Protein AF-A0A843I2D7-F1 (afdb_monomer_lite)

Radius of gyration: 29.34 Å; chains: 1; bounding box: 85×56×73 Å

Structure (mmCIF, N/CA/C/O backbone):
data_AF-A0A843I2D7-F1
#
_entry.id   AF-A0A843I2D7-F1
#
loop_
_atom_site.group_PDB
_atom_site.id
_atom_site.type_symbol
_atom_site.label_atom_id
_atom_site.label_alt_id
_atom_site.label_comp_id
_atom_site.label_asym_id
_atom_site.label_entity_id
_atom_site.label_seq_id
_atom_site.pdbx_PDB_ins_code
_atom_site.Cartn_x
_atom_site.Cartn_y
_atom_site.Cartn_z
_atom_site.occupancy
_atom_site.B_iso_or_equiv
_atom_site.auth_seq_id
_atom_site.auth_comp_id
_atom_site.auth_asym_id
_atom_site.auth_atom_id
_atom_site.pdbx_PDB_model_num
ATOM 1 N N . PRO A 1 1 ? -23.111 -3.300 -40.037 1.00 43.94 1 PRO A N 1
ATOM 2 C CA . PRO A 1 1 ? -23.020 -2.401 -41.214 1.00 43.94 1 PRO A CA 1
ATOM 3 C C . PRO A 1 1 ? -24.041 -1.268 -41.073 1.00 43.94 1 PRO A C 1
ATOM 5 O O . PRO A 1 1 ? -25.204 -1.551 -40.813 1.00 43.94 1 PRO A O 1
ATOM 8 N N . VAL A 1 2 ? -23.599 -0.012 -41.156 1.00 42.31 2 VAL A N 1
ATOM 9 C CA . VAL A 1 2 ? -24.495 1.154 -41.112 1.00 42.31 2 VAL A CA 1
ATOM 10 C C . VAL A 1 2 ? -25.091 1.306 -42.510 1.00 42.31 2 VAL A C 1
ATOM 12 O O . VAL A 1 2 ? -24.369 1.627 -43.449 1.00 42.31 2 VAL A O 1
ATOM 15 N N . THR A 1 3 ? -26.371 1.002 -42.682 1.00 41.03 3 THR A N 1
ATOM 16 C CA . THR A 1 3 ? -27.099 1.279 -43.926 1.00 41.03 3 THR A CA 1
ATOM 17 C C . THR A 1 3 ? -27.547 2.739 -43.894 1.00 41.03 3 THR A C 1
ATOM 19 O O . THR A 1 3 ? -28.229 3.144 -42.963 1.00 41.03 3 THR A O 1
ATOM 22 N N . ASN A 1 4 ? -27.138 3.534 -44.885 1.00 51.41 4 ASN A N 1
ATOM 23 C CA . ASN A 1 4 ? -27.541 4.938 -45.092 1.00 51.41 4 ASN A CA 1
ATOM 24 C C . ASN A 1 4 ? -27.042 5.985 -44.074 1.00 51.41 4 ASN A C 1
ATOM 26 O O . ASN A 1 4 ? -27.540 7.103 -44.060 1.00 51.41 4 ASN A O 1
ATOM 30 N N . GLY A 1 5 ? -26.031 5.674 -43.258 1.00 55.47 5 GLY A N 1
ATOM 31 C CA . GLY A 1 5 ? -25.421 6.657 -42.347 1.00 55.47 5 GLY A CA 1
ATOM 32 C C . GLY A 1 5 ? -26.209 6.936 -41.060 1.00 55.47 5 GLY A C 1
ATOM 33 O O . GLY A 1 5 ? -25.693 7.632 -40.187 1.00 55.47 5 GLY A O 1
ATOM 34 N N . GLU A 1 6 ? -27.391 6.341 -40.895 1.00 58.91 6 GLU A N 1
ATOM 35 C CA . GLU A 1 6 ? -28.162 6.383 -39.652 1.00 58.91 6 GLU A CA 1
ATOM 36 C C . GLU A 1 6 ? -27.875 5.142 -38.797 1.00 58.91 6 GLU A C 1
ATOM 38 O O . GLU A 1 6 ? -27.857 4.004 -39.276 1.00 58.91 6 GLU A O 1
ATOM 43 N N . LEU A 1 7 ? -27.590 5.362 -37.512 1.00 61.56 7 LEU A N 1
ATOM 44 C CA . LEU A 1 7 ? -27.402 4.278 -36.550 1.00 61.56 7 LEU A CA 1
ATOM 45 C C . LEU A 1 7 ? -28.774 3.719 -36.133 1.00 61.56 7 LEU A C 1
ATOM 47 O O . LEU A 1 7 ? -29.696 4.510 -35.940 1.00 61.56 7 LEU A O 1
ATOM 51 N N . PRO A 1 8 ? -28.916 2.394 -35.934 1.00 70.56 8 PRO A N 1
ATOM 52 C CA . PRO A 1 8 ? -30.128 1.821 -35.350 1.00 70.56 8 PRO A CA 1
ATOM 53 C C . PRO A 1 8 ? -30.473 2.501 -34.019 1.00 70.56 8 PRO A C 1
ATOM 55 O O . PRO A 1 8 ? -29.561 2.810 -33.251 1.00 70.56 8 PRO A O 1
ATOM 58 N N . GLU A 1 9 ? -31.762 2.668 -33.703 1.00 70.81 9 GLU A N 1
ATOM 59 C CA . GLU A 1 9 ? -32.214 3.300 -32.445 1.00 70.81 9 GLU A CA 1
ATOM 60 C C . GLU A 1 9 ? -31.624 2.644 -31.184 1.00 70.81 9 GLU A C 1
ATOM 62 O O . GLU A 1 9 ? -31.442 3.302 -30.163 1.00 70.81 9 GLU A O 1
ATOM 67 N N . SER A 1 10 ? -31.264 1.360 -31.263 1.00 73.75 10 SER A N 1
ATOM 68 C CA . SER A 1 10 ? -30.631 0.604 -30.179 1.00 73.75 10 SER A CA 1
ATOM 69 C C . SER A 1 10 ? -29.159 0.952 -29.933 1.00 73.75 10 SER A C 1
ATOM 71 O O . SER A 1 10 ? -28.596 0.526 -28.924 1.00 73.75 10 SER A O 1
ATOM 73 N N . VAL A 1 11 ? -28.508 1.704 -30.827 1.00 65.88 11 VAL A N 1
ATOM 74 C CA . VAL A 1 11 ? -27.105 2.100 -30.680 1.00 65.88 11 VAL A CA 1
ATOM 75 C C . VAL A 1 11 ? -27.030 3.443 -29.946 1.00 65.88 11 VAL A C 1
ATOM 77 O O . VAL A 1 11 ? -27.473 4.461 -30.482 1.00 65.88 11 VAL A O 1
ATOM 80 N N . PRO A 1 12 ? -26.419 3.501 -28.746 1.00 68.38 12 PRO A N 1
ATOM 81 C CA . PRO A 1 12 ? -26.298 4.746 -27.998 1.00 68.38 12 PRO A CA 1
ATOM 82 C C . PRO A 1 12 ? -25.579 5.823 -28.814 1.00 68.38 12 PRO A C 1
ATOM 84 O O . PRO A 1 12 ? -24.530 5.568 -29.413 1.00 68.38 12 PRO A O 1
ATOM 87 N N . ARG A 1 13 ? -26.087 7.061 -28.771 1.00 68.38 13 ARG A N 1
ATOM 88 C CA . ARG A 1 13 ? -25.568 8.201 -29.551 1.00 68.38 13 ARG A CA 1
ATOM 89 C C . ARG A 1 13 ? -24.137 8.647 -29.195 1.00 68.38 13 ARG A C 1
ATOM 91 O O . ARG A 1 13 ? -23.639 9.601 -29.770 1.00 68.38 13 ARG A O 1
ATOM 98 N N . GLY A 1 14 ? -23.425 7.946 -28.308 1.00 69.88 14 GLY A N 1
ATOM 99 C CA . GLY A 1 14 ? -22.017 8.220 -27.998 1.00 69.88 14 GLY A CA 1
ATOM 100 C C . GLY A 1 14 ? -21.785 9.668 -27.560 1.00 69.88 14 GLY A C 1
ATOM 101 O O . GLY A 1 14 ? -21.079 10.412 -28.236 1.00 69.88 14 GLY A O 1
ATOM 102 N N . VAL A 1 15 ? -22.401 10.065 -26.447 1.00 73.38 15 VAL A N 1
ATOM 103 C CA . VAL A 1 15 ? -22.341 11.434 -25.918 1.00 73.38 15 VAL A CA 1
ATOM 104 C C . VAL A 1 15 ? -21.204 11.611 -24.909 1.00 73.38 15 VAL A C 1
ATOM 106 O O . VAL A 1 15 ? -20.855 10.685 -24.176 1.00 73.38 15 VAL A O 1
ATOM 109 N N . MET A 1 16 ? -20.633 12.811 -24.858 1.00 69.69 16 MET A N 1
ATOM 110 C CA . MET A 1 16 ? -19.719 13.254 -23.806 1.00 69.69 16 MET A CA 1
ATOM 111 C C . MET A 1 16 ? -20.411 14.319 -22.950 1.00 69.69 16 MET A C 1
ATOM 113 O O . MET A 1 16 ? -21.022 15.235 -23.498 1.00 69.69 16 MET A O 1
ATOM 117 N N . LYS A 1 17 ? -20.308 14.214 -21.618 1.00 70.12 17 LYS A N 1
ATOM 118 C CA . LYS A 1 17 ? -20.749 15.284 -20.712 1.00 70.12 17 LYS A CA 1
ATOM 119 C C . LYS A 1 17 ? -19.782 16.466 -20.811 1.00 70.12 17 LYS A C 1
ATOM 121 O O . LYS A 1 17 ? -18.571 16.275 -20.705 1.00 70.12 17 LYS A O 1
ATOM 126 N N . VAL A 1 18 ? -20.312 17.668 -21.005 1.00 63.84 18 VAL A N 1
ATOM 127 C CA . VAL A 1 18 ? -19.551 18.915 -21.116 1.00 63.84 18 VAL A CA 1
ATOM 128 C C . VAL A 1 18 ? -19.965 19.848 -19.980 1.00 63.84 18 VAL A C 1
ATOM 130 O O . VAL A 1 18 ? -21.096 20.325 -19.928 1.00 63.84 18 VAL A O 1
ATOM 133 N N . GLY A 1 19 ? -19.025 20.109 -19.068 1.00 51.53 19 GLY A N 1
ATOM 134 C CA . GLY A 1 19 ? -19.223 20.986 -17.912 1.00 51.53 19 GLY A CA 1
ATOM 135 C C . GLY A 1 19 ? -20.027 20.365 -16.761 1.00 51.53 19 GLY A C 1
ATOM 136 O O . GLY A 1 19 ? -20.491 19.229 -16.828 1.00 51.53 19 GLY A O 1
ATOM 137 N N . HIS A 1 20 ? -20.183 21.139 -15.683 1.00 48.47 20 HIS A N 1
ATOM 138 C CA . HIS A 1 20 ? -20.928 20.750 -14.475 1.00 48.47 20 HIS A CA 1
ATOM 139 C C . HIS A 1 20 ? -22.461 20.840 -14.636 1.00 48.47 20 HIS A C 1
ATOM 141 O O . HIS A 1 20 ? -23.186 20.433 -13.738 1.00 48.47 20 HIS A O 1
ATOM 147 N N . ALA A 1 21 ? -22.957 21.349 -15.770 1.00 53.44 21 ALA A N 1
ATOM 148 C CA . ALA A 1 21 ? -24.379 21.600 -16.037 1.00 53.44 21 ALA A CA 1
ATOM 149 C C . ALA A 1 21 ? -25.048 20.524 -16.922 1.00 53.44 21 ALA A C 1
ATOM 151 O O . ALA A 1 21 ? -25.996 20.816 -17.640 1.00 53.44 21 ALA A O 1
ATOM 152 N N . GLU A 1 22 ? -24.525 19.294 -16.919 1.00 65.38 22 GLU A N 1
ATOM 153 C CA . GLU A 1 22 ? -25.093 18.132 -17.633 1.00 65.38 22 GLU A CA 1
ATOM 154 C C . GLU A 1 22 ? -25.274 18.271 -19.160 1.00 65.38 22 GLU A C 1
ATOM 156 O O . GLU A 1 22 ? -25.958 17.457 -19.779 1.00 65.38 22 GLU A O 1
ATOM 161 N N . GLY A 1 23 ? -24.615 19.239 -19.803 1.00 67.06 23 GLY A N 1
ATOM 162 C CA . GLY A 1 23 ? -24.637 19.380 -21.259 1.00 67.06 23 GLY A CA 1
ATOM 163 C C . GLY A 1 23 ? -24.101 18.124 -21.952 1.00 67.06 23 GLY A C 1
ATOM 164 O O . GLY A 1 23 ? -23.053 17.598 -21.573 1.00 67.06 23 GLY A O 1
ATOM 165 N N . LEU A 1 24 ? -24.807 17.634 -22.971 1.00 73.38 24 LEU A N 1
ATOM 166 C CA . LEU A 1 24 ? -24.391 16.473 -23.759 1.00 73.38 24 LEU A CA 1
ATOM 167 C C . LEU A 1 24 ? -23.895 16.924 -25.132 1.00 73.38 24 LEU A C 1
ATOM 169 O O . LEU A 1 24 ? -24.637 17.533 -25.897 1.00 73.38 24 LEU A O 1
ATOM 173 N N . TYR A 1 25 ? -22.648 16.591 -25.457 1.00 77.31 25 TYR A N 1
ATOM 174 C CA . TYR A 1 25 ? -22.101 16.736 -26.802 1.00 77.31 25 TYR A CA 1
ATOM 175 C C . TYR A 1 25 ? -22.106 15.379 -27.501 1.00 77.31 25 TYR A C 1
ATOM 177 O O . TYR A 1 25 ? -21.427 14.442 -27.070 1.00 77.31 25 TYR A O 1
ATOM 185 N N . GLU A 1 26 ? -22.889 15.263 -28.570 1.00 81.31 26 GLU A N 1
ATOM 186 C CA . GLU A 1 26 ? -22.906 14.072 -29.412 1.00 81.31 26 GLU A CA 1
ATOM 187 C C . GLU A 1 26 ? -21.637 14.025 -30.270 1.00 81.31 26 GLU A C 1
ATOM 189 O O . GLU A 1 26 ? -21.398 14.889 -31.113 1.00 81.31 26 GLU A O 1
ATOM 194 N N . LEU A 1 27 ? -20.799 13.007 -30.054 1.00 80.81 27 LEU A N 1
ATOM 195 C CA . LEU A 1 27 ? -19.560 12.862 -30.812 1.00 80.81 27 LEU A CA 1
ATOM 196 C C . LEU A 1 27 ? -19.875 12.467 -32.263 1.00 80.81 27 LEU A C 1
ATOM 198 O O . LEU A 1 27 ? -20.740 11.615 -32.478 1.00 80.81 27 LEU A O 1
ATOM 202 N N . PRO A 1 28 ? -19.150 12.981 -33.271 1.00 83.19 28 PRO A N 1
ATOM 203 C CA . PRO A 1 28 ? -19.250 12.487 -34.642 1.00 83.19 28 PRO A CA 1
ATOM 204 C C . PRO A 1 28 ? -19.087 10.961 -34.736 1.00 83.19 28 PRO A C 1
ATOM 206 O O . PRO A 1 28 ? -18.251 10.368 -34.049 1.00 83.19 28 PRO A O 1
ATOM 209 N N . VAL A 1 29 ? -19.876 10.304 -35.595 1.00 81.50 29 VAL A N 1
ATOM 210 C CA . VAL A 1 29 ? -19.920 8.827 -35.703 1.00 81.50 29 VAL A CA 1
ATOM 211 C C . VAL A 1 29 ? -18.531 8.223 -35.945 1.00 81.50 29 VAL A C 1
ATOM 213 O O . VAL A 1 29 ? -18.175 7.212 -35.338 1.00 81.50 29 VAL A O 1
ATOM 216 N N . ASN A 1 30 ? -17.707 8.884 -36.760 1.00 85.56 30 ASN A N 1
ATOM 217 C CA . ASN A 1 30 ? -16.358 8.444 -37.111 1.00 85.56 30 ASN A CA 1
ATOM 218 C C . ASN A 1 30 ? -15.350 8.483 -35.951 1.00 85.56 30 ASN A C 1
ATOM 220 O O . ASN A 1 30 ? -14.252 7.968 -36.133 1.00 85.56 30 ASN A O 1
ATOM 224 N N . ILE A 1 31 ? -15.681 9.044 -34.779 1.00 88.12 31 ILE A N 1
ATOM 225 C CA . ILE A 1 31 ? -14.790 9.082 -33.602 1.00 88.12 31 ILE A CA 1
ATOM 226 C C . ILE A 1 31 ? -15.332 8.323 -32.379 1.00 88.12 31 ILE A C 1
ATOM 228 O O . ILE A 1 31 ? -14.684 8.294 -31.332 1.00 88.12 31 ILE A O 1
ATOM 232 N N . ARG A 1 32 ? -16.507 7.685 -32.480 1.00 84.44 32 ARG A N 1
ATOM 233 C CA . ARG A 1 32 ? -17.161 7.025 -31.332 1.00 84.44 32 ARG A CA 1
ATOM 234 C C . ARG A 1 32 ? -16.449 5.753 -30.875 1.00 84.44 32 ARG A C 1
ATOM 236 O O . ARG A 1 32 ? -16.371 5.511 -29.670 1.00 84.44 32 ARG A O 1
ATOM 243 N N . TYR A 1 33 ? -15.911 4.978 -31.816 1.00 84.31 33 TYR A N 1
ATOM 244 C CA . TYR A 1 33 ? -15.432 3.609 -31.594 1.00 84.31 33 TYR A CA 1
ATOM 245 C C . TYR A 1 33 ? -13.928 3.458 -31.811 1.00 84.31 33 TYR A C 1
ATOM 247 O O . TYR A 1 33 ? -13.303 4.261 -32.508 1.00 84.31 33 TYR A O 1
ATOM 255 N N . LEU A 1 34 ? -13.366 2.396 -31.213 1.00 88.19 34 LEU A N 1
ATOM 256 C CA . LEU A 1 34 ? -11.953 2.007 -31.324 1.00 88.19 34 LEU A CA 1
ATOM 257 C C . LEU A 1 34 ? -10.991 3.183 -31.090 1.00 88.19 34 LEU A C 1
ATOM 259 O O . LEU A 1 34 ? -9.961 3.306 -31.746 1.00 88.19 34 LEU A O 1
ATOM 263 N N . ARG A 1 35 ? -11.339 4.058 -30.139 1.00 90.69 35 ARG A N 1
ATOM 264 C CA . ARG A 1 35 ? -10.676 5.345 -29.867 1.00 90.69 35 ARG A CA 1
ATOM 265 C C . ARG A 1 35 ? -9.155 5.238 -29.720 1.00 90.69 35 ARG A C 1
ATOM 267 O O . ARG A 1 35 ? -8.437 6.132 -30.143 1.00 90.69 35 ARG A O 1
ATOM 274 N N . ALA A 1 36 ? -8.670 4.118 -29.189 1.00 92.69 36 ALA A N 1
ATOM 275 C CA . ALA A 1 36 ? -7.248 3.830 -29.038 1.00 92.69 36 ALA A CA 1
ATOM 276 C C . ALA A 1 36 ? -6.471 3.743 -30.370 1.00 92.69 36 ALA A C 1
ATOM 278 O O . ALA A 1 36 ? -5.274 4.006 -30.388 1.00 92.69 36 ALA A O 1
ATOM 279 N N . VAL A 1 37 ? -7.121 3.388 -31.482 1.00 93.75 37 VAL A N 1
ATOM 280 C CA . VAL A 1 37 ? -6.491 3.225 -32.811 1.00 93.75 37 VAL A CA 1
ATOM 281 C C . VAL A 1 37 ? -7.157 4.067 -33.905 1.00 93.75 37 VAL A C 1
ATOM 283 O O . VAL A 1 37 ? -6.672 4.133 -35.031 1.00 93.75 37 VAL A O 1
ATOM 286 N N . ASN A 1 38 ? -8.260 4.739 -33.584 1.00 94.12 38 ASN A N 1
ATOM 287 C CA . ASN A 1 38 ? -9.002 5.581 -34.507 1.00 94.12 38 ASN A CA 1
ATOM 288 C C . ASN A 1 38 ? -8.304 6.935 -34.697 1.00 94.12 38 ASN A C 1
ATOM 290 O O . ASN A 1 38 ? -8.334 7.798 -33.822 1.00 94.12 38 ASN A O 1
ATOM 294 N N . MET A 1 39 ? -7.714 7.147 -35.873 1.00 94.50 39 MET A N 1
ATOM 295 C CA . MET A 1 39 ? -6.952 8.361 -36.172 1.00 94.50 39 MET A CA 1
ATOM 296 C C . MET A 1 39 ? -7.793 9.648 -36.123 1.00 94.50 39 MET A C 1
ATOM 298 O O . MET A 1 39 ? -7.277 10.688 -35.719 1.00 94.50 39 MET A O 1
ATOM 302 N N . TYR A 1 40 ? -9.080 9.600 -36.492 1.00 94.62 40 TYR A N 1
ATOM 303 C CA . TYR A 1 40 ? -9.965 10.765 -36.375 1.00 94.62 40 TYR A CA 1
ATOM 304 C C . TYR A 1 40 ? -10.170 11.146 -34.910 1.00 94.62 40 TYR A C 1
ATOM 306 O O . TYR A 1 40 ? -10.057 12.320 -34.561 1.00 94.62 40 TYR A O 1
ATOM 314 N N . TYR A 1 41 ? -10.391 10.148 -34.047 1.00 93.44 41 TYR A N 1
ATOM 315 C CA . TYR A 1 41 ? -10.495 10.379 -32.610 1.00 93.44 41 TYR A CA 1
ATOM 316 C C . TYR A 1 41 ? -9.181 10.908 -32.035 1.00 93.44 41 TYR A C 1
ATOM 318 O O . TYR A 1 41 ? -9.199 11.892 -31.310 1.00 93.44 41 TYR A O 1
ATOM 326 N N . LEU A 1 42 ? -8.039 10.298 -32.364 1.00 95.56 42 LEU A N 1
ATOM 327 C CA . LEU A 1 42 ? -6.741 10.691 -31.805 1.00 95.56 42 LEU A CA 1
ATOM 328 C C . LEU A 1 42 ? -6.352 12.125 -32.202 1.00 95.56 42 LEU A C 1
ATOM 330 O O . LEU A 1 42 ? -5.850 12.875 -31.368 1.00 95.56 42 LEU A O 1
ATOM 334 N N . LYS A 1 43 ? -6.629 12.535 -33.447 1.00 95.81 43 LYS A N 1
ATOM 335 C CA . LYS A 1 43 ? -6.432 13.924 -33.898 1.00 95.81 43 LYS A CA 1
ATOM 336 C C . LYS A 1 43 ? -7.342 14.894 -33.155 1.00 95.81 43 LYS A C 1
ATOM 338 O O . LYS A 1 43 ? -6.868 15.924 -32.683 1.00 95.81 43 LYS A O 1
ATOM 343 N N . TRP A 1 44 ? -8.624 14.552 -33.026 1.00 93.19 44 TRP A N 1
ATOM 344 C CA . TRP A 1 44 ? -9.581 15.357 -32.272 1.00 93.19 44 TRP A CA 1
ATOM 345 C C . TRP A 1 44 ? -9.170 15.478 -30.796 1.00 93.19 44 TRP A C 1
ATOM 347 O O . TRP A 1 44 ? -9.045 16.589 -30.293 1.00 93.19 44 TRP A O 1
ATOM 357 N N . ALA A 1 45 ? -8.850 14.363 -30.136 1.00 92.69 45 ALA A N 1
ATOM 358 C CA . ALA A 1 45 ? -8.419 14.308 -28.740 1.00 92.69 45 ALA A CA 1
ATOM 359 C C . ALA A 1 45 ? -7.167 15.161 -28.490 1.00 92.69 45 ALA A C 1
ATOM 361 O O . ALA A 1 45 ? -7.100 15.880 -27.499 1.00 92.69 45 ALA A O 1
ATOM 362 N N . HIS A 1 46 ? -6.195 15.128 -29.405 1.00 95.25 46 HIS A N 1
ATOM 363 C CA . HIS A 1 46 ? -5.031 16.010 -29.350 1.00 95.25 46 HIS A CA 1
ATOM 364 C C . HIS A 1 46 ? -5.417 17.486 -29.537 1.00 95.25 46 HIS A C 1
ATOM 366 O O . HIS A 1 46 ? -4.949 18.336 -28.787 1.00 95.25 46 HIS A O 1
ATOM 372 N N . SER A 1 47 ? -6.312 17.799 -30.484 1.00 94.31 47 SER A N 1
ATOM 373 C CA . SER A 1 47 ? -6.763 19.179 -30.738 1.00 94.31 47 SER A CA 1
ATOM 374 C C . SER A 1 47 ? -7.489 19.825 -29.553 1.00 94.31 47 SER A C 1
ATOM 376 O O . SER A 1 47 ? -7.459 21.044 -29.421 1.00 94.31 47 SER A O 1
ATOM 378 N N . VAL A 1 48 ? -8.096 19.016 -28.675 1.00 90.19 48 VAL A N 1
ATOM 379 C CA . VAL A 1 48 ? -8.769 19.472 -27.445 1.00 90.19 48 VAL A CA 1
ATOM 380 C C . VAL A 1 48 ? -7.930 19.243 -26.180 1.00 90.19 48 VAL A C 1
ATOM 382 O O . VAL A 1 48 ? -8.428 19.405 -25.070 1.00 90.19 48 VAL A O 1
ATOM 385 N N . GLY A 1 49 ? -6.657 18.857 -26.327 1.00 90.81 49 GLY A N 1
ATOM 386 C CA . GLY A 1 49 ? -5.706 18.737 -25.218 1.00 90.81 49 GLY A CA 1
ATOM 387 C C . GLY A 1 49 ? -5.838 17.481 -24.348 1.00 90.81 49 GLY A C 1
ATOM 388 O O . GLY A 1 49 ? -5.228 17.418 -23.285 1.00 90.81 49 GLY A O 1
ATOM 389 N N . PHE A 1 50 ? -6.596 16.463 -24.764 1.00 89.81 50 PHE A N 1
ATOM 390 C CA . PHE A 1 50 ? -6.748 15.222 -23.986 1.00 89.81 50 PHE A CA 1
ATOM 391 C C . PHE A 1 50 ? -5.523 14.308 -24.049 1.00 89.81 50 PHE A C 1
ATOM 393 O O . PHE A 1 50 ? -5.294 13.529 -23.125 1.00 89.81 50 PHE A O 1
ATOM 400 N N . ILE A 1 51 ? -4.752 14.361 -25.139 1.00 93.56 51 ILE A N 1
ATOM 401 C CA . ILE A 1 51 ? -3.535 13.560 -25.310 1.00 93.56 51 ILE A CA 1
ATOM 402 C C . ILE A 1 51 ? -2.395 14.421 -25.861 1.00 93.56 51 ILE A C 1
ATOM 404 O O . ILE A 1 51 ? -2.649 15.302 -26.679 1.00 93.56 51 ILE A O 1
ATOM 408 N N . PRO A 1 52 ? -1.135 14.141 -25.484 1.00 94.50 52 PRO A N 1
ATOM 409 C CA . PRO A 1 52 ? 0.013 14.932 -25.928 1.00 94.50 52 PRO A CA 1
ATOM 410 C C . PRO A 1 52 ? 0.489 14.599 -27.350 1.00 94.50 52 PRO A C 1
ATOM 412 O O . PRO A 1 52 ? 1.214 15.387 -27.943 1.00 94.50 52 PRO A O 1
ATOM 415 N N . TYR A 1 53 ? 0.119 13.435 -27.905 1.00 95.75 53 TYR A N 1
ATOM 416 C CA . TYR A 1 53 ? 0.576 12.991 -29.227 1.00 95.75 53 TYR A CA 1
ATOM 417 C C . TYR A 1 53 ? -0.506 12.204 -29.970 1.00 95.75 53 TYR A C 1
ATOM 419 O O . TYR A 1 53 ? -1.172 11.351 -29.385 1.00 95.75 53 TYR A O 1
ATOM 427 N N . VAL A 1 54 ? -0.608 12.414 -31.284 1.00 96.56 54 VAL A N 1
ATOM 428 C CA . VAL A 1 54 ? -1.496 11.655 -32.177 1.00 96.56 54 VAL A CA 1
ATOM 429 C C . VAL A 1 54 ? -0.819 10.346 -32.593 1.00 96.56 54 VAL A C 1
ATOM 431 O O . VAL A 1 54 ? -0.196 10.254 -33.649 1.00 96.56 54 VAL A O 1
ATOM 434 N N . LYS A 1 55 ? -0.918 9.320 -31.749 1.00 95.81 55 LYS A N 1
ATOM 435 C CA . LYS A 1 55 ? -0.412 7.972 -32.047 1.00 95.81 55 LYS A CA 1
ATOM 436 C C . LYS A 1 55 ? -1.362 6.902 -31.508 1.00 95.81 55 LYS A C 1
ATOM 438 O O . LYS A 1 55 ? -2.016 7.160 -30.497 1.00 95.81 55 LYS A O 1
ATOM 443 N N . PRO A 1 56 ? -1.436 5.715 -32.140 1.00 93.81 56 PRO A N 1
ATOM 444 C CA . PRO A 1 56 ? -2.172 4.591 -31.579 1.00 93.81 56 PRO A CA 1
ATOM 445 C C . PRO A 1 56 ? -1.736 4.291 -30.138 1.00 93.81 56 PRO A C 1
ATOM 447 O O . PRO A 1 56 ? -0.548 4.364 -29.815 1.00 93.81 56 PRO A O 1
ATOM 450 N N . ILE A 1 57 ? -2.698 3.926 -29.292 1.00 90.81 57 ILE A N 1
ATOM 451 C CA . ILE A 1 57 ? -2.515 3.549 -27.886 1.00 90.81 57 ILE A CA 1
ATOM 452 C C . ILE A 1 57 ? -2.835 2.049 -27.751 1.00 90.81 57 ILE A C 1
ATOM 454 O O . ILE A 1 57 ? -3.905 1.688 -27.260 1.00 90.81 57 ILE A O 1
ATOM 458 N N . PRO A 1 58 ? -1.973 1.143 -28.250 1.00 86.25 58 PRO A N 1
ATOM 459 C CA . PRO A 1 58 ? -2.225 -0.289 -28.163 1.00 86.25 58 PRO A CA 1
ATOM 460 C C . PRO A 1 58 ? -2.156 -0.758 -26.705 1.00 86.25 58 PRO A C 1
ATOM 462 O O . PRO A 1 58 ? -1.171 -0.507 -26.007 1.00 86.25 58 PRO A O 1
ATOM 465 N N . THR A 1 59 ? -3.183 -1.477 -26.252 1.00 84.81 59 THR A N 1
ATOM 466 C CA . THR A 1 59 ? -3.150 -2.179 -24.965 1.00 84.81 59 THR A CA 1
ATOM 467 C C . THR A 1 59 ? -2.203 -3.369 -25.078 1.00 84.81 59 THR A C 1
ATOM 469 O O . THR A 1 59 ? -2.481 -4.331 -25.792 1.00 84.81 59 THR A O 1
ATOM 472 N N . GLN A 1 60 ? -1.070 -3.300 -24.385 1.00 84.62 60 GLN A N 1
ATOM 473 C CA . GLN A 1 60 ? -0.091 -4.383 -24.358 1.00 84.62 60 GLN A CA 1
ATOM 474 C C . GLN A 1 60 ? -0.567 -5.475 -23.393 1.00 84.62 60 GLN A C 1
ATOM 476 O O . GLN A 1 60 ? -0.587 -5.261 -22.185 1.00 84.62 60 GLN A O 1
ATOM 481 N N . ILE A 1 61 ? -0.943 -6.645 -23.918 1.00 88.50 61 ILE A N 1
ATOM 482 C CA . ILE A 1 61 ? -1.185 -7.849 -23.095 1.00 88.50 61 ILE A CA 1
ATOM 483 C C . ILE A 1 61 ? 0.152 -8.475 -22.671 1.00 88.50 61 ILE A C 1
ATOM 485 O O . ILE A 1 61 ? 0.248 -9.093 -21.617 1.00 88.50 61 ILE A O 1
ATOM 489 N N . TYR A 1 62 ? 1.191 -8.285 -23.484 1.00 93.62 62 TYR A N 1
ATOM 490 C CA . TYR A 1 62 ? 2.561 -8.672 -23.182 1.00 93.62 62 TYR A CA 1
ATOM 491 C C . TYR A 1 62 ? 3.461 -7.438 -23.246 1.00 93.62 62 TYR A C 1
ATOM 493 O O . TYR A 1 62 ? 3.544 -6.770 -24.275 1.00 93.62 62 TYR A O 1
ATOM 501 N N . SER A 1 63 ? 4.151 -7.132 -22.153 1.00 91.88 63 SER A N 1
ATOM 502 C CA . SER A 1 63 ? 5.099 -6.033 -22.064 1.00 91.88 63 SER A CA 1
ATOM 503 C C . SER A 1 63 ? 6.513 -6.524 -22.343 1.00 91.88 63 SER A C 1
ATOM 505 O O . SER A 1 63 ? 7.204 -7.048 -21.469 1.00 91.88 63 SER A O 1
ATOM 507 N N . GLU A 1 64 ? 6.970 -6.275 -23.566 1.00 91.88 64 GLU A N 1
ATOM 508 C CA . GLU A 1 64 ? 8.358 -6.498 -23.982 1.00 91.88 64 GLU A CA 1
ATOM 509 C C . GLU A 1 64 ? 9.355 -5.738 -23.089 1.00 91.88 64 GLU A C 1
ATOM 511 O O . GLU A 1 64 ? 10.454 -6.211 -22.819 1.00 91.88 64 GLU A O 1
ATOM 516 N N . VAL A 1 65 ? 8.963 -4.573 -22.563 1.00 90.19 65 VAL A N 1
ATOM 517 C CA . VAL A 1 65 ? 9.788 -3.819 -21.610 1.00 90.19 65 VAL A CA 1
ATOM 518 C C . VAL A 1 65 ? 10.008 -4.633 -20.334 1.00 90.19 65 VAL A C 1
ATOM 520 O O . VAL A 1 65 ? 11.152 -4.813 -19.923 1.00 90.19 65 VAL A O 1
ATOM 523 N N . ILE A 1 66 ? 8.941 -5.178 -19.740 1.00 92.25 66 ILE A N 1
ATOM 524 C CA . ILE A 1 66 ? 9.042 -6.003 -18.527 1.00 92.25 66 ILE A CA 1
ATOM 525 C C . ILE A 1 66 ? 9.762 -7.322 -18.807 1.00 92.25 66 ILE A C 1
ATOM 527 O O . ILE A 1 66 ? 10.576 -7.752 -17.991 1.00 92.25 66 ILE A O 1
ATOM 531 N N . ALA A 1 67 ? 9.559 -7.923 -19.983 1.00 93.88 67 ALA A N 1
ATOM 532 C CA . ALA A 1 67 ? 10.272 -9.131 -20.392 1.00 93.88 67 ALA A CA 1
ATOM 533 C C . ALA A 1 67 ? 11.798 -8.950 -20.338 1.00 93.88 67 ALA A C 1
ATOM 535 O O . ALA A 1 67 ? 12.510 -9.833 -19.864 1.00 93.88 67 ALA A O 1
ATOM 536 N N . ARG A 1 68 ? 12.311 -7.781 -20.738 1.00 94.19 68 ARG A N 1
ATOM 537 C CA . ARG A 1 68 ? 13.749 -7.467 -20.671 1.00 94.19 68 ARG A CA 1
ATOM 538 C C . ARG A 1 68 ? 14.255 -7.360 -19.238 1.00 94.19 68 ARG A C 1
ATOM 540 O O . ARG A 1 68 ? 15.317 -7.899 -18.941 1.00 94.19 68 ARG A O 1
ATOM 547 N N . PHE A 1 69 ? 13.491 -6.739 -18.338 1.00 92.06 69 PHE A N 1
ATOM 548 C CA . PHE A 1 69 ? 13.836 -6.715 -16.912 1.00 92.06 69 PHE A CA 1
ATOM 549 C C . PHE A 1 69 ? 13.785 -8.114 -16.285 1.00 92.06 69 PHE A C 1
ATOM 551 O O . PHE A 1 69 ? 14.643 -8.452 -15.468 1.00 92.06 69 PHE A O 1
ATOM 558 N N . LYS A 1 70 ? 12.837 -8.959 -16.707 1.00 93.62 70 LYS A N 1
ATOM 559 C CA . LYS A 1 70 ? 12.783 -10.372 -16.314 1.00 93.62 70 LYS A CA 1
ATOM 560 C C . LYS A 1 70 ? 14.013 -11.135 -16.816 1.00 93.62 70 LYS A C 1
ATOM 562 O O . LYS A 1 70 ? 14.635 -11.859 -16.050 1.00 93.62 70 LYS A O 1
ATOM 567 N N . LEU A 1 71 ? 14.438 -10.935 -18.064 1.00 95.44 71 LEU A N 1
ATOM 568 C CA . LEU A 1 71 ? 15.676 -11.534 -18.579 1.00 95.44 71 LEU A CA 1
ATOM 569 C C . LEU A 1 71 ? 16.908 -11.053 -17.803 1.00 95.44 71 LEU A C 1
ATOM 571 O O . LEU A 1 71 ? 17.740 -11.875 -17.431 1.00 95.44 71 LEU A O 1
ATOM 575 N N . ALA A 1 72 ? 16.997 -9.754 -17.504 1.00 94.19 72 ALA A N 1
ATOM 576 C CA . ALA A 1 72 ? 18.100 -9.179 -16.730 1.00 94.19 72 ALA A CA 1
ATOM 577 C C . ALA A 1 72 ? 18.162 -9.738 -15.301 1.00 94.19 72 ALA A C 1
ATOM 579 O O . ALA A 1 72 ? 19.241 -9.950 -14.747 1.00 94.19 72 ALA A O 1
ATOM 580 N N . THR A 1 73 ? 16.990 -10.026 -14.734 1.00 92.94 73 THR A N 1
ATOM 581 C CA . THR A 1 73 ? 16.821 -10.691 -13.439 1.00 92.94 73 THR A CA 1
ATOM 582 C C . THR A 1 73 ? 17.417 -12.099 -13.438 1.00 92.94 73 THR A C 1
ATOM 584 O O . THR A 1 73 ? 18.055 -12.497 -12.467 1.00 92.94 73 THR A O 1
ATOM 587 N N . TYR A 1 74 ? 17.275 -12.840 -14.538 1.00 93.56 74 TYR A N 1
ATOM 588 C CA . TYR A 1 74 ? 17.846 -14.182 -14.690 1.00 93.56 74 TYR A CA 1
ATOM 589 C C . TYR A 1 74 ? 19.283 -14.192 -15.235 1.00 93.56 74 TYR A C 1
ATOM 591 O O . TYR A 1 74 ? 19.820 -15.262 -15.503 1.00 93.56 74 TYR A O 1
ATOM 599 N N . GLY A 1 75 ? 19.916 -13.029 -15.427 1.00 94.31 75 GLY A N 1
ATOM 600 C CA . GLY A 1 75 ? 21.248 -12.957 -16.037 1.00 94.31 75 GLY A CA 1
ATOM 601 C C . GLY A 1 75 ? 21.264 -13.270 -17.540 1.00 94.31 75 GLY A C 1
ATOM 602 O O . GLY A 1 75 ? 22.323 -13.505 -18.114 1.00 94.31 75 GLY A O 1
ATOM 603 N N . LEU A 1 76 ? 20.095 -13.303 -18.185 1.00 95.50 76 LEU A N 1
ATOM 604 C CA . LEU A 1 76 ? 19.917 -13.687 -19.588 1.00 95.50 76 LEU A CA 1
ATOM 605 C C . LEU A 1 76 ? 19.815 -12.479 -20.528 1.00 95.50 76 LEU A C 1
ATOM 607 O O . LEU A 1 76 ? 19.679 -12.650 -21.743 1.00 95.50 76 LEU A O 1
ATOM 611 N N . TRP A 1 77 ? 19.858 -11.252 -20.001 1.00 95.69 77 TRP A N 1
ATOM 612 C CA . TRP A 1 77 ? 19.797 -10.054 -20.828 1.00 95.69 77 TRP A CA 1
ATOM 613 C C . TRP A 1 77 ? 21.132 -9.813 -21.531 1.00 95.69 77 TRP A C 1
ATOM 615 O O . TRP A 1 77 ? 22.178 -9.680 -20.898 1.00 95.69 77 TRP A O 1
ATOM 625 N N . LYS A 1 78 ? 21.073 -9.733 -22.864 1.00 95.31 78 LYS A N 1
ATOM 626 C CA . LYS A 1 78 ? 22.233 -9.498 -23.742 1.00 95.31 78 LYS A CA 1
ATOM 627 C C . LYS A 1 78 ? 22.334 -8.057 -24.248 1.00 95.31 78 LYS A C 1
ATOM 629 O O . LYS A 1 78 ? 23.189 -7.759 -25.075 1.00 95.31 78 LYS A O 1
ATOM 634 N N . GLY A 1 79 ? 21.415 -7.189 -23.827 1.00 95.12 79 GLY A N 1
ATOM 635 C CA . GLY A 1 79 ? 21.448 -5.776 -24.187 1.00 95.12 79 GLY A CA 1
ATOM 636 C C . GLY A 1 79 ? 22.280 -4.962 -23.202 1.00 95.12 79 GLY A C 1
ATOM 637 O O . GLY A 1 79 ? 23.220 -5.457 -22.592 1.00 95.12 79 GLY A O 1
ATOM 638 N N . TYR A 1 80 ? 21.909 -3.697 -23.041 1.00 96.25 80 TYR A N 1
ATOM 639 C CA . TYR A 1 80 ? 22.647 -2.736 -22.229 1.00 96.25 80 TYR A CA 1
ATOM 640 C C . TYR A 1 80 ? 21.811 -2.258 -21.045 1.00 96.25 80 TYR A C 1
ATOM 642 O O . TYR A 1 80 ? 20.580 -2.228 -21.123 1.00 96.25 80 TYR A O 1
ATOM 650 N N . ASN A 1 81 ? 22.477 -1.810 -19.982 1.00 95.75 81 ASN A N 1
ATOM 651 C CA . ASN A 1 81 ? 21.852 -0.953 -18.984 1.00 95.75 81 ASN A CA 1
ATOM 652 C C . ASN A 1 81 ? 21.360 0.341 -19.655 1.00 95.75 81 ASN A C 1
ATOM 654 O O . ASN A 1 81 ? 22.139 1.045 -20.304 1.00 95.75 81 ASN A O 1
ATOM 658 N N . SER A 1 82 ? 20.076 0.658 -19.502 1.00 93.31 82 SER A N 1
ATOM 659 C CA . SER A 1 82 ? 19.432 1.753 -20.235 1.00 93.31 82 SER A CA 1
ATOM 660 C C . SER A 1 82 ? 20.005 3.127 -19.889 1.00 93.31 82 SER A C 1
ATOM 662 O O . SER A 1 82 ? 20.215 3.936 -20.793 1.00 93.31 82 SER A O 1
ATOM 664 N N . TYR A 1 83 ? 20.301 3.385 -18.611 1.00 95.12 83 TYR A N 1
ATOM 665 C CA . TYR A 1 83 ? 20.823 4.672 -18.157 1.00 95.12 83 TYR A CA 1
ATOM 666 C C . TYR A 1 83 ? 22.219 4.940 -18.725 1.00 95.12 83 TYR A C 1
ATOM 668 O O . TYR A 1 83 ? 22.441 5.957 -19.383 1.00 95.12 83 TYR A O 1
ATOM 676 N N . PHE A 1 84 ? 23.152 4.005 -18.536 1.00 98.06 84 PHE A N 1
ATOM 677 C CA . PHE A 1 84 ? 24.514 4.173 -19.038 1.00 98.06 84 PHE A CA 1
ATOM 678 C C . PHE A 1 84 ? 24.553 4.211 -20.568 1.00 98.06 84 PHE A C 1
ATOM 680 O O . PHE A 1 84 ? 25.250 5.042 -21.145 1.00 98.06 84 PHE A O 1
ATOM 687 N N . TYR A 1 85 ? 23.740 3.398 -21.249 1.00 97.62 85 TYR A N 1
ATOM 688 C CA . TYR A 1 85 ? 23.668 3.451 -22.707 1.00 97.62 85 TYR A CA 1
ATOM 689 C C . TYR A 1 85 ? 23.122 4.794 -23.212 1.00 97.62 85 TYR A C 1
ATOM 691 O O . TYR A 1 85 ? 23.658 5.361 -24.164 1.00 97.62 85 TYR A O 1
ATOM 699 N N . TYR A 1 86 ? 22.107 5.353 -22.546 1.00 97.75 86 TYR A N 1
ATOM 700 C CA . TYR A 1 86 ? 21.616 6.699 -22.839 1.00 97.75 86 TYR A CA 1
ATOM 701 C C . TYR A 1 86 ? 22.709 7.761 -2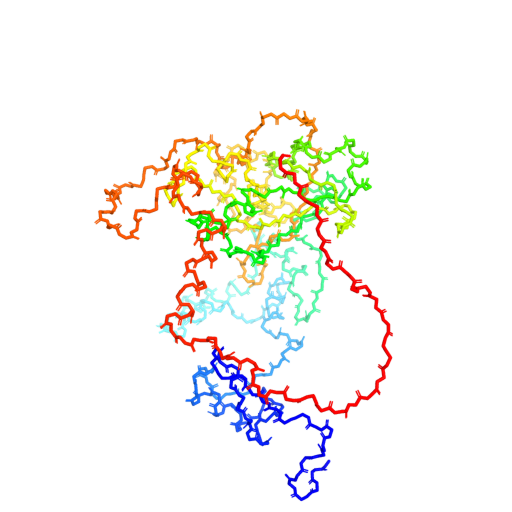2.645 1.00 97.75 86 TYR A C 1
ATOM 703 O O . TYR A 1 86 ? 22.906 8.605 -23.520 1.00 97.75 86 TYR A O 1
ATOM 711 N N . MET A 1 87 ? 23.468 7.689 -21.548 1.00 98.44 87 MET A N 1
ATOM 712 C CA . MET A 1 87 ? 24.582 8.608 -21.293 1.00 98.44 87 MET A CA 1
ATOM 713 C C . MET A 1 87 ? 25.669 8.500 -22.363 1.00 98.44 87 MET A C 1
ATOM 715 O O . MET A 1 87 ? 26.151 9.527 -22.841 1.00 98.44 87 MET A O 1
ATOM 719 N N . TYR A 1 88 ? 25.995 7.290 -22.821 1.00 98.12 88 TYR A N 1
ATOM 720 C CA . TYR A 1 88 ? 26.880 7.088 -23.967 1.00 98.12 88 TYR A CA 1
ATOM 721 C C . TYR A 1 88 ? 26.326 7.751 -25.235 1.00 98.12 88 TYR A C 1
ATOM 723 O O . TYR A 1 88 ? 27.031 8.525 -25.875 1.00 98.12 88 TYR A O 1
ATOM 731 N N . LYS A 1 89 ? 25.051 7.526 -25.580 1.00 98.12 89 LYS A N 1
ATOM 732 C CA . LYS A 1 89 ? 24.423 8.141 -26.764 1.00 98.12 89 LYS A CA 1
ATOM 733 C C . LYS A 1 89 ? 24.407 9.669 -26.704 1.00 98.12 89 LYS A C 1
ATOM 735 O O . LYS A 1 89 ? 24.520 10.301 -27.749 1.00 98.12 89 LYS A O 1
ATOM 740 N N . LYS A 1 90 ? 24.266 10.247 -25.508 1.00 98.06 90 LYS A N 1
ATOM 741 C CA . LYS A 1 90 ? 24.240 11.699 -25.292 1.00 98.06 90 LYS A CA 1
ATOM 742 C C . LYS A 1 90 ? 25.631 12.336 -25.322 1.00 98.06 90 LYS A C 1
ATOM 744 O O . LYS A 1 90 ? 25.761 13.466 -25.776 1.00 98.06 90 LYS A O 1
ATOM 749 N N . THR A 1 91 ? 26.647 11.647 -24.806 1.00 97.88 91 THR A N 1
ATOM 750 C CA . THR A 1 91 ? 27.980 12.234 -24.559 1.00 97.88 91 THR A CA 1
ATOM 751 C C . THR A 1 91 ? 29.072 11.733 -25.501 1.00 97.88 91 THR A C 1
ATOM 753 O O . THR A 1 91 ? 30.119 12.359 -25.597 1.00 97.88 91 THR A O 1
ATOM 756 N N . GLY A 1 92 ? 28.878 10.585 -26.151 1.00 97.75 92 GLY A N 1
ATOM 757 C CA . GLY A 1 92 ? 29.924 9.876 -26.890 1.00 97.75 92 GLY A CA 1
ATOM 758 C C . GLY A 1 92 ? 30.992 9.213 -26.006 1.00 97.75 92 GLY A C 1
ATOM 759 O O . GLY A 1 92 ? 31.868 8.537 -26.539 1.00 97.75 92 GLY A O 1
ATOM 760 N N . ASN A 1 93 ? 30.932 9.355 -24.674 1.00 97.69 93 ASN A N 1
ATOM 761 C CA . ASN A 1 93 ? 31.943 8.805 -23.769 1.00 97.69 93 ASN A CA 1
ATOM 762 C C . ASN A 1 93 ? 31.828 7.273 -23.672 1.00 97.69 93 ASN A C 1
ATOM 764 O O . ASN A 1 93 ? 30.861 6.732 -23.129 1.00 97.69 93 ASN A O 1
ATOM 768 N N . THR A 1 94 ? 32.848 6.573 -24.169 1.00 97.81 94 THR A N 1
ATOM 769 C CA . THR A 1 94 ? 32.923 5.106 -24.235 1.00 97.81 94 THR A CA 1
ATOM 770 C C . THR A 1 94 ? 32.958 4.424 -22.868 1.00 97.81 94 THR A C 1
ATOM 772 O O . THR A 1 94 ? 32.544 3.270 -22.770 1.00 97.81 94 THR A O 1
ATOM 775 N N . GLN A 1 95 ? 33.339 5.122 -21.793 1.00 98.12 95 GLN A N 1
ATOM 776 C CA . GLN A 1 95 ? 33.239 4.586 -20.430 1.00 98.12 95 GLN A CA 1
ATOM 777 C C . GLN A 1 95 ? 31.791 4.242 -20.069 1.00 98.12 95 GLN A C 1
ATOM 779 O O . GLN A 1 95 ? 31.529 3.205 -19.461 1.00 98.12 95 GLN A O 1
ATOM 784 N N . TYR A 1 96 ? 30.825 5.060 -20.499 1.00 98.44 96 TYR A N 1
ATOM 785 C CA . TYR A 1 96 ? 29.413 4.750 -20.292 1.00 98.44 96 TYR A CA 1
ATOM 786 C C . TYR A 1 96 ? 28.959 3.536 -21.100 1.00 98.44 96 TYR A C 1
ATOM 788 O O . TYR A 1 96 ? 28.126 2.776 -20.618 1.00 98.44 96 TYR A O 1
ATOM 796 N N . LEU A 1 97 ? 29.517 3.303 -22.291 1.00 97.75 97 LEU A N 1
ATOM 797 C CA . LEU A 1 97 ? 29.216 2.091 -23.054 1.00 97.75 97 LEU A CA 1
ATOM 798 C C . LEU A 1 97 ? 29.708 0.841 -22.313 1.00 97.75 97 LEU A C 1
ATOM 800 O O . LEU A 1 97 ? 28.954 -0.123 -22.184 1.00 97.75 97 LEU A O 1
ATOM 804 N N . GLN A 1 98 ? 30.924 0.888 -21.763 1.00 97.62 98 GLN A N 1
ATOM 805 C CA . GLN A 1 98 ? 31.470 -0.199 -20.952 1.00 97.62 98 GLN A CA 1
ATOM 806 C C . GLN A 1 98 ? 30.618 -0.440 -19.698 1.00 97.62 98 GLN A C 1
ATOM 808 O O . GLN A 1 98 ? 30.230 -1.573 -19.424 1.00 97.62 98 GLN A O 1
ATOM 813 N N . LEU A 1 99 ? 30.242 0.620 -18.975 1.00 97.69 99 LEU A N 1
ATOM 814 C CA . LEU A 1 99 ? 29.330 0.510 -17.832 1.00 97.69 99 LEU A CA 1
ATOM 815 C C . LEU A 1 99 ? 27.978 -0.081 -18.236 1.00 97.69 99 LEU A C 1
ATOM 817 O O . LEU A 1 99 ? 27.415 -0.879 -17.489 1.00 97.69 99 LEU A O 1
ATOM 821 N N . ALA A 1 100 ? 27.467 0.268 -19.416 1.00 97.44 100 ALA A N 1
ATOM 822 C CA . ALA A 1 100 ? 26.202 -0.253 -19.903 1.00 97.44 100 ALA A CA 1
ATOM 823 C C . ALA A 1 100 ? 26.252 -1.760 -20.183 1.00 97.44 100 ALA A C 1
ATOM 825 O O . ALA A 1 100 ? 25.269 -2.451 -19.927 1.00 97.44 100 ALA A O 1
ATOM 826 N N . GLN A 1 101 ? 27.385 -2.262 -20.676 1.00 95.88 101 GLN A N 1
ATOM 827 C CA . GLN A 1 101 ? 27.620 -3.689 -20.901 1.00 95.88 101 GLN A CA 1
ATOM 828 C C . GLN A 1 101 ? 27.793 -4.438 -19.578 1.00 95.88 101 GLN A C 1
ATOM 830 O O . GLN A 1 101 ? 27.101 -5.422 -19.329 1.00 95.88 101 GLN A O 1
ATOM 835 N N . THR A 1 102 ? 28.661 -3.940 -18.696 1.00 95.50 102 THR A N 1
ATOM 836 C CA . THR A 1 102 ? 28.971 -4.597 -17.418 1.00 95.50 102 THR A CA 1
ATOM 837 C C . THR A 1 102 ? 27.769 -4.634 -16.470 1.00 95.50 102 THR A C 1
ATOM 839 O O . THR A 1 102 ? 27.616 -5.587 -15.715 1.00 95.50 102 THR A O 1
ATOM 842 N N . ASN A 1 103 ? 26.881 -3.635 -16.529 1.00 94.94 103 ASN A N 1
ATOM 843 C CA . ASN A 1 103 ? 25.702 -3.527 -15.659 1.00 94.94 103 ASN A CA 1
ATOM 844 C C . ASN A 1 103 ? 24.390 -3.894 -16.374 1.00 94.94 103 ASN A C 1
ATOM 846 O O . ASN A 1 103 ? 23.319 -3.397 -16.010 1.00 94.94 103 ASN A O 1
ATOM 850 N N . ALA A 1 104 ? 24.464 -4.711 -17.430 1.00 95.38 104 ALA A N 1
ATOM 851 C CA . ALA A 1 104 ? 23.289 -5.149 -18.180 1.00 95.38 104 ALA A CA 1
ATOM 852 C C . ALA A 1 104 ? 22.351 -6.038 -17.339 1.00 95.38 104 ALA A C 1
ATOM 854 O O . ALA A 1 104 ? 21.134 -5.964 -17.487 1.00 95.38 104 ALA A O 1
ATOM 855 N N . ASN A 1 105 ? 22.909 -6.850 -16.443 1.00 95.69 105 ASN A N 1
ATOM 856 C CA . ASN A 1 105 ? 22.167 -7.762 -15.573 1.00 95.69 105 ASN A CA 1
ATOM 857 C C . ASN A 1 105 ? 22.289 -7.333 -14.104 1.00 95.69 105 ASN A C 1
ATOM 859 O O . ASN A 1 105 ? 23.112 -6.478 -13.766 1.00 95.69 105 ASN A O 1
ATOM 863 N N . LEU A 1 106 ? 21.463 -7.918 -13.231 1.00 92.50 106 LEU A N 1
ATOM 864 C CA . LEU A 1 106 ? 21.558 -7.663 -11.791 1.00 92.50 106 LEU A CA 1
ATOM 865 C C . LEU A 1 106 ? 22.936 -8.090 -11.242 1.00 92.50 106 LEU A C 1
ATOM 867 O O . LEU A 1 106 ? 23.483 -9.100 -11.692 1.00 92.50 106 LEU A O 1
ATOM 871 N N . PRO A 1 107 ? 23.504 -7.351 -10.269 1.00 91.00 107 PRO A N 1
ATOM 872 C CA . PRO A 1 107 ? 24.780 -7.719 -9.663 1.00 91.00 107 PRO A CA 1
ATOM 873 C C . PRO A 1 107 ? 24.657 -9.010 -8.837 1.00 91.00 107 PRO A C 1
ATOM 875 O O . PRO A 1 107 ? 23.585 -9.352 -8.348 1.00 91.00 107 PRO A O 1
ATOM 878 N N . SER A 1 108 ? 25.769 -9.709 -8.610 1.00 89.75 108 SER A N 1
ATOM 879 C CA . SER A 1 108 ? 25.807 -10.917 -7.765 1.00 89.75 108 SER A CA 1
ATOM 880 C C . SER A 1 108 ? 25.821 -10.628 -6.258 1.00 89.75 108 SER A C 1
ATOM 882 O O . SER A 1 108 ? 25.773 -11.558 -5.450 1.00 89.75 108 SER A O 1
ATOM 884 N N . SER A 1 109 ? 25.894 -9.352 -5.868 1.00 89.19 109 SER A N 1
ATOM 885 C CA . SER A 1 109 ? 25.863 -8.912 -4.472 1.00 89.19 109 SER A CA 1
ATOM 886 C C . SER A 1 109 ? 24.544 -9.279 -3.783 1.00 89.19 109 SER A C 1
ATOM 888 O O . SER A 1 109 ? 23.540 -9.556 -4.442 1.00 89.19 109 SER A O 1
ATOM 890 N N . ALA A 1 110 ? 24.515 -9.212 -2.447 1.00 85.44 110 ALA A N 1
ATOM 891 C CA . ALA A 1 110 ? 23.294 -9.436 -1.665 1.00 85.44 110 ALA A CA 1
ATOM 892 C C . ALA A 1 110 ? 22.112 -8.573 -2.158 1.00 85.44 110 ALA A C 1
ATOM 894 O O . ALA A 1 110 ? 20.992 -9.063 -2.283 1.00 85.44 110 ALA A O 1
ATOM 895 N N . TYR A 1 111 ? 22.389 -7.322 -2.543 1.00 85.38 111 TYR A N 1
ATOM 896 C CA . TYR A 1 111 ? 21.419 -6.420 -3.163 1.00 85.38 111 TYR A CA 1
ATOM 897 C C . TYR A 1 111 ? 20.790 -6.999 -4.438 1.00 85.38 111 TYR A C 1
ATOM 899 O O . TYR A 1 111 ? 19.568 -7.017 -4.599 1.00 85.38 111 TYR A O 1
ATOM 907 N N . GLY A 1 112 ? 21.627 -7.468 -5.367 1.00 90.00 112 GLY A N 1
ATOM 908 C CA . GLY A 1 112 ? 21.152 -7.994 -6.640 1.00 90.00 112 GLY A CA 1
ATOM 909 C C . GLY A 1 112 ? 20.429 -9.329 -6.488 1.00 90.00 112 GLY A C 1
ATOM 910 O O . GLY A 1 112 ? 19.428 -9.542 -7.164 1.00 90.00 112 GLY A O 1
ATOM 911 N N . GLN A 1 113 ? 20.836 -10.168 -5.531 1.00 89.56 113 GLN A N 1
ATOM 912 C CA . GLN A 1 113 ? 20.103 -11.388 -5.172 1.00 89.56 113 GLN A CA 1
ATOM 913 C C . GLN A 1 113 ? 18.714 -11.075 -4.589 1.00 89.56 113 GLN A C 1
ATOM 915 O O . GLN A 1 113 ? 17.728 -11.721 -4.944 1.00 89.56 113 GLN A O 1
ATOM 920 N N . ALA A 1 114 ? 18.597 -10.052 -3.739 1.00 88.62 114 ALA A N 1
ATOM 921 C CA . ALA A 1 114 ? 17.308 -9.602 -3.215 1.00 88.62 114 ALA A CA 1
ATOM 922 C C . ALA A 1 114 ? 16.389 -9.042 -4.313 1.00 88.62 114 ALA A C 1
ATOM 924 O O . ALA A 1 114 ? 15.208 -9.388 -4.385 1.00 88.62 114 ALA A O 1
ATOM 925 N N . LEU A 1 115 ? 16.920 -8.200 -5.208 1.00 90.50 115 LEU A N 1
ATOM 926 C CA . LEU A 1 115 ? 16.186 -7.760 -6.398 1.00 90.50 115 LEU A CA 1
ATOM 927 C C . LEU A 1 115 ? 15.770 -8.938 -7.273 1.00 90.50 115 LEU A C 1
ATOM 929 O O . LEU A 1 115 ? 14.647 -8.955 -7.766 1.00 90.50 115 LEU A O 1
ATOM 933 N N . GLN A 1 116 ? 16.641 -9.935 -7.428 1.00 91.62 116 GLN A N 1
ATOM 934 C CA . GLN A 1 116 ? 16.345 -11.097 -8.246 1.00 91.62 116 GLN A CA 1
ATOM 935 C C . GLN A 1 116 ? 15.111 -11.842 -7.734 1.00 91.62 116 GLN A C 1
ATOM 937 O O . GLN A 1 116 ? 14.210 -12.128 -8.521 1.00 91.62 116 GLN A O 1
ATOM 942 N N . LYS A 1 117 ? 15.027 -12.092 -6.421 1.00 90.94 117 LYS A N 1
ATOM 943 C CA . LYS A 1 117 ? 13.859 -12.735 -5.798 1.00 90.94 117 LYS A CA 1
ATOM 944 C C . LYS A 1 117 ? 12.571 -11.946 -6.038 1.00 90.94 117 LYS A C 1
ATOM 946 O O . LYS A 1 117 ? 11.573 -12.519 -6.464 1.00 90.94 117 LYS A O 1
ATOM 951 N N . ARG A 1 118 ? 12.596 -10.628 -5.816 1.00 91.69 118 ARG A N 1
ATOM 952 C CA . ARG A 1 118 ? 11.414 -9.760 -5.982 1.00 91.69 118 ARG A CA 1
ATOM 953 C C . ARG A 1 118 ? 10.952 -9.684 -7.430 1.00 91.69 118 ARG A C 1
ATOM 955 O O . ARG A 1 118 ? 9.772 -9.862 -7.717 1.00 91.69 118 ARG A O 1
ATOM 962 N N . ASN A 1 119 ? 11.889 -9.476 -8.348 1.00 92.00 119 ASN A N 1
ATOM 963 C CA . ASN A 1 119 ? 11.588 -9.389 -9.769 1.00 92.00 119 ASN A CA 1
ATOM 964 C C . ASN A 1 119 ? 11.111 -10.735 -10.326 1.00 92.00 119 ASN A C 1
ATOM 966 O O . ASN A 1 119 ? 10.256 -10.754 -11.204 1.00 92.00 119 ASN A O 1
ATOM 970 N N . ALA A 1 120 ? 11.618 -11.863 -9.819 1.00 91.12 120 ALA A N 1
ATOM 971 C CA . ALA A 1 120 ? 11.147 -13.183 -10.232 1.00 91.12 120 ALA A CA 1
ATOM 972 C C . ALA A 1 120 ? 9.655 -13.396 -9.923 1.00 91.12 120 ALA A C 1
ATOM 974 O O . ALA A 1 120 ? 8.969 -14.043 -10.715 1.00 91.12 120 ALA A O 1
ATOM 975 N N . ILE A 1 121 ? 9.164 -12.816 -8.821 1.00 92.25 121 ILE A N 1
ATOM 976 C CA . ILE A 1 121 ? 7.751 -12.829 -8.425 1.00 92.25 121 ILE A CA 1
ATOM 977 C C . ILE A 1 121 ? 6.952 -11.822 -9.261 1.00 92.25 121 ILE A C 1
ATOM 979 O O . ILE A 1 121 ? 5.961 -12.177 -9.892 1.00 92.25 121 ILE A O 1
ATOM 983 N N . ALA A 1 122 ? 7.385 -10.560 -9.272 1.00 91.81 122 ALA A N 1
ATOM 984 C CA . ALA A 1 122 ? 6.550 -9.476 -9.767 1.00 91.81 122 ALA A CA 1
ATOM 985 C C . ALA A 1 122 ? 6.646 -9.257 -11.280 1.00 91.81 122 ALA A C 1
ATOM 987 O O . ALA A 1 122 ? 5.638 -8.959 -11.911 1.00 91.81 122 ALA A O 1
ATOM 988 N N . TYR A 1 123 ? 7.828 -9.401 -11.891 1.00 92.50 123 TYR A N 1
ATOM 989 C CA . TYR A 1 123 ? 8.077 -9.003 -13.284 1.00 92.50 123 TYR A CA 1
ATOM 990 C C . TYR A 1 123 ? 7.626 -10.075 -14.283 1.00 92.50 123 TYR A C 1
ATOM 992 O O . TYR A 1 123 ? 8.408 -10.544 -15.112 1.00 92.50 123 TYR A O 1
ATOM 1000 N N . ASP A 1 124 ? 6.355 -10.479 -14.242 1.00 92.81 124 ASP A N 1
ATOM 1001 C CA . ASP A 1 124 ? 5.743 -11.184 -15.368 1.00 92.81 124 ASP A CA 1
ATOM 1002 C C . ASP A 1 124 ? 5.418 -10.181 -16.488 1.00 92.81 124 ASP A C 1
ATOM 1004 O O . ASP A 1 124 ? 4.836 -9.127 -16.231 1.00 92.81 124 ASP A O 1
ATOM 1008 N N . PRO A 1 125 ? 5.800 -10.461 -17.745 1.00 93.75 125 PRO A N 1
ATOM 1009 C CA . PRO A 1 125 ? 5.479 -9.575 -18.856 1.00 93.75 125 PRO A CA 1
ATOM 1010 C C . PRO A 1 125 ? 3.983 -9.543 -19.187 1.00 93.75 125 PRO A C 1
ATOM 1012 O O . PRO A 1 125 ? 3.574 -8.725 -20.002 1.00 93.75 125 PRO A O 1
ATOM 1015 N N . ARG A 1 126 ? 3.161 -10.412 -18.600 1.00 93.75 126 ARG A N 1
ATOM 1016 C CA . ARG A 1 126 ? 1.705 -10.438 -18.770 1.00 93.75 126 ARG A CA 1
ATOM 1017 C C . ARG A 1 126 ? 1.026 -9.948 -17.490 1.00 93.75 126 ARG A C 1
ATOM 1019 O O . ARG A 1 126 ? 1.649 -9.981 -16.430 1.00 93.75 126 ARG A O 1
ATOM 1026 N N . PRO A 1 127 ? -0.268 -9.581 -17.541 1.00 90.75 127 PRO A N 1
ATOM 1027 C CA . PRO A 1 127 ? -1.078 -9.468 -16.337 1.00 90.75 127 PRO A CA 1
ATOM 1028 C C . PRO A 1 127 ? -0.946 -10.739 -15.495 1.00 90.75 127 PRO A C 1
ATOM 1030 O O . PRO A 1 127 ? -1.293 -11.836 -15.940 1.00 90.75 127 PRO A O 1
ATOM 1033 N N . HIS A 1 128 ? -0.400 -10.584 -14.298 1.00 89.44 128 HIS A N 1
ATOM 1034 C CA . HIS A 1 128 ? -0.092 -11.676 -13.395 1.00 89.44 128 HIS A CA 1
ATOM 1035 C C . HIS A 1 128 ? -0.469 -11.266 -11.981 1.00 89.44 128 HIS A C 1
ATOM 1037 O O . HIS A 1 128 ? -0.248 -10.129 -11.571 1.00 89.44 128 HIS A O 1
ATOM 1043 N N . TRP A 1 129 ? -1.055 -12.208 -11.255 1.00 92.31 129 TRP A N 1
ATOM 1044 C CA . TRP A 1 129 ? -1.365 -12.042 -9.851 1.00 92.31 129 TRP A CA 1
ATOM 1045 C C . TRP A 1 129 ? -0.317 -12.772 -9.017 1.00 92.31 129 TRP A C 1
ATOM 1047 O O . TRP A 1 129 ? -0.017 -13.934 -9.287 1.00 92.31 129 TRP A O 1
ATOM 1057 N N . TYR A 1 130 ? 0.193 -12.092 -7.997 1.00 92.69 130 TYR A N 1
ATOM 1058 C CA . TYR A 1 130 ? 1.096 -12.636 -6.994 1.00 92.69 130 TYR A CA 1
ATOM 1059 C C . TYR A 1 130 ? 0.676 -12.119 -5.612 1.00 92.69 130 TYR A C 1
ATOM 1061 O O . TYR A 1 130 ? 0.020 -11.081 -5.502 1.00 92.69 130 TYR A O 1
ATOM 1069 N N . PHE A 1 131 ? 1.026 -12.854 -4.556 1.00 91.94 131 PHE A N 1
ATOM 1070 C CA . PHE A 1 131 ? 0.812 -12.385 -3.185 1.00 91.94 131 PHE A CA 1
ATOM 1071 C C . PHE A 1 131 ? 1.697 -11.169 -2.878 1.00 91.94 131 PHE A C 1
ATOM 1073 O O . PHE A 1 131 ? 2.819 -11.124 -3.383 1.00 91.94 131 PHE A O 1
ATOM 1080 N N . PRO A 1 132 ? 1.253 -10.226 -2.027 1.00 92.00 132 PRO A N 1
ATOM 1081 C CA . PRO A 1 132 ? 2.093 -9.136 -1.542 1.00 92.00 132 PRO A CA 1
ATOM 1082 C C . PRO A 1 132 ? 3.492 -9.585 -1.130 1.00 92.00 132 PRO A C 1
ATOM 1084 O O . PRO A 1 132 ? 3.656 -10.616 -0.477 1.00 92.00 132 PRO A O 1
ATOM 1087 N N . LEU A 1 133 ? 4.506 -8.798 -1.493 1.00 91.94 133 LEU A N 1
ATOM 1088 C CA . LEU A 1 133 ? 5.899 -9.145 -1.209 1.00 91.94 133 LEU A CA 1
ATOM 1089 C C . LEU A 1 133 ? 6.152 -9.242 0.302 1.00 91.94 133 LEU A C 1
ATOM 1091 O O . LEU A 1 133 ? 6.929 -10.079 0.739 1.00 91.94 133 LEU A O 1
ATOM 1095 N N . SER A 1 134 ? 5.466 -8.447 1.122 1.00 90.88 134 SER A N 1
ATOM 1096 C CA . SER A 1 134 ? 5.601 -8.532 2.576 1.00 90.88 134 SER A CA 1
ATOM 1097 C C . SER A 1 134 ? 5.026 -9.817 3.185 1.00 90.88 134 SER A C 1
ATOM 1099 O O . SER A 1 134 ? 5.384 -10.122 4.316 1.00 90.88 134 SER A O 1
ATOM 1101 N N . TRP A 1 135 ? 4.177 -10.586 2.486 1.00 93.25 135 TRP A N 1
ATOM 1102 C CA . TRP A 1 135 ? 3.488 -11.764 3.043 1.00 93.25 135 TRP A CA 1
ATOM 1103 C C . TRP A 1 135 ? 4.381 -13.009 3.042 1.00 93.25 135 TRP A C 1
ATOM 1105 O O . TRP A 1 135 ? 4.129 -13.994 2.343 1.00 93.25 135 TRP A O 1
ATOM 1115 N N . THR A 1 136 ? 5.440 -12.963 3.842 1.00 92.81 136 THR A N 1
ATOM 1116 C CA . THR A 1 136 ? 6.380 -14.065 4.064 1.00 92.81 136 THR A CA 1
ATOM 1117 C C . THR A 1 136 ? 6.334 -14.529 5.518 1.00 92.81 136 THR A C 1
ATOM 1119 O O . THR A 1 136 ? 5.780 -13.860 6.385 1.00 92.81 136 THR A O 1
ATOM 1122 N N . SER A 1 137 ? 6.939 -15.683 5.811 1.00 93.81 137 SER A N 1
ATOM 1123 C CA . SER A 1 137 ? 7.032 -16.211 7.181 1.00 93.81 137 SER A CA 1
ATOM 1124 C C . SER A 1 137 ? 7.883 -15.349 8.122 1.00 93.81 137 SER A C 1
ATOM 1126 O O . SER A 1 137 ? 7.735 -15.447 9.331 1.00 93.81 137 SER A O 1
ATOM 1128 N N . ASP A 1 138 ? 8.800 -14.546 7.577 1.00 92.62 138 ASP A N 1
ATOM 1129 C CA . ASP A 1 138 ? 9.642 -13.582 8.301 1.00 92.62 138 ASP A CA 1
ATOM 1130 C C . ASP A 1 138 ? 9.159 -12.128 8.133 1.00 92.62 138 ASP A C 1
ATOM 1132 O O . ASP A 1 138 ? 9.910 -11.190 8.402 1.00 92.62 138 ASP A O 1
ATOM 1136 N N . GLY A 1 139 ? 7.927 -11.958 7.649 1.00 92.19 139 GLY A N 1
ATOM 1137 C CA . GLY A 1 139 ? 7.281 -10.682 7.373 1.00 92.19 139 GLY A CA 1
ATOM 1138 C C . GLY A 1 139 ? 5.837 -10.667 7.867 1.00 92.19 139 GLY A C 1
ATOM 1139 O O . GLY A 1 139 ? 5.525 -11.147 8.955 1.00 92.19 139 GLY A O 1
ATOM 1140 N N . ASP A 1 140 ? 4.945 -10.138 7.036 1.00 91.81 140 ASP A N 1
ATOM 1141 C CA . ASP A 1 140 ? 3.514 -9.987 7.292 1.00 91.81 140 ASP A CA 1
ATOM 1142 C C . ASP A 1 140 ? 2.747 -11.310 7.095 1.00 91.81 140 ASP A C 1
ATOM 1144 O O . ASP A 1 140 ? 1.856 -11.447 6.250 1.00 91.81 140 ASP A O 1
ATOM 1148 N N . ASN A 1 141 ? 3.168 -12.338 7.835 1.00 94.25 141 ASN A N 1
ATOM 1149 C CA . ASN A 1 141 ? 2.665 -13.701 7.728 1.00 94.25 141 ASN A CA 1
ATOM 1150 C C . ASN A 1 141 ? 1.151 -13.754 8.014 1.00 94.25 141 ASN A C 1
ATOM 1152 O O . ASN A 1 141 ? 0.737 -13.433 9.131 1.00 94.25 141 ASN A O 1
ATOM 1156 N N . PRO A 1 142 ? 0.312 -14.246 7.080 1.00 92.31 142 PRO A N 1
ATOM 1157 C CA . PRO A 1 142 ? -1.133 -14.351 7.282 1.00 92.31 142 PRO A CA 1
ATOM 1158 C C . PRO A 1 142 ? -1.576 -15.151 8.514 1.00 92.31 142 PRO A C 1
ATOM 1160 O O . PRO A 1 142 ? -2.683 -14.932 9.000 1.00 92.31 142 PRO A O 1
ATOM 1163 N N . ASN A 1 143 ? -0.749 -16.080 9.002 1.00 94.69 143 ASN A N 1
ATOM 1164 C CA . ASN A 1 143 ? -1.064 -16.865 10.198 1.00 94.69 143 ASN A CA 1
ATOM 1165 C C . ASN A 1 143 ? -0.829 -16.075 11.495 1.00 94.69 143 ASN A C 1
ATOM 1167 O O . ASN A 1 143 ? -1.574 -16.254 12.456 1.00 94.69 143 ASN A O 1
ATOM 1171 N N . ASP A 1 144 ? 0.174 -15.194 11.509 1.00 96.12 144 ASP A N 1
ATOM 1172 C CA . ASP A 1 144 ? 0.541 -14.391 12.683 1.00 96.12 144 ASP A CA 1
ATOM 1173 C C . ASP A 1 144 ? -0.212 -13.047 12.706 1.00 96.12 144 ASP A C 1
ATOM 1175 O O . ASP A 1 144 ? -0.544 -12.530 13.776 1.00 96.12 144 ASP A O 1
ATOM 1179 N N . TYR A 1 145 ? -0.538 -12.525 11.517 1.00 96.75 145 TYR A N 1
ATOM 1180 C CA . TYR A 1 145 ? -1.262 -11.278 11.257 1.00 96.75 145 TYR A CA 1
ATOM 1181 C C . TYR A 1 145 ? -2.508 -11.577 10.396 1.00 96.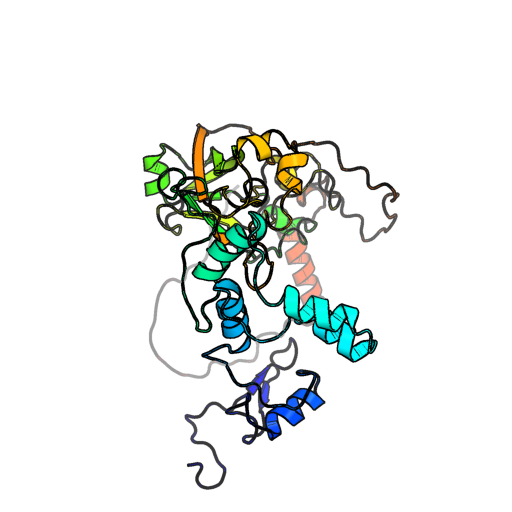75 145 TYR A C 1
ATOM 1183 O O . TYR A 1 145 ? -2.525 -11.383 9.173 1.00 96.75 145 TYR A O 1
ATOM 1191 N N . PRO A 1 146 ? -3.578 -12.125 11.003 1.00 96.56 146 PRO A N 1
ATOM 1192 C CA . PRO A 1 146 ? -4.726 -12.630 10.253 1.00 96.56 146 PRO A CA 1
ATOM 1193 C C . PRO A 1 146 ? -5.653 -11.533 9.718 1.00 96.56 146 PRO A C 1
ATOM 1195 O O . PRO A 1 146 ? -6.417 -11.797 8.788 1.00 96.56 146 PRO A O 1
ATOM 1198 N N . LEU A 1 147 ? -5.606 -10.318 10.276 1.00 97.00 147 LEU A N 1
ATOM 1199 C CA . LEU A 1 147 ? -6.519 -9.237 9.910 1.00 97.00 147 LEU A CA 1
ATOM 1200 C C . LEU A 1 147 ? -5.989 -8.470 8.701 1.00 97.00 147 LEU A C 1
ATOM 1202 O O . LEU A 1 147 ? -4.944 -7.835 8.786 1.00 97.00 147 LEU A O 1
ATOM 1206 N N . LEU A 1 148 ? -6.724 -8.489 7.591 1.00 95.00 148 LEU A N 1
ATOM 1207 C CA . LEU A 1 148 ? -6.426 -7.676 6.411 1.00 95.00 148 LEU A CA 1
ATOM 1208 C C . LEU A 1 148 ? -6.949 -6.256 6.578 1.00 95.00 148 LEU A C 1
ATOM 1210 O O . LEU A 1 148 ? -8.066 -6.068 7.056 1.00 95.00 148 LEU A O 1
ATOM 1214 N N . THR A 1 149 ? -6.179 -5.270 6.125 1.00 92.81 149 THR A N 1
ATOM 1215 C CA . THR A 1 149 ? -6.604 -3.868 6.175 1.00 92.81 149 THR A CA 1
ATOM 1216 C C . THR A 1 149 ? -7.190 -3.390 4.849 1.00 92.81 149 THR A C 1
ATOM 1218 O O . THR A 1 149 ? -6.731 -3.765 3.773 1.00 92.81 149 THR A O 1
ATOM 1221 N N . GLU A 1 150 ? -8.210 -2.538 4.923 1.00 89.88 150 GLU A N 1
ATOM 1222 C CA . GLU A 1 150 ? -8.791 -1.853 3.768 1.00 89.88 150 GLU A CA 1
ATOM 1223 C C . GLU A 1 150 ? -8.929 -0.350 4.058 1.00 89.88 150 GLU A C 1
ATOM 1225 O O . GLU A 1 150 ? -9.464 0.070 5.088 1.00 89.88 150 GLU A O 1
ATOM 1230 N N . ASN A 1 151 ? -8.454 0.478 3.126 1.00 85.06 151 ASN A N 1
ATOM 1231 C CA . ASN A 1 151 ? -8.302 1.920 3.318 1.00 85.06 151 ASN A CA 1
ATOM 1232 C C . ASN A 1 151 ? -9.246 2.677 2.379 1.00 85.06 151 ASN A C 1
ATOM 1234 O O . ASN A 1 151 ? -8.890 2.968 1.233 1.00 85.06 151 ASN A O 1
ATOM 1238 N N . ARG A 1 152 ? -10.441 3.054 2.852 1.00 81.88 152 ARG A N 1
ATOM 1239 C CA . ARG A 1 152 ? -11.436 3.725 2.000 1.00 81.88 152 ARG A CA 1
ATOM 1240 C C . ARG A 1 152 ? -11.161 5.220 1.895 1.00 81.88 152 ARG A C 1
ATOM 1242 O O . ARG A 1 152 ? -11.204 5.945 2.882 1.00 81.88 152 ARG A O 1
ATOM 1249 N N . HIS A 1 153 ? -10.876 5.675 0.678 1.00 68.81 153 HIS A N 1
ATOM 1250 C CA . HIS A 1 153 ? -10.307 6.998 0.405 1.00 68.81 153 HIS A CA 1
ATOM 1251 C C . HIS A 1 153 ? -11.253 8.183 0.646 1.00 68.81 153 HIS A C 1
ATOM 1253 O O . HIS A 1 153 ? -10.805 9.242 1.072 1.00 68.81 153 HIS A O 1
ATOM 1259 N N . VAL A 1 154 ? -12.538 8.032 0.322 1.00 66.75 154 VAL A N 1
ATOM 1260 C CA . VAL A 1 154 ? -13.507 9.135 0.302 1.00 66.75 154 VAL A CA 1
ATOM 1261 C C . VAL A 1 154 ? -14.740 8.714 1.079 1.00 66.75 154 VAL A C 1
ATOM 1263 O O . VAL A 1 154 ? -15.281 7.632 0.850 1.00 66.75 154 VAL A O 1
ATOM 1266 N N . THR A 1 155 ? -15.179 9.581 1.985 1.00 75.19 155 THR A N 1
ATOM 1267 C CA . THR A 1 155 ? -16.540 9.513 2.526 1.00 75.19 155 THR A CA 1
ATOM 1268 C C . THR A 1 155 ? -17.442 10.380 1.648 1.00 75.19 155 THR A C 1
ATOM 1270 O O . THR A 1 155 ? -16.938 11.286 0.987 1.00 75.19 155 THR A O 1
ATOM 1273 N N . PRO A 1 156 ? -18.772 10.211 1.679 1.00 75.62 156 PRO A N 1
ATOM 1274 C CA . PRO A 1 156 ? -19.680 11.133 0.992 1.00 75.62 156 PRO A CA 1
ATOM 1275 C C . PRO A 1 156 ? -19.534 12.613 1.404 1.00 75.62 156 PRO A C 1
ATOM 1277 O O . PRO A 1 156 ? -20.090 13.480 0.737 1.00 75.62 156 PRO A O 1
ATOM 1280 N N . TRP A 1 157 ? -18.814 12.900 2.495 1.00 81.69 157 TRP A N 1
ATOM 1281 C CA . TRP A 1 157 ? -18.753 14.210 3.146 1.00 81.69 157 TRP A CA 1
ATOM 1282 C C . TRP A 1 157 ? -17.351 14.840 3.162 1.00 81.69 157 TRP A C 1
ATOM 1284 O O . TRP A 1 157 ? -17.242 16.048 3.318 1.00 81.69 157 TRP A O 1
ATOM 1294 N N . PHE A 1 158 ? -16.290 14.044 3.005 1.00 82.94 158 PHE A N 1
ATOM 1295 C CA . PHE A 1 158 ? -14.893 14.473 3.143 1.00 82.94 158 PHE A CA 1
ATOM 1296 C C . PHE A 1 158 ? -14.006 13.868 2.050 1.00 82.94 158 PHE A C 1
ATOM 1298 O O . PHE A 1 158 ? -14.054 12.657 1.797 1.00 82.94 158 PHE A O 1
ATOM 1305 N N . TYR A 1 159 ? -13.127 14.698 1.496 1.00 85.50 159 TYR A N 1
ATOM 1306 C CA . TYR A 1 159 ? -11.965 14.348 0.696 1.00 85.50 159 TYR A CA 1
ATOM 1307 C C . TYR A 1 159 ? -10.699 14.455 1.562 1.00 85.50 159 TYR A C 1
ATOM 1309 O O . TYR A 1 159 ? -10.073 15.505 1.724 1.00 85.50 159 TYR A O 1
ATOM 1317 N N . HIS A 1 160 ? -10.290 13.319 2.127 1.00 82.75 160 HIS A N 1
ATOM 1318 C CA . HIS A 1 160 ? -9.210 13.263 3.112 1.00 82.75 160 HIS A CA 1
ATOM 1319 C C . HIS A 1 160 ? -9.454 14.195 4.318 1.00 82.75 160 HIS A C 1
ATOM 1321 O O . HIS A 1 160 ? -10.546 14.241 4.885 1.00 82.75 160 HIS A O 1
ATOM 1327 N N . GLN A 1 161 ? -8.401 14.909 4.721 1.00 80.19 161 GLN A N 1
ATOM 1328 C CA . GLN A 1 161 ? -8.381 15.859 5.824 1.00 80.19 161 GLN A CA 1
ATOM 1329 C C . GLN A 1 161 ? -8.725 17.281 5.367 1.00 80.19 161 GLN A C 1
ATOM 1331 O O . GLN A 1 161 ? -8.652 18.198 6.177 1.00 80.19 161 GLN A O 1
ATOM 1336 N N . TRP A 1 162 ? -9.022 17.506 4.081 1.00 81.81 162 TRP A N 1
ATOM 1337 C CA . TRP A 1 162 ? -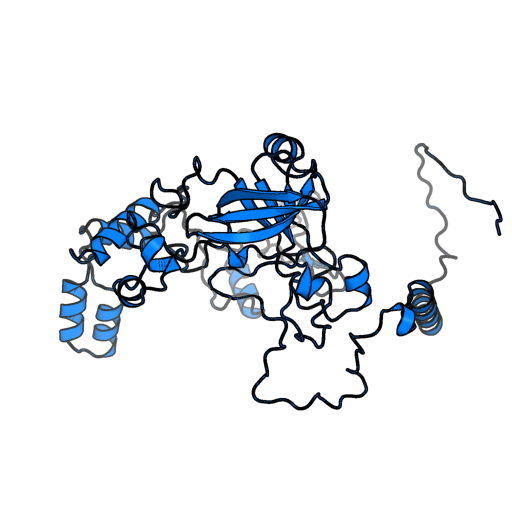9.104 18.864 3.535 1.00 81.81 162 TRP A CA 1
ATOM 1338 C C . TRP A 1 162 ? -10.303 19.608 4.111 1.00 81.81 162 TRP A C 1
ATOM 1340 O O . TRP A 1 162 ? -10.161 20.745 4.537 1.00 81.81 162 TRP A O 1
ATOM 1350 N N . GLU A 1 163 ? -11.443 18.942 4.256 1.00 83.88 163 GLU A N 1
ATOM 1351 C CA . GLU A 1 163 ? -12.673 19.536 4.776 1.00 83.88 163 GLU A CA 1
ATOM 1352 C C . GLU A 1 163 ? -12.770 19.488 6.305 1.00 83.88 163 GLU A C 1
ATOM 1354 O O . GLU A 1 163 ? -13.807 19.840 6.868 1.00 83.88 163 GLU A O 1
ATOM 1359 N N . ASN A 1 164 ? -11.696 19.111 7.012 1.00 77.00 164 ASN A N 1
ATOM 1360 C CA . ASN A 1 164 ? -11.661 19.191 8.476 1.00 77.00 164 ASN A CA 1
ATOM 1361 C C . ASN A 1 164 ? -11.850 20.624 8.993 1.00 77.00 164 ASN A C 1
ATOM 1363 O O . ASN A 1 164 ? -12.271 20.808 10.126 1.00 77.00 164 ASN A O 1
ATOM 1367 N N . HIS A 1 165 ? -11.616 21.646 8.168 1.00 73.88 165 HIS A N 1
ATOM 1368 C CA . HIS A 1 165 ? -11.937 23.030 8.516 1.00 73.88 165 HIS A CA 1
ATOM 1369 C C . HIS A 1 165 ? -13.448 23.333 8.517 1.00 73.88 165 HIS A C 1
ATOM 1371 O O . HIS A 1 165 ? -13.840 24.431 8.898 1.00 73.88 165 HIS A O 1
ATOM 1377 N N . HIS A 1 166 ? -14.311 22.445 8.008 1.00 78.62 166 HIS A N 1
ATOM 1378 C CA . HIS A 1 166 ? -15.729 22.741 7.824 1.00 78.62 166 HIS A CA 1
ATOM 1379 C C . HIS A 1 166 ? -16.540 22.353 9.077 1.00 78.62 166 HIS A C 1
ATOM 1381 O O . HIS A 1 166 ? -16.839 21.172 9.266 1.00 78.62 166 HIS A O 1
ATOM 1387 N N . PRO A 1 167 ? -17.010 23.315 9.895 1.00 72.44 167 PRO A N 1
ATOM 1388 C CA . PRO A 1 167 ? -17.672 23.038 11.176 1.00 72.44 167 PRO A CA 1
ATOM 1389 C C . PRO A 1 167 ? -18.875 22.097 11.072 1.00 72.44 167 PRO A C 1
ATOM 1391 O O . PRO A 1 167 ? -19.043 21.212 11.904 1.00 72.44 167 PRO A O 1
ATOM 1394 N N . TRP A 1 168 ? -19.699 22.266 10.035 1.00 75.56 168 TRP A N 1
ATOM 1395 C CA . TRP A 1 168 ? -20.851 21.394 9.800 1.00 75.56 168 TRP A CA 1
ATOM 1396 C C . TRP A 1 168 ? -20.460 19.934 9.523 1.00 75.56 168 TRP A C 1
ATOM 1398 O O . TRP A 1 168 ? -21.010 19.029 10.142 1.00 75.56 168 TRP A O 1
ATOM 1408 N N . LEU A 1 169 ? -19.478 19.689 8.647 1.00 80.25 169 LEU A N 1
ATOM 1409 C CA . LEU A 1 169 ? -19.048 18.329 8.317 1.00 80.25 169 LEU A CA 1
ATOM 1410 C C . LEU A 1 169 ? -18.477 17.616 9.550 1.00 80.25 169 LEU A C 1
ATOM 1412 O O . LEU A 1 169 ? -18.766 16.439 9.769 1.00 80.25 169 LEU A O 1
ATOM 1416 N N . ARG A 1 170 ? -17.744 18.341 10.407 1.00 79.31 170 ARG A N 1
ATOM 1417 C CA . ARG A 1 170 ? -17.205 17.817 11.674 1.00 79.31 170 ARG A CA 1
ATOM 1418 C C . ARG A 1 170 ? -18.287 17.283 12.617 1.00 79.31 170 ARG A C 1
ATOM 1420 O O . ARG A 1 170 ? -18.023 16.344 13.354 1.00 79.31 170 ARG A O 1
ATOM 1427 N N . GLN A 1 171 ? -19.513 17.813 12.577 1.00 77.19 171 GLN A N 1
ATOM 1428 C CA . GLN A 1 171 ? -20.619 17.253 13.368 1.00 77.19 171 GLN A CA 1
ATOM 1429 C C . GLN A 1 171 ? -21.112 15.902 12.836 1.00 77.19 171 GLN A C 1
ATOM 1431 O O . GLN A 1 171 ? -21.618 15.094 13.608 1.00 77.19 171 GLN A O 1
ATOM 1436 N N . ILE A 1 172 ? -20.980 15.657 11.530 1.00 82.25 172 ILE A N 1
ATOM 1437 C CA . ILE A 1 172 ? -21.442 14.421 10.885 1.00 82.25 172 ILE A CA 1
ATOM 1438 C C . ILE A 1 172 ? -20.480 13.270 11.182 1.00 82.25 172 ILE A C 1
ATOM 1440 O O . ILE A 1 172 ? -20.914 12.163 11.491 1.00 82.25 172 ILE A O 1
ATOM 1444 N N . LEU A 1 173 ? -19.172 13.526 11.080 1.00 80.00 173 LEU A N 1
ATOM 1445 C CA . LEU A 1 173 ? -18.129 12.533 11.339 1.00 80.00 173 LEU A CA 1
ATOM 1446 C C . LEU A 1 173 ? -16.943 13.184 12.078 1.00 80.00 173 LEU A C 1
ATOM 1448 O O . LEU A 1 173 ? -15.928 13.511 11.444 1.00 80.00 173 LEU A O 1
ATOM 1452 N N . PRO A 1 174 ? -17.056 13.373 13.406 1.00 74.81 174 PRO A N 1
ATOM 1453 C CA . PRO A 1 174 ? -16.045 14.073 14.207 1.00 74.81 174 PRO A CA 1
ATOM 1454 C C . PRO A 1 174 ? -14.727 13.303 14.300 1.00 74.81 174 PRO A C 1
ATOM 1456 O O . PRO A 1 174 ? -13.665 13.887 14.448 1.00 74.81 174 PRO A O 1
ATOM 1459 N N . PHE A 1 175 ? -14.780 11.981 14.189 1.00 81.81 175 PHE A N 1
ATOM 1460 C CA . PHE A 1 175 ? -13.615 11.113 14.097 1.00 81.81 175 PHE A CA 1
ATOM 1461 C C . PHE A 1 175 ? -14.003 9.846 13.335 1.00 81.81 175 PHE A C 1
ATOM 1463 O O . PHE A 1 175 ? -15.183 9.557 13.129 1.00 81.81 175 PHE A O 1
ATOM 1470 N N . ASN A 1 176 ? -13.007 9.084 12.901 1.00 85.88 176 ASN A N 1
ATOM 1471 C CA . ASN A 1 176 ? -13.204 7.805 12.237 1.00 85.88 176 ASN A CA 1
ATOM 1472 C C . ASN A 1 176 ? -12.847 6.644 13.180 1.00 85.88 176 ASN A C 1
ATOM 1474 O O . ASN A 1 176 ? -11.678 6.511 13.555 1.00 85.88 176 ASN A O 1
ATOM 1478 N N . PRO A 1 177 ? -13.811 5.779 13.538 1.00 89.88 177 PRO A N 1
ATOM 1479 C CA . PRO A 1 177 ? -13.482 4.485 14.111 1.00 89.88 177 PRO A CA 1
ATOM 1480 C C . PRO A 1 177 ? -12.942 3.548 13.021 1.00 89.88 177 PRO A C 1
ATOM 1482 O O . PRO A 1 177 ? -12.960 3.863 11.823 1.00 89.88 177 PRO A O 1
ATOM 1485 N N . VAL A 1 178 ? -12.493 2.374 13.447 1.00 93.06 178 VAL A N 1
ATOM 1486 C CA . VAL A 1 178 ? -12.227 1.238 12.563 1.00 93.06 178 VAL A CA 1
ATOM 1487 C C . VAL A 1 178 ? -13.401 0.266 12.627 1.00 93.06 178 VAL A C 1
ATOM 1489 O O . VAL A 1 178 ? -14.032 0.100 13.669 1.00 93.06 178 VAL A O 1
ATOM 1492 N N . PHE A 1 179 ? -13.703 -0.383 11.512 1.00 95.50 179 PHE A N 1
ATOM 1493 C CA . PHE A 1 179 ? -14.844 -1.278 11.372 1.00 95.50 179 PHE A CA 1
ATOM 1494 C C . PHE A 1 179 ? -14.370 -2.720 11.224 1.00 95.50 179 PHE A C 1
ATOM 1496 O O . PHE A 1 179 ? -13.425 -2.992 10.481 1.00 95.50 179 PHE A O 1
ATOM 1503 N N . MET A 1 180 ? -15.034 -3.639 11.922 1.00 98.00 180 MET A N 1
ATOM 1504 C CA . MET A 1 180 ? -14.751 -5.076 11.901 1.00 98.00 180 MET A CA 1
ATOM 1505 C C . MET A 1 180 ? -16.050 -5.871 11.797 1.00 98.00 180 MET A C 1
ATOM 1507 O O . MET A 1 180 ? -17.093 -5.437 12.272 1.00 98.00 180 MET A O 1
ATOM 1511 N N . ASN A 1 181 ? -15.997 -7.068 11.216 1.00 98.44 181 ASN A N 1
ATOM 1512 C CA . ASN A 1 181 ? -17.168 -7.942 11.170 1.00 98.44 181 ASN A CA 1
ATOM 1513 C C . ASN A 1 181 ? -17.579 -8.416 12.588 1.00 98.44 181 ASN A C 1
ATOM 1515 O O . ASN A 1 181 ? -16.687 -8.759 13.370 1.00 98.44 181 ASN A O 1
ATOM 1519 N N . PRO A 1 182 ? -18.883 -8.547 12.918 1.00 98.50 182 PRO A N 1
ATOM 1520 C CA . PRO A 1 182 ? -19.345 -9.027 14.223 1.00 98.50 182 PRO A CA 1
ATOM 1521 C C . PRO A 1 182 ? -18.808 -10.406 14.629 1.00 98.50 182 PRO A C 1
ATOM 1523 O O . PRO A 1 182 ? -18.500 -10.610 15.799 1.00 98.50 182 PRO A O 1
ATOM 1526 N N . GLN A 1 183 ? -18.626 -11.339 13.686 1.00 98.31 183 GLN A N 1
ATOM 1527 C CA . GLN A 1 183 ? -18.041 -12.658 13.966 1.00 98.31 183 GLN A CA 1
ATOM 1528 C C . GLN A 1 183 ? -16.566 -12.539 14.359 1.00 98.31 183 GLN A C 1
ATOM 1530 O O . GLN A 1 183 ? -16.113 -13.179 15.305 1.00 98.31 183 GLN A O 1
ATOM 1535 N N . THR A 1 184 ? -15.815 -11.681 13.662 1.00 98.31 184 THR A N 1
ATOM 1536 C CA . THR A 1 184 ? -14.420 -11.391 14.013 1.00 98.31 184 THR A CA 1
ATOM 1537 C C . THR A 1 184 ? -14.345 -10.672 15.358 1.00 98.31 184 THR A C 1
ATOM 1539 O O . THR A 1 184 ? -13.544 -11.059 16.199 1.00 98.31 184 THR A O 1
ATOM 1542 N N . CYS A 1 185 ? -15.214 -9.691 15.618 1.00 98.62 185 CYS A N 1
ATOM 1543 C CA . CYS A 1 185 ? -15.322 -9.060 16.933 1.00 98.62 185 CYS A CA 1
ATOM 1544 C C . CYS A 1 185 ? -15.546 -10.095 18.046 1.00 98.62 185 CYS A C 1
ATOM 1546 O O . CYS A 1 185 ? -14.801 -10.119 19.023 1.00 98.62 185 CYS A O 1
ATOM 1548 N N . GLN A 1 186 ? -16.515 -10.998 17.868 1.00 98.25 186 GLN A N 1
ATOM 1549 C CA . GLN A 1 186 ? -16.825 -12.056 18.828 1.00 98.25 186 GLN A CA 1
ATOM 1550 C C . GLN A 1 186 ? -15.625 -12.977 19.085 1.00 98.25 186 GLN A C 1
ATOM 1552 O O . GLN A 1 186 ? -15.346 -13.295 20.238 1.00 98.25 186 GLN A O 1
ATOM 1557 N N . GLN A 1 187 ? -14.891 -13.366 18.036 1.00 98.06 187 GLN A N 1
ATOM 1558 C CA . GLN A 1 187 ? -13.686 -14.196 18.151 1.00 98.06 187 GLN A CA 1
ATOM 1559 C C . GLN A 1 187 ? -12.627 -13.569 19.071 1.00 98.06 187 GLN A C 1
ATOM 1561 O O . GLN A 1 187 ? -11.943 -14.291 19.793 1.00 98.06 187 GLN A O 1
ATOM 1566 N N . TYR A 1 188 ? -12.499 -12.241 19.056 1.00 98.12 188 TYR A N 1
ATOM 1567 C CA . TYR A 1 188 ? -11.537 -11.505 19.880 1.00 98.12 188 TYR A CA 1
ATOM 1568 C C . TYR A 1 188 ? -12.140 -10.928 21.172 1.00 98.12 188 TYR A C 1
ATOM 1570 O O . TYR A 1 188 ? -11.440 -10.231 21.902 1.00 98.12 188 TYR A O 1
ATOM 1578 N N . GLY A 1 189 ? -13.417 -11.196 21.471 1.00 98.06 189 GLY A N 1
ATOM 1579 C CA . GLY A 1 189 ? -14.100 -10.632 22.640 1.00 98.06 189 GLY A CA 1
ATOM 1580 C C . GLY A 1 189 ? -14.277 -9.109 22.584 1.00 98.06 189 GLY A C 1
ATOM 1581 O O . GLY A 1 189 ? -14.300 -8.461 23.625 1.00 98.06 189 GLY A O 1
ATOM 1582 N N . ILE A 1 190 ? -14.372 -8.539 21.381 1.00 98.56 190 ILE A N 1
ATOM 1583 C CA . ILE A 1 190 ? -14.515 -7.099 21.130 1.00 98.56 190 ILE A CA 1
ATOM 1584 C C . ILE A 1 190 ? -15.998 -6.747 20.995 1.00 98.56 190 ILE A C 1
ATOM 1586 O O . ILE A 1 190 ? -16.748 -7.421 20.289 1.00 98.56 190 ILE A O 1
ATOM 1590 N N . SER A 1 191 ? -16.415 -5.656 21.627 1.00 98.06 191 SER A N 1
ATOM 1591 C CA . SER A 1 191 ? -17.719 -5.019 21.440 1.00 98.06 191 SER A CA 1
ATOM 1592 C C . SER A 1 191 ? -17.571 -3.646 20.786 1.00 98.06 191 SER A C 1
ATOM 1594 O O . SER A 1 191 ? -16.549 -2.976 20.925 1.00 98.06 191 SER A O 1
ATOM 1596 N N . THR A 1 192 ? -18.619 -3.176 20.105 1.00 97.56 192 THR A N 1
ATOM 1597 C CA . THR A 1 192 ? -18.645 -1.808 19.562 1.00 97.56 192 THR A CA 1
ATOM 1598 C C . THR A 1 192 ? -18.359 -0.772 20.656 1.00 97.56 192 THR A C 1
ATOM 1600 O O . THR A 1 192 ? -18.983 -0.783 21.724 1.00 97.56 192 THR A O 1
ATOM 1603 N N . GLY A 1 193 ? -17.432 0.140 20.360 1.00 93.88 193 GLY A N 1
ATOM 1604 C CA . GLY A 1 193 ? -16.945 1.181 21.263 1.00 93.88 193 GLY A CA 1
ATOM 1605 C C . GLY A 1 193 ? -15.734 0.771 22.106 1.00 93.88 193 GLY A C 1
ATOM 1606 O O . GLY A 1 193 ? -15.196 1.618 22.819 1.00 93.88 193 GLY A O 1
ATOM 1607 N N . ASP A 1 194 ? -15.290 -0.486 22.034 1.00 96.12 194 ASP A N 1
ATOM 1608 C CA . ASP A 1 194 ? -14.046 -0.896 22.676 1.00 96.12 194 ASP A CA 1
ATOM 1609 C C . ASP A 1 194 ? -12.841 -0.299 21.954 1.00 96.12 194 ASP A C 1
ATOM 1611 O O . ASP A 1 194 ? -12.780 -0.228 20.722 1.00 96.12 194 ASP A O 1
ATOM 1615 N N . TRP A 1 195 ? -11.846 0.084 22.744 1.00 94.12 195 TRP A N 1
ATOM 1616 C CA . TRP A 1 195 ? -10.525 0.394 22.237 1.00 94.12 195 TRP A CA 1
ATOM 1617 C C . TRP A 1 195 ? -9.702 -0.874 22.106 1.00 94.12 195 TRP A C 1
ATOM 1619 O O . TRP A 1 195 ? -9.654 -1.711 23.011 1.00 94.12 195 TRP A O 1
ATOM 1629 N N . VAL A 1 196 ? -9.021 -0.998 20.976 1.00 94.75 196 VAL A N 1
ATOM 1630 C CA . VAL A 1 196 ? -8.211 -2.165 20.649 1.00 94.75 196 VAL A CA 1
ATOM 1631 C C . VAL A 1 196 ? -6.862 -1.694 20.139 1.00 94.75 196 VAL A C 1
ATOM 1633 O O . VAL A 1 196 ? -6.777 -0.783 19.316 1.00 94.75 196 VAL A O 1
ATOM 1636 N N . GLU A 1 197 ? -5.801 -2.296 20.666 1.00 94.06 197 GLU A N 1
ATOM 1637 C CA . GLU A 1 197 ? -4.446 -2.095 20.176 1.00 94.06 197 GLU A CA 1
ATOM 1638 C C . GLU A 1 197 ? -4.140 -3.169 19.133 1.00 94.06 197 GLU A C 1
ATOM 1640 O O . GLU A 1 197 ? -4.207 -4.369 19.418 1.00 94.06 197 GLU A O 1
ATOM 1645 N N . PHE A 1 198 ? -3.821 -2.725 17.924 1.00 94.38 198 PHE A N 1
ATOM 1646 C CA . PHE A 1 198 ? -3.396 -3.561 16.813 1.00 94.38 198 PHE A CA 1
ATOM 1647 C C . PHE A 1 198 ? -1.901 -3.415 16.605 1.00 94.38 198 PHE A C 1
ATOM 1649 O O . PHE A 1 198 ? -1.329 -2.378 16.933 1.00 94.38 198 PHE A O 1
ATOM 1656 N N . GLU A 1 199 ? -1.283 -4.443 16.043 1.00 93.06 199 GLU A N 1
ATOM 1657 C CA . GLU A 1 199 ? 0.145 -4.448 15.749 1.00 93.06 199 GLU A CA 1
ATOM 1658 C C . GLU A 1 199 ? 0.408 -5.050 14.370 1.00 93.06 199 GLU A C 1
ATOM 1660 O O . GLU A 1 199 ? -0.229 -6.043 14.000 1.00 93.06 199 GLU A O 1
ATOM 1665 N N . SER A 1 200 ? 1.330 -4.446 13.621 1.00 93.25 200 SER A N 1
ATOM 1666 C CA . SER A 1 200 ? 1.840 -4.984 12.358 1.00 93.25 200 SER A CA 1
ATOM 1667 C C . SER A 1 200 ? 3.121 -5.788 12.573 1.00 93.25 200 SER A C 1
ATOM 1669 O O . SER A 1 200 ? 3.730 -5.764 13.646 1.00 93.25 200 SER A O 1
ATOM 1671 N N . TRP A 1 201 ? 3.566 -6.513 11.549 1.00 92.50 201 TRP A N 1
ATOM 1672 C CA . TRP A 1 201 ? 4.750 -7.369 11.665 1.00 92.50 201 TRP A CA 1
ATOM 1673 C C . TRP A 1 201 ? 6.047 -6.633 12.002 1.00 92.50 201 TRP A C 1
ATOM 1675 O O . TRP A 1 201 ? 6.938 -7.217 12.612 1.00 92.50 201 TRP A O 1
ATOM 1685 N N . GLN A 1 202 ? 6.138 -5.340 11.686 1.00 89.62 202 GLN A N 1
ATOM 1686 C CA . GLN A 1 202 ? 7.298 -4.514 12.022 1.00 89.62 202 GLN A CA 1
ATOM 1687 C C . GLN A 1 202 ? 7.336 -4.061 13.490 1.00 89.62 202 GLN A C 1
ATOM 1689 O O . GLN A 1 202 ? 8.236 -3.317 13.872 1.00 89.62 202 GLN A O 1
ATOM 1694 N N . GLY A 1 203 ? 6.373 -4.481 14.314 1.00 88.44 203 GLY A N 1
ATOM 1695 C CA . GLY A 1 203 ? 6.270 -4.078 15.718 1.00 88.44 203 GLY A CA 1
ATOM 1696 C C . GLY A 1 203 ? 5.578 -2.729 15.934 1.00 88.44 203 GLY A C 1
ATOM 1697 O O . GLY A 1 203 ? 5.407 -2.309 17.079 1.00 88.44 203 GLY A O 1
ATOM 1698 N N . GLU A 1 204 ? 5.133 -2.068 14.862 1.00 88.12 204 GLU A N 1
ATOM 1699 C CA . GLU A 1 204 ? 4.318 -0.857 14.957 1.00 88.12 204 GLU A CA 1
ATOM 1700 C C . GLU A 1 204 ? 2.969 -1.189 15.592 1.00 88.12 204 GLU A C 1
ATOM 1702 O O . GLU A 1 204 ? 2.295 -2.130 15.170 1.00 88.12 204 GLU A O 1
ATOM 1707 N N . SER A 1 205 ? 2.573 -0.430 16.616 1.00 88.75 205 SER A N 1
ATOM 1708 C CA . SER A 1 205 ? 1.326 -0.641 17.360 1.00 88.75 205 SER A CA 1
ATOM 1709 C C . SER A 1 205 ? 0.469 0.620 17.394 1.00 88.75 205 SER A C 1
ATOM 1711 O O . SER A 1 205 ? 0.989 1.719 17.564 1.00 88.75 205 SER A O 1
ATOM 1713 N N . GLY A 1 206 ? -0.850 0.461 17.277 1.00 87.25 206 GLY A N 1
ATOM 1714 C CA . GLY A 1 206 ? -1.799 1.573 17.188 1.00 87.25 206 GLY A CA 1
ATOM 1715 C C . GLY A 1 206 ? -3.115 1.236 17.861 1.00 87.25 206 GLY A C 1
ATOM 1716 O O . GLY A 1 206 ? -3.554 0.088 17.847 1.00 87.25 206 GLY A O 1
ATOM 1717 N N . ARG A 1 207 ? -3.732 2.238 18.488 1.00 89.12 207 ARG A N 1
ATOM 1718 C CA . ARG A 1 207 ? -4.978 2.081 19.249 1.00 89.12 207 ARG A CA 1
ATOM 1719 C C . ARG A 1 207 ? -6.123 2.711 18.493 1.00 89.12 207 ARG A C 1
ATOM 1721 O O . ARG A 1 207 ? -6.049 3.893 18.173 1.00 89.12 207 ARG A O 1
ATOM 1728 N N . PHE A 1 208 ? -7.187 1.948 18.285 1.00 90.25 208 PHE A N 1
ATOM 1729 C CA . PHE A 1 208 ? -8.368 2.421 17.577 1.00 90.25 208 PHE A CA 1
ATOM 1730 C C . PHE A 1 208 ? -9.641 2.005 18.300 1.00 90.25 208 PHE A C 1
ATOM 1732 O O . PHE A 1 208 ? -9.705 0.936 18.912 1.00 90.25 208 PHE A O 1
ATOM 1739 N N . MET A 1 209 ? -10.667 2.844 18.190 1.00 91.81 209 MET A N 1
ATOM 1740 C CA . MET A 1 209 ? -12.021 2.488 18.592 1.00 91.81 209 MET A CA 1
ATOM 1741 C C . MET A 1 209 ? -12.658 1.603 17.519 1.00 91.81 209 MET A C 1
ATOM 1743 O O . MET A 1 209 ? -12.723 2.000 16.353 1.00 91.81 209 MET A O 1
ATOM 1747 N N . VAL A 1 210 ? -13.145 0.429 17.916 1.00 95.31 210 VAL A N 1
ATOM 1748 C CA . VAL A 1 210 ? -13.746 -0.550 17.004 1.00 95.31 210 VAL A CA 1
ATOM 1749 C C . VAL A 1 210 ? -15.266 -0.411 16.965 1.00 95.31 210 VAL A C 1
ATOM 1751 O O . VAL A 1 210 ? -15.931 -0.307 17.996 1.00 95.31 210 VAL A O 1
ATOM 1754 N N . VAL A 1 211 ? -15.831 -0.472 15.762 1.00 96.56 211 VAL A N 1
ATOM 1755 C CA . VAL A 1 211 ? -17.261 -0.668 15.510 1.00 96.56 211 VAL A CA 1
ATOM 1756 C C . VAL A 1 211 ? -17.459 -2.026 14.845 1.00 96.56 211 VAL A C 1
ATOM 1758 O O . VAL A 1 211 ? -16.883 -2.304 13.793 1.00 96.56 211 VAL A O 1
ATOM 1761 N N . CYS A 1 212 ? -18.280 -2.877 15.454 1.00 98.00 212 CYS A N 1
ATOM 1762 C CA . CYS A 1 212 ? -18.652 -4.165 14.883 1.00 98.00 212 CYS A CA 1
ATOM 1763 C C . CYS A 1 212 ? -19.823 -3.970 13.913 1.00 98.00 212 CYS A C 1
ATOM 1765 O O . CYS A 1 212 ? -20.913 -3.581 14.330 1.00 98.00 212 CYS A O 1
ATOM 1767 N N . ASP A 1 213 ? -19.587 -4.222 12.628 1.00 96.88 213 ASP A N 1
ATOM 1768 C CA . ASP A 1 213 ? -20.482 -3.884 11.524 1.00 96.88 213 ASP A CA 1
ATOM 1769 C C . ASP A 1 213 ? -20.571 -5.025 10.498 1.00 96.88 213 ASP A C 1
ATOM 1771 O O . ASP A 1 213 ? -19.563 -5.497 9.961 1.00 96.88 213 ASP A O 1
ATOM 1775 N N . GLU A 1 214 ? -21.792 -5.484 10.221 1.00 97.06 214 GLU A N 1
ATOM 1776 C CA . GLU A 1 214 ? -22.062 -6.655 9.376 1.00 97.06 214 GLU A CA 1
ATOM 1777 C C . GLU A 1 214 ? -21.727 -6.455 7.892 1.00 97.06 214 GLU A C 1
ATOM 1779 O O . GLU A 1 214 ? -21.560 -7.437 7.168 1.00 97.06 214 GLU A O 1
ATOM 1784 N N . THR A 1 215 ? -21.553 -5.208 7.435 1.00 94.94 215 THR A N 1
ATOM 1785 C CA . THR A 1 215 ? -21.135 -4.911 6.054 1.00 94.94 215 THR A CA 1
ATOM 1786 C C . THR A 1 215 ? -19.641 -5.163 5.829 1.00 94.94 215 THR A C 1
ATOM 1788 O O . THR A 1 215 ? -19.157 -5.175 4.693 1.00 94.94 215 THR A O 1
ATOM 1791 N N . THR A 1 216 ? -18.897 -5.404 6.910 1.00 96.38 216 THR A N 1
ATOM 1792 C CA . THR A 1 216 ? -17.474 -5.733 6.878 1.00 96.38 216 THR A CA 1
ATOM 1793 C C . THR A 1 216 ? -17.272 -7.229 6.654 1.00 96.38 216 THR A C 1
ATOM 1795 O O . THR A 1 216 ? -17.901 -8.053 7.312 1.00 96.38 216 THR A O 1
ATOM 1798 N N . LYS A 1 217 ? -16.356 -7.619 5.761 1.00 96.44 217 LYS A N 1
ATOM 1799 C CA . LYS A 1 217 ? -15.990 -9.031 5.557 1.00 96.44 217 LYS A CA 1
ATOM 1800 C C . LYS A 1 217 ? -15.280 -9.598 6.806 1.00 96.44 217 LYS A C 1
ATOM 1802 O O . LYS A 1 217 ? -14.414 -8.913 7.349 1.00 96.44 217 LYS A O 1
ATOM 1807 N N . PRO A 1 218 ? -15.563 -10.842 7.246 1.00 97.75 218 PRO A N 1
ATOM 1808 C CA . PRO A 1 218 ? -14.789 -11.493 8.306 1.00 97.75 218 PRO A CA 1
ATOM 1809 C C . PRO A 1 218 ? -13.280 -11.497 8.025 1.00 97.75 218 PRO A C 1
ATOM 1811 O O . PRO A 1 218 ? -12.853 -11.759 6.898 1.00 97.75 218 PRO A O 1
ATOM 1814 N N . GLY A 1 219 ? -12.477 -11.199 9.050 1.00 96.38 219 GLY A N 1
ATOM 1815 C CA . GLY A 1 219 ? -11.017 -11.089 8.941 1.00 96.38 219 GLY A CA 1
ATOM 1816 C C . GLY A 1 219 ? -10.515 -9.813 8.253 1.00 96.38 219 GLY A C 1
ATOM 1817 O O . GLY A 1 219 ? -9.323 -9.709 7.980 1.00 96.38 219 GLY A O 1
ATOM 1818 N N . VAL A 1 220 ? -11.396 -8.848 7.967 1.00 96.44 220 VAL A N 1
ATOM 1819 C CA . VAL A 1 220 ? -11.031 -7.527 7.439 1.00 96.44 220 VAL A CA 1
ATOM 1820 C C . VAL A 1 220 ? -11.311 -6.455 8.485 1.00 96.44 220 VAL A C 1
ATOM 1822 O O . VAL A 1 220 ? -12.339 -6.483 9.163 1.00 96.44 220 VAL A O 1
ATOM 1825 N N . ILE A 1 221 ? -10.398 -5.496 8.577 1.00 95.12 221 ILE A N 1
ATOM 1826 C CA . ILE A 1 221 ? -10.552 -4.251 9.316 1.00 95.12 221 ILE A CA 1
ATOM 1827 C C . ILE A 1 221 ? -10.416 -3.080 8.343 1.00 95.12 221 ILE A C 1
ATOM 1829 O O . ILE A 1 221 ? -9.521 -3.061 7.500 1.00 95.12 221 ILE A O 1
ATOM 1833 N N . TRP A 1 222 ? -11.309 -2.099 8.420 1.00 92.69 222 TRP A N 1
ATOM 1834 C CA . TRP A 1 222 ? -11.269 -0.965 7.496 1.00 92.69 222 TRP A CA 1
ATOM 1835 C C . TRP A 1 222 ? -11.647 0.350 8.156 1.00 92.69 222 TRP A C 1
ATOM 1837 O O . TRP A 1 222 ? -12.252 0.372 9.225 1.00 92.69 222 TRP A O 1
ATOM 1847 N N . TYR A 1 223 ? -11.279 1.457 7.516 1.00 89.06 223 TYR A N 1
ATOM 1848 C CA . TYR A 1 223 ? -11.611 2.800 7.988 1.00 89.06 223 TYR A CA 1
ATOM 1849 C C . TYR A 1 223 ? -11.709 3.813 6.845 1.00 89.06 223 TYR A C 1
ATOM 1851 O O . TYR A 1 223 ? -11.302 3.555 5.707 1.00 89.06 223 TYR A O 1
ATOM 1859 N N . TRP A 1 224 ? -12.236 4.994 7.172 1.00 86.44 224 TRP A N 1
ATOM 1860 C CA . TRP A 1 224 ? -12.223 6.164 6.298 1.00 86.44 224 TRP A CA 1
ATOM 1861 C C . TRP A 1 224 ? -10.881 6.888 6.390 1.00 86.44 224 TRP A C 1
ATOM 1863 O O . TRP A 1 224 ? -10.549 7.475 7.421 1.00 86.44 224 TRP A O 1
ATOM 1873 N N . LYS A 1 225 ? -10.107 6.841 5.307 1.00 82.56 225 LYS A N 1
ATOM 1874 C CA . LYS A 1 225 ? -8.736 7.343 5.258 1.00 82.56 225 LYS A CA 1
ATOM 1875 C C . LYS A 1 225 ? -8.663 8.850 5.540 1.00 82.56 225 LYS A C 1
ATOM 1877 O O . LYS A 1 225 ? -9.475 9.623 5.039 1.00 82.56 225 LYS A O 1
ATOM 1882 N N . SER A 1 226 ? -7.614 9.261 6.259 1.00 81.06 226 SER A N 1
ATOM 1883 C CA . SER A 1 226 ? -7.223 10.667 6.460 1.00 81.06 226 SER A CA 1
ATOM 1884 C C . SER A 1 226 ? -8.287 11.535 7.139 1.00 81.06 226 SER A C 1
ATOM 1886 O O . SER A 1 226 ? -8.479 12.685 6.759 1.00 81.06 226 SER A O 1
ATOM 1888 N N . ARG A 1 227 ? -8.989 10.986 8.133 1.00 82.38 227 ARG A N 1
ATOM 1889 C CA . ARG A 1 227 ? -9.903 11.751 8.996 1.00 82.38 227 ARG A CA 1
ATOM 1890 C C . ARG A 1 227 ? -9.221 12.269 10.267 1.00 82.38 227 ARG A C 1
ATOM 1892 O O . ARG A 1 227 ? -9.657 13.288 10.795 1.00 82.38 227 ARG A O 1
ATOM 1899 N N . ASN A 1 228 ? -8.154 11.610 10.718 1.00 81.50 228 ASN A N 1
ATOM 1900 C CA . ASN A 1 228 ? -7.296 12.100 11.792 1.00 81.50 228 ASN A CA 1
ATOM 1901 C C . ASN A 1 228 ? -6.564 13.383 11.377 1.00 81.50 228 ASN A C 1
ATOM 1903 O O . ASN A 1 228 ? -6.364 13.648 10.187 1.00 81.50 228 ASN A O 1
ATOM 1907 N N . ILE A 1 229 ? -6.131 14.163 12.362 1.00 79.62 229 ILE A N 1
ATOM 1908 C CA . ILE A 1 229 ? -5.333 15.360 12.122 1.00 79.62 229 ILE A CA 1
ATOM 1909 C C . ILE A 1 229 ? -4.291 15.548 13.222 1.00 79.62 229 ILE A C 1
ATOM 1911 O O . ILE A 1 229 ? -4.489 15.137 14.363 1.00 79.62 229 ILE A O 1
ATOM 1915 N N . ARG A 1 230 ? -3.164 16.184 12.896 1.00 77.38 230 ARG A N 1
ATOM 1916 C CA . ARG A 1 230 ? -2.221 16.606 13.933 1.00 77.38 230 ARG A CA 1
ATOM 1917 C C . ARG A 1 230 ? -2.795 17.783 14.739 1.00 77.38 230 ARG A C 1
ATOM 1919 O O . ARG A 1 230 ? -3.419 18.666 14.142 1.00 77.38 230 ARG A O 1
ATOM 1926 N N . PRO A 1 231 ? -2.535 17.838 16.055 1.00 75.44 231 PRO A N 1
ATOM 1927 C CA . PRO A 1 231 ? -2.905 18.963 16.909 1.00 75.44 231 PRO A CA 1
ATOM 1928 C C . PRO A 1 231 ? -2.546 20.333 16.310 1.00 75.44 231 PRO A C 1
ATOM 1930 O O . PRO A 1 231 ? -1.415 20.554 15.870 1.00 75.44 231 PRO A O 1
ATOM 1933 N N . GLY A 1 232 ? -3.513 21.257 16.271 1.00 70.56 232 GLY A N 1
ATOM 1934 C CA . GLY A 1 232 ? -3.332 22.632 15.785 1.00 70.56 232 GLY A CA 1
ATOM 1935 C C . GLY A 1 232 ? -3.318 22.817 14.261 1.00 70.56 232 GLY A C 1
ATOM 1936 O O . GLY A 1 232 ? -3.332 23.954 13.779 1.00 70.56 232 GLY A O 1
ATOM 1937 N N . VAL A 1 233 ? -3.313 21.740 13.471 1.00 75.50 233 VAL A N 1
ATOM 1938 C CA . VAL A 1 233 ? -3.382 21.841 12.005 1.00 75.50 233 VAL A CA 1
ATOM 1939 C C . VAL A 1 233 ? -4.777 22.321 11.589 1.00 75.50 233 VAL A C 1
ATOM 1941 O O . VAL A 1 233 ? -5.780 21.966 12.199 1.00 75.50 233 VAL A O 1
ATOM 1944 N N . LEU A 1 234 ? -4.845 23.185 10.568 1.00 72.44 234 LEU A N 1
ATOM 1945 C CA . LEU A 1 234 ? -6.077 23.882 10.150 1.00 72.44 234 LEU A CA 1
ATOM 1946 C C . LEU A 1 234 ? -6.746 24.702 11.274 1.00 72.44 234 LEU A C 1
ATOM 1948 O O . LEU A 1 234 ? -7.953 24.929 11.234 1.00 72.44 234 LEU A O 1
ATOM 1952 N N . ALA A 1 235 ? -5.962 25.150 12.264 1.00 68.38 235 ALA A N 1
ATOM 1953 C CA . ALA A 1 235 ? -6.434 25.820 13.477 1.00 68.38 235 ALA A CA 1
ATOM 1954 C C . ALA A 1 235 ? -7.388 24.974 14.341 1.00 68.38 235 ALA A C 1
ATOM 1956 O O . ALA A 1 235 ? -8.041 25.518 15.222 1.00 68.38 235 ALA A O 1
ATOM 1957 N N . ILE A 1 236 ? -7.459 23.660 14.119 1.00 70.38 236 ILE A N 1
ATOM 1958 C CA . ILE A 1 236 ? -8.309 22.758 14.897 1.00 70.38 236 ILE A CA 1
ATOM 1959 C C . ILE A 1 236 ? -7.722 22.566 16.295 1.00 70.38 236 ILE A C 1
ATOM 1961 O O . ILE A 1 236 ? -6.507 22.416 16.452 1.00 70.38 236 ILE A O 1
ATOM 1965 N N . ASP A 1 237 ? -8.601 22.571 17.299 1.00 69.88 237 ASP A N 1
ATOM 1966 C CA . ASP A 1 237 ? -8.231 22.394 18.700 1.00 69.88 237 ASP A CA 1
ATOM 1967 C C . ASP A 1 237 ? -7.382 21.114 18.898 1.00 69.88 237 ASP A C 1
ATOM 1969 O O . ASP A 1 237 ? -7.797 20.035 18.454 1.00 69.88 237 ASP A O 1
ATOM 1973 N N . PRO A 1 238 ? -6.198 21.207 19.533 1.00 74.62 238 PRO A N 1
ATOM 1974 C CA . PRO A 1 238 ? -5.390 20.054 19.933 1.00 74.62 238 PRO A CA 1
ATOM 1975 C C . PRO A 1 238 ? -6.148 18.954 20.686 1.00 74.62 238 PRO A C 1
ATOM 1977 O O . PRO A 1 238 ? -5.793 17.786 20.551 1.00 74.62 238 PRO A O 1
ATOM 1980 N N . GLU A 1 239 ? -7.187 19.308 21.442 1.00 74.44 239 GLU A N 1
ATOM 1981 C CA . GLU A 1 239 ? -8.016 18.384 22.222 1.00 74.44 239 GLU A CA 1
ATOM 1982 C C . GLU A 1 239 ? -9.243 17.873 21.446 1.00 74.44 239 GLU A C 1
ATOM 1984 O O . GLU A 1 239 ? -10.043 17.092 21.964 1.00 74.44 239 GLU A O 1
ATOM 1989 N N . SER A 1 240 ? -9.405 18.275 20.183 1.00 78.38 240 SER A N 1
ATOM 1990 C CA . SER A 1 240 ? -10.523 17.836 19.345 1.00 78.38 240 SER A CA 1
ATOM 1991 C C . SER A 1 240 ? -10.531 16.315 19.104 1.00 78.38 240 SER A C 1
ATOM 1993 O O . SER A 1 240 ? -9.468 15.681 19.082 1.00 78.38 240 SER A O 1
ATOM 1995 N N . PRO A 1 241 ? -11.704 15.696 18.860 1.00 80.88 241 PRO A N 1
ATOM 1996 C CA . PRO A 1 241 ? -11.794 14.273 18.524 1.00 80.88 241 PRO A CA 1
ATOM 1997 C C . PRO A 1 241 ? -10.996 13.886 17.273 1.00 80.88 241 PRO A C 1
ATOM 1999 O O . PRO A 1 241 ? -10.440 12.788 17.221 1.00 80.88 241 PRO A O 1
ATOM 2002 N N . GLU A 1 242 ? -10.883 14.780 16.286 1.00 82.31 242 GLU A N 1
ATOM 2003 C CA . GLU A 1 242 ? -10.059 14.564 15.092 1.00 82.31 242 GLU A CA 1
ATOM 2004 C C . GLU A 1 242 ? -8.578 14.349 15.445 1.00 82.31 242 GLU A C 1
ATOM 2006 O O . GLU A 1 242 ? -7.893 13.566 14.783 1.00 82.31 242 GLU A O 1
ATOM 2011 N N . ALA A 1 243 ? -8.091 15.046 16.477 1.00 77.69 243 ALA A N 1
ATOM 2012 C CA . ALA A 1 243 ? -6.701 15.002 16.918 1.00 77.69 243 ALA A CA 1
ATOM 2013 C C . ALA A 1 243 ? -6.433 13.932 17.984 1.00 77.69 243 ALA A C 1
ATOM 2015 O O . ALA A 1 243 ? -5.332 13.381 18.032 1.00 77.69 243 ALA A O 1
ATOM 2016 N N . THR A 1 244 ? -7.413 13.632 18.839 1.00 76.94 244 THR A N 1
ATOM 2017 C CA . THR A 1 244 ? -7.246 12.747 20.007 1.00 76.94 244 THR A CA 1
ATOM 2018 C C . THR A 1 244 ? -7.789 11.335 19.800 1.00 76.94 244 THR A C 1
ATOM 2020 O O . THR A 1 244 ? -7.270 10.396 20.399 1.00 76.94 244 THR A O 1
ATOM 2023 N N . ILE A 1 245 ? -8.795 11.152 18.939 1.00 81.94 245 ILE A N 1
ATOM 2024 C CA . ILE A 1 245 ? -9.504 9.871 18.751 1.00 81.94 245 ILE A CA 1
ATOM 2025 C C . ILE A 1 245 ? -9.421 9.369 17.297 1.00 81.94 245 ILE A C 1
ATOM 2027 O O . ILE A 1 245 ? -9.548 8.170 17.050 1.00 81.94 245 ILE A O 1
ATOM 2031 N N . GLY A 1 246 ? -9.207 10.260 16.322 1.00 81.94 246 GLY A N 1
ATOM 2032 C CA . GLY A 1 246 ? -9.110 9.914 14.901 1.00 81.94 246 GLY A CA 1
ATOM 2033 C C . GLY A 1 246 ? -8.074 8.822 14.608 1.00 81.94 246 GLY A C 1
ATOM 2034 O O . GLY A 1 246 ? -6.963 8.856 15.121 1.00 81.94 246 GLY A O 1
ATOM 2035 N N . SER A 1 247 ? -8.429 7.861 13.750 1.00 81.12 247 SER A N 1
ATOM 2036 C CA . SER A 1 247 ? -7.604 6.677 13.454 1.00 81.12 247 SER A CA 1
ATOM 2037 C C . SER A 1 247 ? -6.852 6.799 12.119 1.00 81.12 247 SER A C 1
ATOM 2039 O O . SER A 1 247 ? -7.389 7.340 11.149 1.00 81.12 247 SER A O 1
ATOM 2041 N N . MET A 1 248 ? -5.647 6.227 12.009 1.00 81.62 248 MET A N 1
ATOM 2042 C CA . MET A 1 248 ? -4.907 6.112 10.744 1.00 81.62 248 MET A CA 1
ATOM 2043 C C . MET A 1 248 ? -4.064 4.826 10.708 1.00 81.62 248 MET A C 1
ATOM 2045 O O . MET A 1 248 ? -3.283 4.566 11.611 1.00 81.62 248 MET A O 1
ATOM 2049 N N . PHE A 1 249 ? -4.187 4.009 9.653 1.00 83.62 249 PHE A N 1
ATOM 2050 C CA . PHE A 1 249 ? -3.330 2.821 9.484 1.00 83.62 249 PHE A CA 1
ATOM 2051 C C . PHE A 1 249 ? -1.957 3.138 8.906 1.00 83.62 249 PHE A C 1
ATOM 2053 O O . PHE A 1 249 ? -1.081 2.278 8.946 1.00 83.62 249 PHE A O 1
ATOM 2060 N N . ASN A 1 250 ? -1.735 4.352 8.393 1.00 81.25 250 ASN A N 1
ATOM 2061 C CA . ASN A 1 250 ? -0.408 4.757 7.937 1.00 81.25 250 ASN A CA 1
ATOM 2062 C C . ASN A 1 250 ? 0.650 4.620 9.044 1.00 81.25 250 ASN A C 1
ATOM 2064 O O . ASN A 1 250 ? 1.806 4.371 8.724 1.00 81.25 250 ASN A O 1
ATOM 2068 N N . ASP A 1 251 ? 0.242 4.723 10.308 1.00 77.12 251 ASP A N 1
ATOM 2069 C CA . ASP A 1 251 ? 1.118 4.582 11.473 1.00 77.12 251 ASP A CA 1
ATOM 2070 C C . ASP A 1 251 ? 1.539 3.139 11.754 1.00 77.12 251 ASP A C 1
ATOM 2072 O O . ASP A 1 251 ? 2.534 2.903 12.425 1.00 77.12 251 ASP A O 1
ATOM 2076 N N . LEU A 1 252 ? 0.785 2.168 11.237 1.00 85.94 252 LEU A N 1
ATOM 2077 C CA . LEU A 1 252 ? 1.069 0.736 11.370 1.00 85.94 252 LEU A CA 1
ATOM 2078 C C . LEU A 1 252 ? 1.630 0.137 10.092 1.00 85.94 252 LEU A C 1
ATOM 2080 O O . LEU A 1 252 ? 1.866 -1.069 10.014 1.00 85.94 252 LEU A O 1
ATOM 2084 N N . TYR A 1 253 ? 1.786 0.969 9.071 1.00 86.12 253 TYR A N 1
ATOM 2085 C CA . TYR A 1 253 ? 2.046 0.512 7.732 1.00 86.12 253 TYR A CA 1
ATOM 2086 C C . TYR A 1 253 ? 3.410 -0.162 7.614 1.00 86.12 253 TYR A C 1
ATOM 2088 O O . TYR A 1 253 ? 4.397 0.297 8.180 1.00 86.12 253 TYR A O 1
ATOM 2096 N N . SER A 1 254 ? 3.452 -1.228 6.814 1.00 85.62 254 SER A N 1
ATOM 2097 C CA . SER A 1 254 ? 4.685 -1.941 6.503 1.00 85.62 254 SER A CA 1
ATOM 2098 C C . SER A 1 254 ? 5.600 -1.068 5.644 1.00 85.62 254 SER A C 1
ATOM 2100 O O . SER A 1 254 ? 5.399 -0.993 4.435 1.00 85.62 254 SER A O 1
ATOM 2102 N N . GLN A 1 255 ? 6.585 -0.400 6.241 1.00 86.19 255 GLN A N 1
ATOM 2103 C CA . GLN A 1 255 ? 7.497 0.515 5.551 1.00 86.19 255 GLN A CA 1
ATOM 2104 C C . GLN A 1 255 ? 8.623 -0.209 4.814 1.00 86.19 255 GLN A C 1
ATOM 2106 O O . GLN A 1 255 ? 9.058 0.246 3.754 1.00 86.19 255 GLN A O 1
ATOM 2111 N N . ILE A 1 256 ? 9.104 -1.324 5.365 1.00 89.62 256 ILE A N 1
ATOM 2112 C CA . ILE A 1 256 ? 10.233 -2.084 4.820 1.00 89.62 256 ILE A CA 1
ATOM 2113 C C . ILE A 1 256 ? 9.777 -3.479 4.388 1.00 89.62 256 ILE A C 1
ATOM 2115 O O . ILE A 1 256 ? 8.714 -3.940 4.786 1.00 89.62 256 ILE A O 1
ATOM 2119 N N . LEU A 1 257 ? 10.568 -4.149 3.560 1.00 91.62 257 LEU A N 1
ATOM 2120 C CA . LEU A 1 257 ? 10.382 -5.549 3.196 1.00 91.62 257 LEU A CA 1
ATOM 2121 C C . LEU A 1 257 ? 11.015 -6.486 4.241 1.00 91.62 257 LEU A C 1
ATOM 2123 O O . LEU A 1 257 ? 11.951 -6.092 4.936 1.00 91.62 257 LEU A O 1
ATOM 2127 N N . PRO A 1 258 ? 10.566 -7.744 4.334 1.00 91.75 258 PRO A N 1
ATOM 2128 C CA . PRO A 1 258 ? 11.198 -8.736 5.199 1.00 91.75 258 PRO A CA 1
ATOM 2129 C C . PRO A 1 258 ? 12.639 -9.069 4.754 1.00 91.75 258 PRO A C 1
ATOM 2131 O O . PRO A 1 258 ? 12.980 -8.906 3.570 1.00 91.75 258 PRO A O 1
ATOM 2134 N N . PRO A 1 259 ? 13.502 -9.575 5.663 1.00 90.44 259 PRO A N 1
ATOM 2135 C CA . PRO A 1 259 ? 14.880 -9.964 5.347 1.00 90.44 259 PRO A CA 1
ATOM 2136 C C . PRO A 1 259 ? 14.998 -10.930 4.162 1.00 90.44 259 PRO A C 1
ATOM 2138 O O . PRO A 1 259 ? 15.893 -10.789 3.324 1.00 90.44 259 PRO A O 1
ATOM 2141 N N . SER A 1 260 ? 14.068 -11.880 4.029 1.00 90.44 260 SER A N 1
ATOM 2142 C CA . SER A 1 260 ? 14.028 -12.851 2.929 1.00 90.44 260 SER A CA 1
ATOM 2143 C C . SER A 1 260 ? 13.937 -12.213 1.536 1.00 90.44 260 SER A C 1
ATOM 2145 O O . SER A 1 260 ? 14.432 -12.803 0.563 1.00 90.44 260 SER A O 1
ATOM 2147 N N . LEU A 1 261 ? 13.389 -10.995 1.449 1.00 91.38 261 LEU A N 1
ATOM 2148 C CA . LEU A 1 261 ? 13.283 -10.173 0.239 1.00 91.38 261 LEU A CA 1
ATOM 2149 C C . LEU A 1 261 ? 14.247 -8.975 0.215 1.00 91.38 261 LEU A C 1
ATOM 2151 O O . LEU A 1 261 ? 14.147 -8.117 -0.666 1.00 91.38 261 LEU A O 1
ATOM 2155 N N . GLY A 1 262 ? 15.214 -8.951 1.134 1.00 88.88 262 GLY A N 1
ATOM 2156 C CA . GLY A 1 262 ? 16.296 -7.969 1.193 1.00 88.88 262 GLY A CA 1
ATOM 2157 C C . GLY A 1 262 ? 15.949 -6.641 1.852 1.00 88.88 262 GLY A C 1
ATOM 2158 O O . GLY A 1 262 ? 16.633 -5.655 1.579 1.00 88.88 262 GLY A O 1
ATOM 2159 N N . GLY A 1 263 ? 14.906 -6.598 2.685 1.00 90.31 263 GLY A N 1
ATOM 2160 C CA . GLY A 1 263 ? 14.765 -5.519 3.661 1.00 90.31 263 GLY A CA 1
ATOM 2161 C C . GLY A 1 263 ? 15.477 -5.851 4.976 1.00 90.31 263 GLY A C 1
ATOM 2162 O O . GLY A 1 263 ? 16.514 -6.518 4.961 1.00 90.31 263 GLY A O 1
ATOM 2163 N N . ALA A 1 264 ? 14.962 -5.361 6.103 1.00 89.69 264 ALA A N 1
ATOM 2164 C CA . ALA A 1 264 ? 15.636 -5.454 7.403 1.00 89.69 264 ALA A CA 1
ATOM 2165 C C . ALA A 1 264 ? 14.801 -6.210 8.442 1.00 89.69 264 ALA A C 1
ATOM 2167 O O . ALA A 1 264 ? 13.607 -6.443 8.256 1.00 89.69 264 ALA A O 1
ATOM 2168 N N . SER A 1 265 ? 15.449 -6.616 9.536 1.00 90.00 265 SER A N 1
ATOM 2169 C CA . SER A 1 265 ? 14.763 -7.285 10.638 1.00 90.00 265 SER A CA 1
ATOM 2170 C C . SER A 1 265 ? 13.859 -6.312 11.402 1.00 90.00 265 SER A C 1
ATOM 2172 O O . SER A 1 265 ? 14.105 -5.104 11.435 1.00 90.00 265 SER A O 1
ATOM 2174 N N . VAL A 1 266 ? 12.844 -6.851 12.082 1.00 89.12 266 VAL A N 1
ATOM 2175 C CA . VAL A 1 266 ? 11.988 -6.077 12.998 1.00 89.12 266 VAL A CA 1
ATOM 2176 C C . VAL A 1 266 ? 12.828 -5.373 14.064 1.00 89.12 266 VAL A C 1
ATOM 2178 O O . VAL A 1 266 ? 12.601 -4.205 14.357 1.00 89.12 266 VAL A O 1
ATOM 2181 N N . GLN A 1 267 ? 13.848 -6.050 14.601 1.00 90.06 267 GLN A N 1
ATOM 2182 C CA . GLN A 1 267 ? 14.713 -5.484 15.635 1.00 90.06 267 GLN A CA 1
ATOM 2183 C C . GLN A 1 267 ? 15.522 -4.289 15.122 1.00 90.06 267 GLN A C 1
ATOM 2185 O O . GLN A 1 267 ? 15.644 -3.289 15.826 1.00 90.06 267 GLN A O 1
ATOM 2190 N N . ASP A 1 268 ? 16.055 -4.377 13.901 1.00 90.12 268 ASP A N 1
ATOM 2191 C CA . ASP A 1 268 ? 16.779 -3.268 13.277 1.00 90.12 268 ASP A CA 1
ATOM 2192 C C . ASP A 1 268 ? 15.862 -2.076 13.012 1.00 90.12 268 ASP A C 1
ATOM 2194 O O . ASP A 1 268 ? 16.264 -0.935 13.230 1.00 90.12 268 ASP A O 1
ATOM 2198 N N . TYR A 1 269 ? 14.629 -2.339 12.574 1.00 87.62 269 TYR A N 1
ATOM 2199 C CA . TYR A 1 269 ? 13.628 -1.303 12.348 1.00 87.62 269 TYR A CA 1
ATOM 2200 C C . TYR A 1 269 ? 13.230 -0.601 13.652 1.00 87.62 269 TYR A C 1
ATOM 2202 O O . TYR A 1 269 ? 13.370 0.615 13.754 1.00 87.62 269 TYR A O 1
ATOM 2210 N N . VAL A 1 270 ? 12.826 -1.360 14.676 1.00 85.06 270 VAL A N 1
ATOM 2211 C CA . VAL A 1 270 ? 12.397 -0.825 15.981 1.00 85.06 270 VAL A CA 1
ATOM 2212 C C . VAL A 1 270 ? 13.521 -0.058 16.682 1.00 85.06 270 VAL A C 1
ATOM 2214 O O . VAL A 1 270 ? 13.273 0.973 17.301 1.00 85.06 270 VAL A O 1
ATOM 2217 N N . ASN A 1 271 ? 14.770 -0.516 16.557 1.00 86.94 271 ASN A N 1
ATOM 2218 C CA . ASN A 1 271 ? 15.927 0.171 17.136 1.00 86.94 271 ASN A CA 1
ATOM 2219 C C . ASN A 1 271 ? 16.414 1.362 16.301 1.00 86.94 271 ASN A C 1
ATOM 2221 O O . ASN A 1 271 ? 17.415 1.978 16.670 1.00 86.94 271 ASN A O 1
ATOM 2225 N N . LEU A 1 272 ? 15.770 1.653 15.164 1.00 85.50 272 LEU A N 1
ATOM 2226 C CA . LEU A 1 272 ? 16.228 2.637 14.184 1.00 85.50 272 LEU A CA 1
ATOM 2227 C C . LEU A 1 272 ? 17.714 2.442 13.844 1.00 85.50 272 LEU A C 1
ATOM 2229 O O . LEU A 1 272 ? 18.491 3.397 13.801 1.00 85.50 272 LEU A O 1
ATOM 2233 N N . ASN A 1 273 ? 18.131 1.190 13.623 1.00 89.12 273 ASN A N 1
ATOM 2234 C CA . ASN A 1 273 ? 19.501 0.852 13.257 1.00 89.12 273 ASN A CA 1
ATOM 2235 C C . ASN A 1 273 ? 19.809 1.406 11.857 1.00 89.12 273 ASN A C 1
ATOM 2237 O O . ASN A 1 273 ? 19.638 0.729 10.843 1.00 89.12 273 ASN A O 1
ATOM 2241 N N . ILE A 1 274 ? 20.273 2.656 11.804 1.00 86.38 274 ILE A N 1
ATOM 2242 C CA . ILE A 1 274 ? 20.512 3.399 10.562 1.00 86.38 274 ILE A CA 1
ATOM 2243 C C . ILE A 1 274 ? 21.473 2.653 9.640 1.00 86.38 274 ILE A C 1
ATOM 2245 O O . ILE A 1 274 ? 21.281 2.663 8.426 1.00 86.38 274 ILE A O 1
ATOM 2249 N N . GLN A 1 275 ? 22.467 1.952 10.191 1.00 87.06 275 GLN A N 1
ATOM 2250 C CA . GLN A 1 275 ? 23.397 1.173 9.383 1.00 87.06 275 GLN A CA 1
ATOM 2251 C C . GLN A 1 275 ? 22.671 0.042 8.645 1.00 87.06 275 GLN A C 1
ATOM 2253 O O . GLN A 1 275 ? 22.838 -0.093 7.437 1.00 87.06 275 GLN A O 1
ATOM 2258 N N . ALA A 1 276 ? 21.822 -0.725 9.332 1.00 84.94 276 ALA A N 1
ATOM 2259 C CA . ALA A 1 276 ? 21.028 -1.777 8.698 1.00 84.94 276 ALA A CA 1
ATOM 2260 C C . ALA A 1 276 ? 19.984 -1.209 7.716 1.00 84.94 276 ALA A C 1
ATOM 2262 O O . ALA A 1 276 ? 19.829 -1.728 6.611 1.00 84.94 276 ALA A O 1
ATOM 2263 N N . LEU A 1 277 ? 19.321 -0.105 8.078 1.00 83.88 277 LEU A N 1
ATOM 2264 C CA . LEU A 1 277 ? 18.253 0.515 7.285 1.00 83.88 277 LEU A CA 1
ATOM 2265 C C . LEU A 1 277 ? 18.753 1.288 6.056 1.00 83.88 277 LEU A C 1
ATOM 2267 O O . LEU A 1 277 ? 17.959 1.605 5.177 1.00 83.88 277 LEU A O 1
ATOM 2271 N N . THR A 1 278 ? 20.051 1.588 5.961 1.00 82.00 278 THR A N 1
ATOM 2272 C CA . THR A 1 278 ? 20.637 2.307 4.812 1.00 82.00 278 THR A CA 1
ATOM 2273 C C . THR A 1 278 ? 21.656 1.485 4.026 1.00 82.00 278 THR A C 1
ATOM 2275 O O . THR A 1 278 ? 22.026 1.878 2.920 1.00 82.00 278 THR A O 1
ATOM 2278 N N . ALA A 1 279 ? 22.073 0.318 4.531 1.00 76.31 279 ALA A N 1
ATOM 2279 C CA . ALA A 1 279 ? 23.032 -0.550 3.847 1.00 76.31 279 ALA A CA 1
ATOM 2280 C C . ALA A 1 279 ? 22.530 -1.095 2.498 1.00 76.31 279 ALA A C 1
ATOM 2282 O O . ALA A 1 279 ? 23.345 -1.496 1.665 1.00 76.31 279 ALA A O 1
ATOM 2283 N N . GLN A 1 280 ? 21.212 -1.140 2.272 1.00 72.19 280 GLN A N 1
ATOM 2284 C CA . GLN A 1 280 ? 20.611 -1.661 1.044 1.00 72.19 280 GLN A CA 1
ATOM 2285 C C . GLN A 1 280 ? 19.627 -0.639 0.447 1.00 72.19 280 GLN A C 1
ATOM 2287 O O . GLN A 1 280 ? 18.638 -0.299 1.092 1.00 72.19 280 GLN A O 1
ATOM 2292 N N . PRO A 1 281 ? 19.821 -0.174 -0.803 1.00 63.44 281 PRO A N 1
ATOM 2293 C CA . PRO A 1 281 ? 19.049 0.939 -1.367 1.00 63.44 281 PRO A CA 1
ATOM 2294 C C . PRO A 1 281 ? 17.590 0.604 -1.732 1.00 63.44 281 PRO A C 1
ATOM 2296 O O . PRO A 1 281 ? 16.881 1.461 -2.250 1.00 63.44 281 PRO A O 1
ATOM 2299 N N . ALA A 1 282 ? 17.117 -0.621 -1.480 1.00 62.91 282 ALA A N 1
ATOM 2300 C CA . ALA A 1 282 ? 15.767 -1.060 -1.839 1.00 62.91 282 ALA A CA 1
ATOM 2301 C C . ALA A 1 282 ? 15.083 -1.839 -0.709 1.00 62.91 282 ALA A C 1
ATOM 2303 O O . ALA A 1 282 ? 14.496 -2.891 -0.961 1.00 62.91 282 ALA A O 1
ATOM 2304 N N . LEU A 1 283 ? 15.168 -1.332 0.522 1.00 80.06 283 LEU A N 1
ATOM 2305 C CA . LEU A 1 283 ? 14.473 -1.915 1.668 1.00 80.06 283 LEU A CA 1
ATOM 2306 C C . LEU A 1 283 ? 12.968 -1.616 1.698 1.00 80.06 283 LEU A C 1
ATOM 2308 O O . LEU A 1 283 ? 12.249 -2.317 2.393 1.00 80.06 283 LEU A O 1
ATOM 2312 N N . LEU A 1 284 ? 12.497 -0.578 0.999 1.00 87.06 284 LEU A N 1
ATOM 2313 C CA . LEU A 1 284 ? 11.134 -0.068 1.170 1.00 87.06 284 LEU A CA 1
ATOM 2314 C C . LEU A 1 284 ? 10.089 -0.997 0.542 1.00 87.06 284 LEU A C 1
ATOM 2316 O O . LEU A 1 284 ? 10.292 -1.534 -0.550 1.00 87.06 284 LEU A O 1
ATOM 2320 N N . ASN A 1 285 ? 8.956 -1.149 1.225 1.00 88.88 285 ASN A N 1
ATOM 2321 C CA . ASN A 1 285 ? 7.818 -1.938 0.764 1.00 88.88 285 ASN A CA 1
ATOM 2322 C C . ASN A 1 285 ? 6.976 -1.152 -0.252 1.00 88.88 285 ASN A C 1
ATOM 2324 O O . ASN A 1 285 ? 5.910 -0.612 0.053 1.00 88.88 285 ASN A O 1
ATOM 2328 N N . TYR A 1 286 ? 7.504 -1.048 -1.467 1.00 89.00 286 TYR A N 1
ATOM 2329 C CA . TYR A 1 286 ? 6.840 -0.411 -2.596 1.00 89.00 286 TYR A CA 1
ATOM 2330 C C . TYR A 1 286 ? 6.498 -1.419 -3.680 1.00 89.00 286 TYR A C 1
ATOM 2332 O O . TYR A 1 286 ? 7.171 -2.438 -3.853 1.00 89.00 286 TYR A O 1
ATOM 2340 N N . ASP A 1 287 ? 5.477 -1.076 -4.460 1.00 89.19 287 ASP A N 1
ATOM 2341 C CA . ASP A 1 287 ? 5.138 -1.784 -5.675 1.00 89.19 287 ASP A CA 1
ATOM 2342 C C . ASP A 1 287 ? 6.368 -1.802 -6.604 1.00 89.19 287 ASP A C 1
ATOM 2344 O O . ASP A 1 287 ? 6.899 -0.741 -6.959 1.00 89.19 287 ASP A O 1
ATOM 2348 N N . PRO A 1 288 ? 6.843 -2.988 -7.013 1.00 86.06 288 PRO A N 1
ATOM 2349 C CA . PRO A 1 288 ? 8.119 -3.137 -7.706 1.00 86.06 288 PRO A CA 1
ATOM 2350 C C . PRO A 1 288 ? 8.121 -2.550 -9.126 1.00 86.06 288 PRO A C 1
ATOM 2352 O O . PRO A 1 288 ? 9.191 -2.414 -9.724 1.00 86.06 288 PRO A O 1
ATOM 2355 N N . PHE A 1 289 ? 6.958 -2.205 -9.688 1.00 83.88 289 PHE A N 1
ATOM 2356 C CA . PHE A 1 289 ? 6.847 -1.585 -11.011 1.00 83.88 289 PHE A CA 1
ATOM 2357 C C . PHE A 1 289 ? 6.769 -0.064 -10.956 1.00 83.88 289 PHE A C 1
ATOM 2359 O O . PHE A 1 289 ? 7.417 0.630 -11.739 1.00 83.88 289 PHE A O 1
ATOM 2366 N N . THR A 1 290 ? 5.923 0.455 -10.073 1.00 85.81 290 THR A N 1
ATOM 2367 C CA . THR A 1 290 ? 5.575 1.874 -10.008 1.00 85.81 290 THR A CA 1
ATOM 2368 C C . THR A 1 290 ? 6.356 2.623 -8.938 1.00 85.81 290 THR A C 1
ATOM 2370 O O . THR A 1 290 ? 6.374 3.853 -8.966 1.00 85.81 290 THR A O 1
ATOM 2373 N N . GLY A 1 291 ? 6.970 1.911 -7.987 1.00 87.31 291 GLY A N 1
ATOM 2374 C CA . GLY A 1 291 ? 7.595 2.508 -6.808 1.00 87.31 291 GLY A CA 1
ATOM 2375 C C . GLY A 1 291 ? 6.587 3.187 -5.877 1.00 87.31 291 GLY A C 1
ATOM 2376 O O . GLY A 1 291 ? 6.978 3.998 -5.042 1.00 87.31 291 GLY A O 1
ATOM 2377 N N . LYS A 1 292 ? 5.286 2.912 -6.042 1.00 88.19 292 LYS A N 1
ATOM 2378 C CA . LYS A 1 292 ? 4.230 3.459 -5.189 1.00 88.19 292 LYS A CA 1
ATOM 2379 C C . LYS A 1 292 ? 4.079 2.632 -3.923 1.00 88.19 292 LYS A C 1
ATOM 2381 O O . LYS A 1 292 ? 4.350 1.439 -3.907 1.00 88.19 292 LYS A O 1
ATOM 2386 N N . THR A 1 293 ? 3.581 3.271 -2.875 1.00 85.69 293 THR A N 1
ATOM 2387 C CA . THR A 1 293 ? 3.286 2.618 -1.600 1.00 85.69 293 THR A CA 1
ATOM 2388 C C . THR A 1 293 ? 2.220 1.530 -1.750 1.00 85.69 293 THR A C 1
ATOM 2390 O O . THR A 1 293 ? 1.136 1.796 -2.281 1.00 85.69 293 THR A O 1
ATOM 2393 N N . SER A 1 294 ? 2.494 0.331 -1.240 1.00 86.38 294 SER A N 1
ATOM 2394 C CA . SER A 1 294 ? 1.615 -0.843 -1.335 1.00 86.38 294 SER A CA 1
ATOM 2395 C C . SER A 1 294 ? 0.589 -0.903 -0.193 1.00 86.38 294 SER A C 1
ATOM 2397 O O . SER A 1 294 ? 0.613 -1.808 0.640 1.00 86.38 294 SER A O 1
ATOM 2399 N N . TRP A 1 295 ? -0.266 0.118 -0.057 1.00 82.25 295 TRP A N 1
ATOM 2400 C CA . TRP A 1 295 ? -1.131 0.293 1.127 1.00 82.25 295 TRP A CA 1
ATOM 2401 C C . TRP A 1 295 ? -2.007 -0.921 1.485 1.00 82.25 295 TRP A C 1
ATOM 2403 O O . TRP A 1 295 ? -2.321 -1.102 2.657 1.00 82.25 295 TRP A O 1
ATOM 2413 N N . GLY A 1 296 ? -2.406 -1.719 0.490 1.00 84.31 296 GLY A N 1
ATOM 2414 C CA . GLY A 1 296 ? -3.262 -2.899 0.669 1.00 84.31 296 GLY A CA 1
ATOM 2415 C C . GLY A 1 296 ? -2.535 -4.154 1.159 1.00 84.31 296 GLY A C 1
ATOM 2416 O O . GLY A 1 296 ? -3.182 -5.166 1.405 1.00 84.31 296 GLY A O 1
ATOM 2417 N N . ASP A 1 297 ? -1.211 -4.097 1.306 1.00 89.25 297 ASP A N 1
ATOM 2418 C CA . ASP A 1 297 ? -0.409 -5.243 1.737 1.00 89.25 297 ASP A CA 1
ATOM 2419 C C . ASP A 1 297 ? -0.439 -5.424 3.260 1.00 89.25 297 ASP A C 1
ATOM 2421 O O . ASP A 1 297 ? -0.070 -6.483 3.750 1.00 89.25 297 ASP A O 1
ATOM 2425 N N . LEU A 1 298 ? -0.870 -4.409 4.015 1.00 91.94 298 LEU A N 1
ATOM 2426 C CA . LEU A 1 298 ? -0.814 -4.411 5.473 1.00 91.94 298 LEU A CA 1
ATOM 2427 C C . LEU A 1 298 ? -1.798 -5.414 6.083 1.00 91.94 298 LEU A C 1
ATOM 2429 O O . LEU A 1 298 ? -3.014 -5.347 5.849 1.00 91.94 298 LEU A O 1
ATOM 2433 N N . ARG A 1 299 ? -1.268 -6.263 6.960 1.00 94.25 299 ARG A N 1
ATOM 2434 C CA . ARG A 1 299 ? -2.027 -7.065 7.909 1.00 94.25 299 ARG A CA 1
ATOM 2435 C C . ARG A 1 299 ? -1.683 -6.704 9.344 1.00 94.25 299 ARG A C 1
ATOM 2437 O O . ARG A 1 299 ? -0.652 -6.111 9.651 1.00 94.25 299 ARG A O 1
ATOM 2444 N N . LEU A 1 300 ? -2.610 -7.045 10.228 1.00 95.50 300 LEU A N 1
ATOM 2445 C CA . LEU A 1 300 ? -2.538 -6.736 11.643 1.00 95.50 300 LEU A CA 1
ATOM 2446 C C . LEU A 1 300 ? -2.900 -7.961 12.480 1.00 95.50 300 LEU A C 1
ATOM 2448 O O . LEU A 1 300 ? -3.615 -8.872 12.046 1.00 95.50 300 LEU A O 1
ATOM 2452 N N . ARG A 1 301 ? -2.468 -7.929 13.737 1.00 96.62 301 ARG A N 1
ATOM 2453 C CA . ARG A 1 301 ? -2.997 -8.771 14.809 1.00 96.62 301 ARG A CA 1
ATOM 2454 C C . ARG A 1 301 ? -3.598 -7.909 15.906 1.00 96.62 301 ARG A C 1
ATOM 2456 O O . ARG A 1 301 ? -3.168 -6.775 16.116 1.00 96.62 301 ARG A O 1
ATOM 2463 N N . VAL A 1 302 ? -4.566 -8.459 16.634 1.00 97.44 302 VAL A N 1
ATOM 2464 C CA . VAL A 1 302 ? -5.012 -7.867 17.901 1.00 97.44 302 VAL A CA 1
ATOM 2465 C C . VAL A 1 302 ? -3.915 -8.106 18.933 1.00 97.44 302 VAL A C 1
ATOM 2467 O O . VAL A 1 302 ? -3.639 -9.250 19.285 1.00 97.44 302 VAL A O 1
ATOM 2470 N N . LYS A 1 303 ? -3.287 -7.031 19.413 1.00 95.62 303 LYS A N 1
ATOM 2471 C CA . LYS A 1 303 ? -2.276 -7.084 20.475 1.00 95.62 303 LYS A CA 1
ATOM 2472 C C . LYS A 1 303 ? -2.929 -7.145 21.850 1.00 95.62 303 LYS A C 1
ATOM 2474 O O . LYS A 1 303 ? -2.530 -7.951 22.685 1.00 95.62 303 LYS A O 1
ATOM 2479 N N . ARG A 1 304 ? -3.944 -6.305 22.084 1.00 96.06 304 ARG A N 1
ATOM 2480 C CA . ARG A 1 304 ? -4.778 -6.328 23.297 1.00 96.06 304 ARG A CA 1
ATOM 2481 C C . ARG A 1 304 ? -6.096 -5.584 23.102 1.00 96.06 304 ARG A C 1
ATOM 2483 O O . ARG A 1 304 ? -6.148 -4.575 22.403 1.00 96.06 304 ARG A O 1
ATOM 2490 N N . VAL A 1 305 ? -7.135 -6.048 23.790 1.00 97.31 305 VAL A N 1
ATOM 2491 C CA . VAL A 1 305 ? -8.416 -5.341 23.929 1.00 97.31 305 VAL A CA 1
ATOM 2492 C C . VAL A 1 305 ? -8.362 -4.519 25.213 1.00 97.31 305 VAL A C 1
ATOM 2494 O O . VAL A 1 305 ? -8.123 -5.060 26.289 1.00 97.31 305 VAL A O 1
ATOM 2497 N N . LEU A 1 306 ? -8.525 -3.203 25.092 1.00 94.69 306 LEU A N 1
ATOM 2498 C CA . LEU A 1 306 ? -8.496 -2.266 26.221 1.00 94.69 306 LEU A CA 1
ATOM 2499 C C . LEU A 1 306 ? -9.878 -2.100 26.857 1.00 94.69 306 LEU A C 1
ATOM 2501 O O . LEU A 1 306 ? -9.974 -1.737 28.025 1.00 94.69 306 LEU A O 1
ATOM 2505 N N . GLY A 1 307 ? -10.930 -2.384 26.087 1.00 94.06 307 GLY A N 1
ATOM 2506 C CA . GLY A 1 307 ? -12.316 -2.166 26.479 1.00 94.06 307 GLY A CA 1
ATOM 2507 C C . GLY A 1 307 ? -12.742 -0.709 26.308 1.00 94.06 307 GLY A C 1
ATOM 2508 O O . GLY A 1 307 ? -12.072 0.098 25.655 1.00 94.06 307 GLY A O 1
ATOM 2509 N N . LYS A 1 308 ? -13.892 -0.367 26.886 1.00 92.81 308 LYS A N 1
ATOM 2510 C CA . LYS A 1 308 ? -14.440 0.993 26.849 1.00 92.81 308 LYS A CA 1
ATOM 2511 C C . LYS A 1 308 ? -13.684 1.901 27.811 1.00 92.81 308 LYS A C 1
ATOM 2513 O O . LYS A 1 308 ? -13.443 1.540 28.959 1.00 92.81 308 LYS A O 1
ATOM 2518 N N . GLY A 1 309 ? -13.374 3.110 27.363 1.00 86.00 309 GLY A N 1
ATOM 2519 C CA . GLY A 1 309 ? -12.716 4.117 28.186 1.00 86.00 309 GLY A CA 1
ATOM 2520 C C . GLY A 1 309 ? -12.256 5.319 27.372 1.00 86.00 309 GLY A C 1
ATOM 2521 O O . GLY A 1 309 ? -12.468 5.387 26.159 1.00 86.00 309 GLY A O 1
ATOM 2522 N N . SER A 1 310 ? -11.614 6.258 28.061 1.00 80.00 310 SER A N 1
ATOM 2523 C CA . SER A 1 310 ? -10.996 7.432 27.450 1.00 80.00 310 SER A CA 1
ATOM 2524 C C . SER A 1 310 ? -9.539 7.122 27.134 1.00 80.00 310 SER A C 1
ATOM 2526 O O . SER A 1 310 ? -8.674 7.184 28.007 1.00 80.00 310 SER A O 1
ATOM 2528 N N . TYR A 1 311 ? -9.280 6.769 25.880 1.00 79.44 311 TYR A N 1
ATOM 2529 C CA . TYR A 1 311 ? -7.936 6.577 25.351 1.00 79.44 311 TYR A CA 1
ATOM 2530 C C . TYR A 1 311 ? -7.685 7.587 24.234 1.00 79.44 311 TYR A C 1
ATOM 2532 O O . TYR A 1 311 ? -8.619 8.106 23.628 1.00 79.44 311 TYR A O 1
ATOM 2540 N N . ILE A 1 312 ? -6.408 7.853 23.984 1.00 69.62 312 ILE A N 1
ATOM 2541 C CA . ILE A 1 312 ? -5.949 8.672 22.866 1.00 69.62 312 ILE A CA 1
ATOM 2542 C C . ILE A 1 312 ? -5.371 7.728 21.808 1.00 69.62 312 ILE A C 1
ATOM 2544 O O . ILE A 1 312 ? -4.766 6.703 22.158 1.00 69.62 312 ILE A O 1
ATOM 2548 N N . VAL A 1 313 ? -5.560 8.061 20.530 1.00 67.94 313 VAL A N 1
ATOM 2549 C CA . VAL A 1 313 ? -4.890 7.365 19.427 1.00 67.94 313 VAL A CA 1
ATOM 2550 C C . VAL A 1 313 ? -3.373 7.402 19.644 1.00 67.94 313 VAL A C 1
ATOM 2552 O O . VAL A 1 313 ? -2.790 8.440 19.947 1.00 67.94 313 VAL A O 1
ATOM 2555 N N . SER A 1 314 ? -2.721 6.249 19.514 1.00 60.94 314 SER A N 1
ATOM 2556 C CA . SER A 1 314 ? -1.261 6.204 19.431 1.00 60.94 314 SER A CA 1
ATOM 2557 C C . SER A 1 314 ? -0.886 6.236 17.961 1.00 60.94 314 SER A C 1
ATOM 2559 O O . SER A 1 314 ? -1.271 5.328 17.224 1.00 60.94 314 SER A O 1
ATOM 2561 N N . TYR A 1 315 ? -0.133 7.257 17.566 1.00 62.94 315 TYR A N 1
ATOM 2562 C CA . TYR A 1 315 ? 0.697 7.198 16.370 1.00 62.94 315 TYR A CA 1
ATOM 2563 C C . TYR A 1 315 ? 1.859 6.211 16.654 1.00 62.94 315 TYR A C 1
ATOM 2565 O O . TYR A 1 315 ? 2.186 5.965 17.823 1.00 62.94 315 TYR A O 1
ATOM 2573 N N . GLY A 1 316 ? 2.369 5.532 15.624 1.00 54.16 316 GLY A N 1
ATOM 2574 C CA . GLY A 1 316 ? 3.320 4.416 15.750 1.00 54.16 316 GLY A CA 1
ATOM 2575 C C . GLY A 1 316 ? 4.669 4.827 16.358 1.00 54.16 316 GLY A C 1
ATOM 2576 O O . GLY A 1 316 ? 4.905 5.990 16.673 1.00 54.16 316 GLY A O 1
ATOM 2577 N N . LEU A 1 317 ? 5.599 3.881 16.489 1.00 50.84 317 LE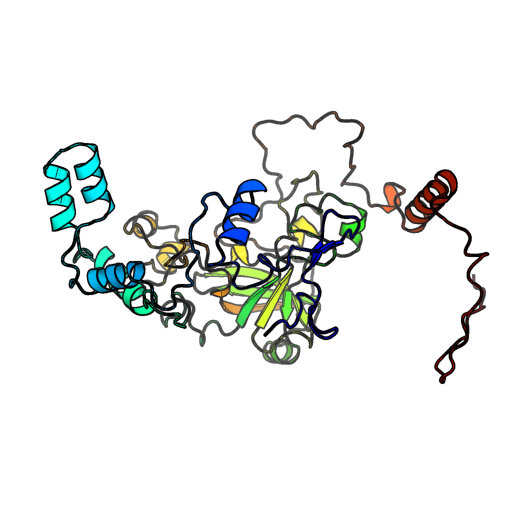U A N 1
ATOM 2578 C CA . LEU A 1 317 ? 6.978 4.095 16.950 1.00 50.84 317 LEU A CA 1
ATOM 2579 C C . LEU A 1 317 ? 7.696 5.207 16.166 1.00 50.84 317 LEU A C 1
ATOM 2581 O O . LEU A 1 317 ? 8.538 5.903 16.731 1.00 50.84 317 LEU A O 1
ATOM 2585 N N . SER A 1 318 ? 7.352 5.402 14.888 1.00 46.31 318 SER A N 1
ATOM 2586 C CA . SER A 1 318 ? 7.916 6.463 14.045 1.00 46.31 318 SER A CA 1
ATOM 2587 C C . SER A 1 318 ? 7.370 7.876 14.309 1.00 46.31 318 SER A C 1
ATOM 2589 O O . SER A 1 318 ? 7.943 8.838 13.799 1.00 46.31 318 SER A O 1
ATOM 2591 N N . ASP A 1 319 ? 6.275 8.026 15.061 1.00 52.09 319 ASP A N 1
ATOM 2592 C CA . ASP A 1 319 ? 5.658 9.326 15.361 1.00 52.09 319 ASP A CA 1
ATOM 2593 C C . ASP A 1 319 ? 5.093 9.313 16.795 1.00 52.09 319 ASP A C 1
ATOM 2595 O O . ASP A 1 319 ? 3.950 8.914 17.003 1.00 52.09 319 ASP A O 1
ATOM 2599 N N . PRO A 1 320 ? 5.871 9.686 17.830 1.00 58.09 320 PRO A N 1
ATOM 2600 C CA . PRO A 1 320 ? 5.339 9.742 19.186 1.00 58.09 320 PRO A CA 1
ATOM 2601 C C . PRO A 1 320 ? 4.188 10.754 19.247 1.00 58.09 320 PRO A C 1
ATOM 2603 O O . PRO A 1 320 ? 4.322 11.888 18.790 1.00 58.09 320 PRO A O 1
ATOM 2606 N N . TYR A 1 321 ? 3.054 10.363 19.836 1.00 56.28 321 TYR A N 1
ATOM 2607 C CA . TYR A 1 321 ? 1.907 11.260 19.975 1.00 56.28 321 TYR A CA 1
ATOM 2608 C C . TYR A 1 321 ? 2.275 12.486 20.823 1.00 56.28 321 TYR A C 1
ATOM 2610 O O . TYR A 1 321 ? 2.564 12.369 22.016 1.00 56.28 321 TYR A O 1
ATOM 2618 N N . VAL A 1 322 ? 2.247 13.671 20.209 1.00 60.69 322 VAL A N 1
ATOM 2619 C CA . VAL A 1 322 ? 2.556 14.949 20.857 1.00 60.69 322 VAL A CA 1
ATOM 2620 C C . VAL A 1 322 ? 1.391 15.912 20.637 1.00 60.69 322 VAL A C 1
ATOM 2622 O O . VAL A 1 322 ? 1.079 16.270 19.505 1.00 60.69 322 VAL A O 1
ATOM 2625 N N . LEU A 1 323 ? 0.770 16.360 21.735 1.00 60.34 323 LEU A N 1
ATOM 2626 C CA . LEU A 1 323 ? -0.311 17.362 21.723 1.00 60.34 323 LEU A CA 1
ATOM 2627 C C . LEU A 1 323 ? 0.172 18.782 21.426 1.00 60.34 323 LEU A C 1
ATOM 2629 O O . LEU A 1 323 ? -0.635 19.663 21.144 1.00 60.34 323 LEU A O 1
ATOM 2633 N N . VAL A 1 324 ? 1.482 19.015 21.502 1.00 62.09 324 VAL A N 1
ATOM 2634 C CA . VAL A 1 324 ? 2.074 20.316 21.203 1.00 62.09 324 VAL A CA 1
ATOM 2635 C C . VAL A 1 324 ? 1.917 20.576 19.703 1.00 62.09 324 VAL A C 1
ATOM 2637 O O . VAL A 1 324 ? 2.471 19.813 18.906 1.00 62.09 324 VAL A O 1
ATOM 2640 N N . PRO A 1 325 ? 1.194 21.636 19.293 1.00 59.69 325 PRO A N 1
ATOM 2641 C CA . PRO A 1 325 ? 1.104 22.004 17.890 1.00 59.69 325 PRO A CA 1
ATOM 2642 C C . PRO A 1 325 ? 2.502 22.152 17.300 1.00 59.69 325 PRO A C 1
ATOM 2644 O O . PRO A 1 325 ? 3.372 22.789 17.901 1.00 59.69 325 PRO A O 1
ATOM 2647 N N . ALA A 1 326 ? 2.722 21.584 16.115 1.00 55.78 326 ALA A N 1
ATOM 2648 C CA . ALA A 1 326 ? 3.973 21.798 15.408 1.00 55.78 326 ALA A CA 1
ATOM 2649 C C . ALA A 1 326 ? 4.149 23.307 15.187 1.00 55.78 326 ALA A C 1
ATOM 2651 O O . ALA A 1 326 ? 3.341 23.943 14.506 1.00 55.78 326 ALA A O 1
ATOM 2652 N N . MET A 1 327 ? 5.199 23.886 15.771 1.00 51.16 327 MET A N 1
ATOM 2653 C CA . MET A 1 327 ? 5.570 25.264 15.484 1.00 51.16 327 MET A CA 1
ATOM 2654 C C . MET A 1 327 ? 6.034 25.318 14.030 1.00 51.16 327 MET A C 1
ATOM 2656 O O . MET A 1 327 ? 7.169 24.961 13.717 1.00 51.16 327 MET A O 1
ATOM 2660 N N . ALA A 1 328 ? 5.152 25.730 13.119 1.00 50.25 328 ALA A N 1
ATOM 2661 C CA . ALA A 1 328 ? 5.586 26.097 11.782 1.00 50.25 328 ALA A CA 1
ATOM 2662 C C . ALA A 1 328 ? 6.611 27.235 11.942 1.00 50.25 328 ALA A C 1
ATOM 2664 O O . ALA A 1 328 ? 6.289 28.229 12.598 1.00 50.25 328 ALA A O 1
ATOM 2665 N N . PRO A 1 329 ? 7.831 27.124 11.381 1.00 45.44 329 PRO A N 1
ATOM 2666 C CA . PRO A 1 329 ? 8.888 28.106 11.621 1.00 45.44 329 PRO A CA 1
ATOM 2667 C C . PRO A 1 329 ? 8.506 29.533 11.206 1.00 45.44 329 PRO A C 1
ATOM 2669 O O . PRO A 1 329 ? 9.115 30.477 11.688 1.00 45.44 329 PRO A O 1
ATOM 2672 N N . TYR A 1 330 ? 7.475 29.715 10.379 1.00 48.53 330 TYR A N 1
ATOM 2673 C CA . TYR A 1 330 ? 6.934 31.019 10.023 1.00 48.53 330 TYR A CA 1
ATOM 2674 C C . TYR A 1 330 ? 5.445 30.903 9.684 1.00 48.53 330 TYR A C 1
ATOM 2676 O O . TYR A 1 330 ? 5.093 30.394 8.623 1.00 48.53 330 TYR A O 1
ATOM 2684 N N . ASN A 1 331 ? 4.572 31.411 10.554 1.00 45.34 331 ASN A N 1
ATOM 2685 C CA . ASN A 1 331 ? 3.494 32.301 10.120 1.00 45.34 331 ASN A CA 1
ATOM 2686 C C . ASN A 1 331 ? 2.800 32.937 11.336 1.00 45.34 331 ASN A C 1
ATOM 2688 O O . ASN A 1 331 ? 2.224 32.206 12.144 1.00 45.34 331 ASN A O 1
ATOM 2692 N N . PRO A 1 332 ? 2.782 34.277 11.482 1.00 51.84 332 PRO A N 1
ATOM 2693 C CA . PRO A 1 332 ? 1.757 34.904 12.307 1.00 51.84 332 PRO A CA 1
ATOM 2694 C C . PRO A 1 332 ? 0.381 34.487 11.768 1.00 51.84 332 PRO A C 1
ATOM 2696 O O . PRO A 1 332 ? 0.213 34.334 10.555 1.00 51.84 332 PRO A O 1
ATOM 2699 N N . LYS A 1 333 ? -0.598 34.284 12.661 1.00 49.00 333 LYS A N 1
ATOM 2700 C CA . LYS A 1 333 ? -1.987 33.978 12.282 1.00 49.00 333 LYS A CA 1
ATOM 2701 C C . LYS A 1 333 ? -2.407 34.948 11.165 1.00 49.00 333 LYS A C 1
ATOM 2703 O O . LYS A 1 333 ? -2.338 36.157 11.399 1.00 49.00 333 LYS A O 1
ATOM 2708 N N . PRO A 1 334 ? -2.796 34.479 9.964 1.00 48.47 334 PRO A N 1
ATOM 2709 C CA . PRO A 1 334 ? -3.201 35.388 8.904 1.00 48.47 334 PRO A CA 1
ATOM 2710 C C . PRO A 1 334 ? -4.372 36.241 9.404 1.00 48.47 334 PRO A C 1
ATOM 2712 O O . PRO A 1 334 ? -5.411 35.715 9.802 1.00 48.47 334 PRO A O 1
ATOM 2715 N N . ASN A 1 335 ? -4.186 37.563 9.421 1.00 47.47 335 ASN A N 1
ATOM 2716 C CA . ASN A 1 335 ? -5.227 38.526 9.772 1.00 47.47 335 ASN A CA 1
ATOM 2717 C C . ASN A 1 335 ? -6.171 38.700 8.573 1.00 47.47 335 ASN A C 1
ATOM 2719 O O . ASN A 1 335 ? -6.135 39.706 7.868 1.00 47.47 335 ASN A O 1
ATOM 2723 N N . LEU A 1 336 ? -6.944 37.655 8.285 1.00 47.09 336 LEU A N 1
ATOM 2724 C CA . LEU A 1 336 ? -7.912 37.613 7.196 1.00 47.09 336 LEU A CA 1
ATOM 2725 C C . LEU A 1 336 ? -9.317 37.556 7.814 1.00 47.09 336 LEU A C 1
ATOM 2727 O O . LEU A 1 336 ? -9.723 36.483 8.255 1.00 47.09 336 LEU A O 1
ATOM 2731 N N . PRO A 1 337 ? -10.069 38.676 7.846 1.00 38.22 337 PRO A N 1
ATOM 2732 C CA . PRO A 1 337 ? -11.357 38.791 8.543 1.00 38.22 337 PRO A CA 1
ATOM 2733 C C . PRO A 1 337 ? -12.414 37.757 8.132 1.00 38.22 337 PRO A C 1
ATOM 2735 O O . PRO A 1 337 ? -13.275 37.405 8.927 1.00 38.22 337 PRO A O 1
ATOM 2738 N N . TYR A 1 338 ? -12.342 37.253 6.898 1.00 41.66 338 TYR A N 1
ATOM 2739 C CA . TYR A 1 338 ? -13.276 36.276 6.325 1.00 41.66 338 TYR A CA 1
ATOM 2740 C C . TYR A 1 338 ? -12.785 34.819 6.413 1.00 41.66 338 TYR A C 1
ATOM 2742 O O . TYR A 1 338 ? -13.523 33.904 6.064 1.00 41.66 338 TYR A O 1
ATOM 2750 N N . LEU A 1 339 ? -11.549 34.598 6.871 1.00 39.31 339 LEU A N 1
ATOM 2751 C CA . LEU A 1 339 ? -10.984 33.276 7.175 1.00 39.31 339 LEU A CA 1
ATOM 2752 C C . LEU A 1 339 ? -10.874 33.043 8.689 1.00 39.31 339 LEU A C 1
ATOM 2754 O O . LEU A 1 339 ? -10.236 32.083 9.121 1.00 39.31 339 LEU A O 1
ATOM 2758 N N . ILE A 1 340 ? -11.511 33.893 9.506 1.00 46.16 340 ILE A N 1
ATOM 2759 C CA . ILE A 1 340 ? -11.662 33.675 10.948 1.00 46.16 340 ILE A CA 1
ATOM 2760 C C . ILE A 1 340 ? -12.734 32.600 11.159 1.00 46.16 340 ILE A C 1
ATOM 2762 O O . ILE A 1 340 ? -13.842 32.860 11.614 1.00 46.16 340 ILE A O 1
ATOM 2766 N N . TYR A 1 341 ? -12.402 31.366 10.794 1.00 50.72 341 TYR A N 1
ATOM 2767 C CA . TYR A 1 341 ? -13.059 30.200 11.352 1.00 50.72 341 TYR A CA 1
ATOM 2768 C C . TYR A 1 341 ? -12.563 30.062 12.795 1.00 50.72 341 TYR A C 1
ATOM 2770 O O . TYR A 1 341 ? -11.384 29.775 13.021 1.00 50.72 341 TYR A O 1
ATOM 2778 N N . ASN A 1 342 ? -13.426 30.330 13.779 1.00 52.50 342 ASN A N 1
ATOM 2779 C CA . ASN A 1 342 ? -13.087 30.104 15.180 1.00 52.50 342 ASN A CA 1
ATOM 2780 C C . ASN A 1 342 ? -13.286 28.616 15.495 1.00 52.50 342 ASN A C 1
ATOM 2782 O O . ASN A 1 342 ? -14.298 28.213 16.054 1.00 52.50 342 ASN A O 1
ATOM 2786 N N . ALA A 1 343 ? -12.327 27.782 15.087 1.00 51.56 343 ALA A N 1
ATOM 2787 C CA . ALA A 1 343 ? -12.373 26.324 15.236 1.00 51.56 343 ALA A CA 1
ATOM 2788 C C . ALA A 1 343 ? -12.468 25.820 16.696 1.00 51.56 343 ALA A C 1
ATOM 2790 O O . ALA A 1 343 ? -12.600 24.611 16.904 1.00 51.56 343 ALA A O 1
ATOM 2791 N N . TYR A 1 344 ? -12.388 26.741 17.665 1.00 49.78 344 TYR A N 1
ATOM 2792 C CA . TYR A 1 344 ? -12.518 26.538 19.109 1.00 49.78 344 TYR A CA 1
ATOM 2793 C C . TYR A 1 344 ? -13.967 26.647 19.619 1.00 49.78 344 TYR A C 1
ATOM 2795 O O . TYR A 1 344 ? -14.250 26.267 20.751 1.00 49.78 344 TYR A O 1
ATOM 2803 N N . GLU A 1 345 ? -14.897 27.160 18.809 1.00 58.06 345 GLU A N 1
ATOM 2804 C CA . GLU A 1 345 ? -16.324 27.207 19.132 1.00 58.06 345 GLU A CA 1
ATOM 2805 C C . GLU A 1 345 ? -17.068 26.065 18.421 1.00 58.06 345 GLU A C 1
ATOM 2807 O O . GLU A 1 345 ? -16.829 25.757 17.250 1.00 58.06 345 GLU A O 1
ATOM 2812 N N . THR A 1 346 ? -18.005 25.421 19.116 1.00 58.91 346 THR A N 1
ATOM 2813 C CA . THR A 1 346 ? -18.965 24.503 18.488 1.00 58.91 346 THR A CA 1
ATOM 2814 C C . THR A 1 346 ? -19.795 25.256 17.440 1.00 58.91 346 THR A C 1
ATOM 2816 O O . THR A 1 346 ? -20.017 26.460 17.578 1.00 58.91 346 THR A O 1
ATOM 2819 N N . PRO A 1 347 ? -20.314 24.596 16.389 1.00 57.28 347 PRO A N 1
ATOM 2820 C CA . PRO A 1 347 ? -21.128 25.291 15.387 1.00 57.28 347 PRO A CA 1
ATOM 2821 C C . PRO A 1 347 ? -22.354 25.987 15.988 1.00 57.28 347 PRO A C 1
ATOM 2823 O O . PRO A 1 347 ? -22.720 27.063 15.533 1.00 57.28 347 PRO A O 1
ATOM 2826 N N . GLN A 1 348 ? -22.908 25.452 17.078 1.00 60.59 348 GLN A N 1
ATOM 2827 C CA . GLN A 1 348 ? -23.948 26.101 17.871 1.00 60.59 348 GLN A CA 1
ATOM 2828 C C . GLN A 1 348 ? -23.465 27.417 18.506 1.00 60.59 348 GLN A C 1
ATOM 2830 O O . GLN A 1 348 ? -24.175 28.415 18.432 1.00 60.59 348 GLN A O 1
ATOM 2835 N N . GLN A 1 349 ? -22.259 27.448 19.084 1.00 62.06 349 GLN A N 1
ATOM 2836 C CA . GLN A 1 34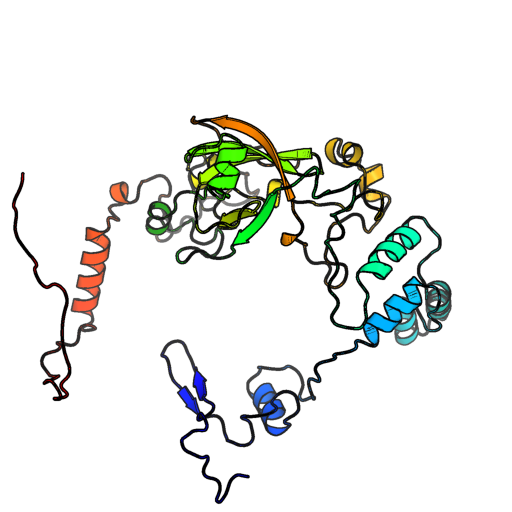9 ? -21.651 28.672 19.632 1.00 62.06 349 GLN A CA 1
ATOM 2837 C C . GLN A 1 349 ? -21.351 29.712 18.540 1.00 62.06 349 GLN A C 1
ATOM 2839 O O . GLN A 1 349 ? -21.536 30.901 18.776 1.00 62.06 349 GLN A O 1
ATOM 2844 N N . MET A 1 350 ? -21.012 29.264 17.327 1.00 58.62 350 MET A N 1
ATOM 2845 C CA . MET A 1 350 ? -20.834 30.136 16.157 1.00 58.62 350 MET A CA 1
ATOM 2846 C C . MET A 1 350 ? -22.159 30.596 15.514 1.00 58.62 350 MET A C 1
ATOM 2848 O O . MET A 1 350 ? -22.134 31.319 14.519 1.00 58.62 350 MET A O 1
ATOM 2852 N N . GLY A 1 351 ? -23.321 30.160 16.019 1.00 63.44 351 GLY A N 1
ATOM 2853 C CA . GLY A 1 351 ? -24.630 30.451 15.418 1.00 63.44 351 GLY A CA 1
ATOM 2854 C C . GLY A 1 351 ? -24.896 29.727 14.090 1.00 63.44 351 GLY A C 1
ATOM 2855 O O . GLY A 1 351 ? -25.795 30.102 13.343 1.00 63.44 351 GLY A O 1
ATOM 2856 N N . ILE A 1 352 ? -24.121 28.688 13.779 1.00 59.09 352 ILE A N 1
ATOM 2857 C CA . ILE A 1 352 ? -24.224 27.851 12.580 1.00 59.09 352 ILE A CA 1
ATOM 2858 C C . ILE A 1 352 ? -24.948 26.556 12.971 1.00 59.09 352 ILE A C 1
ATOM 2860 O O . ILE A 1 352 ? -24.342 25.488 13.089 1.00 59.09 352 ILE A O 1
ATOM 2864 N N . ASP A 1 353 ? -26.255 26.650 13.214 1.00 63.16 353 ASP A N 1
ATOM 2865 C CA . ASP A 1 353 ? -27.109 25.475 13.390 1.00 63.16 353 ASP A CA 1
ATOM 2866 C C . ASP A 1 353 ? -27.863 25.117 12.094 1.00 63.16 353 ASP A C 1
ATOM 2868 O O . ASP A 1 353 ? -27.951 25.897 11.138 1.00 63.16 353 ASP A O 1
ATOM 2872 N N . TRP A 1 354 ? -28.395 23.892 12.046 1.00 49.53 354 TRP A N 1
ATOM 2873 C CA . TRP A 1 354 ? -29.116 23.369 10.881 1.00 49.53 354 TRP A CA 1
ATOM 2874 C C . TRP A 1 354 ? -30.306 24.248 10.4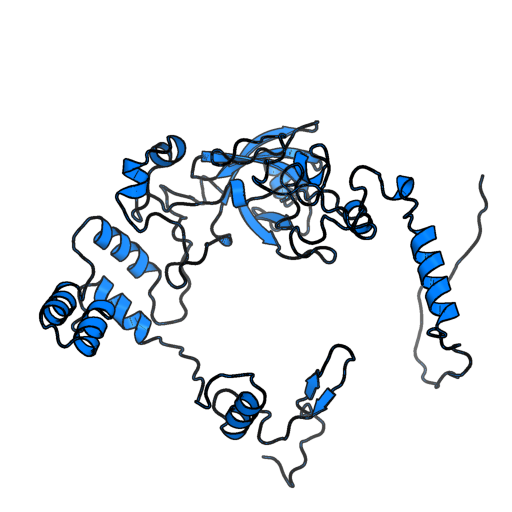78 1.00 49.53 354 TRP A C 1
ATOM 2876 O O . TRP A 1 354 ? -30.639 24.345 9.295 1.00 49.53 354 TRP A O 1
ATOM 2886 N N . TYR A 1 355 ? -30.949 24.897 11.451 1.00 54.97 355 TYR A N 1
ATOM 2887 C CA . TYR A 1 355 ? -32.077 25.778 11.204 1.00 54.97 355 TYR A CA 1
ATOM 2888 C C . TYR A 1 355 ? -31.603 27.099 10.597 1.00 54.97 355 TYR A C 1
ATOM 2890 O O . TYR A 1 355 ? -32.163 27.526 9.589 1.00 54.97 355 TYR A O 1
ATOM 2898 N N . PHE A 1 356 ? -30.543 27.708 11.127 1.00 58.94 356 PHE A N 1
ATOM 2899 C CA . PHE A 1 356 ? -29.950 28.950 10.640 1.00 58.94 356 PHE A CA 1
ATOM 2900 C C . PHE A 1 356 ? -29.433 28.806 9.210 1.00 58.94 356 PHE A C 1
ATOM 2902 O O . PHE A 1 356 ? -29.734 29.642 8.359 1.00 58.94 356 PHE A O 1
ATOM 2909 N N . GLN A 1 357 ? -28.714 27.726 8.897 1.00 52.97 357 GLN A N 1
ATOM 2910 C CA . GLN A 1 357 ? -28.157 27.545 7.558 1.00 52.97 357 GLN A CA 1
ATOM 2911 C C . GLN A 1 357 ? -29.244 27.241 6.518 1.00 52.97 357 GLN A C 1
ATOM 2913 O O . GLN A 1 357 ? -29.245 27.860 5.455 1.00 52.97 357 GLN A O 1
ATOM 2918 N N . ASN A 1 358 ? -30.218 26.377 6.833 1.00 54.12 358 ASN A N 1
ATOM 2919 C CA . ASN A 1 358 ? -31.339 26.107 5.927 1.00 54.12 358 ASN A CA 1
ATOM 2920 C C . ASN A 1 358 ? -32.256 27.317 5.753 1.00 54.12 358 ASN A C 1
ATOM 2922 O O . ASN A 1 358 ? -32.687 27.596 4.639 1.00 54.12 358 ASN A O 1
ATOM 2926 N N . SER A 1 359 ? -32.540 28.064 6.822 1.00 58.78 359 SER A N 1
ATOM 2927 C CA . SER A 1 359 ? -33.350 29.283 6.726 1.00 58.78 359 SER A CA 1
ATOM 2928 C C . SER A 1 359 ? -32.624 30.388 5.956 1.00 58.78 359 SER A C 1
ATOM 2930 O O . SER A 1 359 ? -33.256 31.065 5.144 1.00 58.78 359 SER A O 1
ATOM 2932 N N . SER A 1 360 ? -31.305 30.519 6.114 1.00 56.91 360 SER A N 1
ATOM 2933 C CA . SER A 1 360 ? -30.472 31.443 5.333 1.00 56.91 360 SER A CA 1
ATOM 2934 C C . SER A 1 360 ? -30.391 31.045 3.858 1.00 56.91 360 SER A C 1
ATOM 2936 O O . SER A 1 360 ? -30.559 31.898 2.987 1.00 56.91 360 SER A O 1
ATOM 2938 N N . TYR A 1 361 ? -30.197 29.757 3.558 1.00 48.94 361 TYR A N 1
ATOM 2939 C CA . TYR A 1 361 ? -30.149 29.249 2.184 1.00 48.94 361 TYR A CA 1
ATOM 2940 C C . TYR A 1 361 ? -31.507 29.394 1.492 1.00 48.94 361 TYR A C 1
ATOM 2942 O O . TYR A 1 361 ? -31.585 29.976 0.415 1.00 48.94 361 TYR A O 1
ATOM 2950 N N . TYR A 1 362 ? -32.592 29.001 2.162 1.00 50.88 362 TYR A N 1
ATOM 2951 C CA . TYR A 1 362 ? -33.962 29.193 1.684 1.00 50.88 362 TYR A CA 1
ATOM 2952 C C . TYR A 1 362 ? -34.300 30.675 1.456 1.00 50.88 362 TYR A C 1
ATOM 2954 O O . TYR A 1 362 ? -34.959 31.034 0.478 1.00 50.88 362 TYR A O 1
ATOM 2962 N N . SER A 1 363 ? -33.815 31.564 2.327 1.00 60.50 363 SER A N 1
ATOM 2963 C CA . SER A 1 363 ? -33.972 33.012 2.154 1.00 60.50 363 SER A CA 1
ATOM 2964 C C . SER A 1 363 ? -33.170 33.533 0.957 1.00 60.50 363 SER A C 1
ATOM 2966 O O . SER A 1 363 ? -33.678 34.361 0.201 1.00 60.50 363 SER A O 1
ATOM 2968 N N . MET A 1 364 ? -31.957 33.017 0.727 1.00 62.31 364 MET A N 1
ATOM 2969 C CA . MET A 1 364 ? -31.150 33.336 -0.455 1.00 62.31 364 MET A CA 1
ATOM 2970 C C . MET A 1 364 ? -31.814 32.842 -1.749 1.00 62.31 364 MET A C 1
ATOM 2972 O O . MET A 1 364 ? -31.856 33.581 -2.731 1.00 62.31 364 MET A O 1
ATOM 2976 N N . GLU A 1 365 ? -32.346 31.618 -1.766 1.00 49.50 365 GLU A N 1
ATOM 2977 C CA . GLU A 1 365 ? -33.047 31.040 -2.920 1.00 49.50 365 GLU A CA 1
ATOM 2978 C C . GLU A 1 365 ? -34.308 31.830 -3.282 1.00 49.50 365 GLU A C 1
ATOM 2980 O O . GLU A 1 365 ? -34.540 32.105 -4.463 1.00 49.50 365 GLU A O 1
ATOM 2985 N N . LYS A 1 366 ? -35.076 32.268 -2.272 1.00 55.91 366 LYS A N 1
ATOM 2986 C CA . LYS A 1 366 ? -36.196 33.203 -2.454 1.00 55.91 366 LYS A CA 1
ATOM 2987 C C . LYS A 1 366 ? -35.739 34.539 -3.027 1.00 55.91 366 LYS A C 1
ATOM 2989 O O . LYS A 1 366 ? -36.332 35.020 -3.985 1.00 55.91 366 LYS A O 1
ATOM 2994 N N . ALA A 1 367 ? -34.684 35.130 -2.466 1.00 64.69 367 ALA A N 1
ATOM 2995 C CA . ALA A 1 367 ? -34.171 36.425 -2.912 1.00 64.69 367 ALA A CA 1
ATOM 2996 C C . ALA A 1 367 ? -33.622 36.386 -4.349 1.00 64.69 367 ALA A C 1
ATOM 2998 O O . ALA A 1 367 ? -33.666 37.389 -5.056 1.00 64.69 367 ALA A O 1
ATOM 2999 N N . LYS A 1 368 ? -33.118 35.229 -4.790 1.00 60.50 368 LYS A N 1
ATOM 3000 C CA . LYS A 1 368 ? -32.564 35.023 -6.133 1.00 60.50 368 LYS A CA 1
ATOM 3001 C C . LYS A 1 368 ? -33.567 34.445 -7.143 1.00 60.50 368 LYS A C 1
ATOM 3003 O O . LYS A 1 368 ? -33.164 34.175 -8.269 1.00 60.50 368 LYS A O 1
ATOM 3008 N N . ASN A 1 369 ? -34.842 34.259 -6.774 1.00 54.66 369 ASN A N 1
ATOM 3009 C CA . ASN A 1 369 ? -35.873 33.641 -7.625 1.00 54.66 369 ASN A CA 1
ATOM 3010 C C . ASN A 1 369 ? -35.452 32.279 -8.227 1.00 54.66 369 ASN A C 1
ATOM 3012 O O . ASN A 1 369 ? -35.881 31.912 -9.317 1.00 54.66 369 ASN A O 1
ATOM 3016 N N . VAL A 1 370 ? -34.619 31.504 -7.522 1.00 48.59 370 VAL A N 1
ATOM 3017 C CA . VAL A 1 370 ? -34.170 30.174 -7.993 1.00 48.59 370 VAL A CA 1
ATOM 3018 C C . VAL A 1 370 ? -35.268 29.117 -7.793 1.00 48.59 370 VAL A C 1
ATOM 3020 O O . VAL A 1 370 ? -35.225 28.033 -8.368 1.00 48.59 370 VAL A O 1
ATOM 3023 N N . ILE A 1 371 ? -36.305 29.452 -7.019 1.00 40.16 371 ILE A N 1
ATOM 3024 C CA . ILE A 1 371 ? -37.497 28.628 -6.832 1.00 40.16 371 ILE A CA 1
ATOM 3025 C C . ILE A 1 371 ? -38.525 29.000 -7.908 1.00 40.16 371 ILE A C 1
ATOM 3027 O O . ILE A 1 371 ? -39.257 29.981 -7.774 1.00 40.16 371 ILE A O 1
ATOM 3031 N N . TYR A 1 372 ? -38.621 28.195 -8.966 1.00 42.78 372 TYR A N 1
ATOM 3032 C CA . TYR A 1 372 ? -39.785 28.233 -9.852 1.00 42.78 372 TYR A CA 1
ATOM 3033 C C . TYR A 1 372 ? -41.004 27.675 -9.108 1.00 42.78 372 TYR A C 1
ATOM 3035 O O . TYR A 1 372 ? -40.953 26.584 -8.538 1.00 42.78 372 TYR A O 1
ATOM 3043 N N . SER A 1 373 ? -42.126 28.402 -9.124 1.00 41.75 373 SER A N 1
ATOM 3044 C CA . SER A 1 373 ? -43.396 27.841 -8.655 1.00 41.75 373 SER A CA 1
ATOM 3045 C C . SER A 1 373 ? -43.777 26.664 -9.559 1.00 41.75 373 SER A C 1
ATOM 3047 O O . SER A 1 373 ? -43.817 26.820 -10.778 1.00 41.75 373 SER A O 1
ATOM 3049 N N . ILE A 1 374 ? -44.119 25.511 -8.984 1.00 39.97 374 ILE A N 1
ATOM 3050 C CA . ILE A 1 374 ? -44.603 24.329 -9.728 1.00 39.97 374 ILE A CA 1
ATOM 3051 C C . ILE A 1 374 ? -46.081 24.511 -10.155 1.00 39.97 374 ILE A C 1
ATOM 3053 O O . ILE A 1 374 ? -46.799 23.561 -10.454 1.00 39.97 374 ILE A O 1
ATOM 3057 N N . SER A 1 375 ? -46.577 25.748 -10.214 1.00 38.00 375 SER A N 1
ATOM 3058 C CA . SER A 1 375 ? -47.893 26.087 -10.763 1.00 38.00 375 SER A CA 1
ATOM 3059 C C . SER A 1 375 ? -47.810 26.107 -12.294 1.00 38.00 375 SER A C 1
ATOM 3061 O O . SER A 1 375 ? -47.776 27.161 -12.917 1.00 38.00 375 SER A O 1
ATOM 3063 N N . GLY A 1 376 ? -47.702 24.930 -12.913 1.00 35.12 376 GLY A N 1
ATOM 3064 C CA . GLY A 1 376 ? -47.661 24.826 -14.376 1.00 35.12 376 GLY A CA 1
ATOM 3065 C C . GLY A 1 376 ? -47.534 23.418 -14.950 1.00 35.12 376 GLY A C 1
ATOM 3066 O O . GLY A 1 376 ? -47.813 23.226 -16.130 1.00 35.12 376 GLY A O 1
ATOM 3067 N N . VAL A 1 377 ? -47.175 22.414 -14.146 1.00 37.69 377 VAL A N 1
ATOM 3068 C CA . VAL A 1 377 ? -47.106 21.026 -14.621 1.00 37.69 377 VAL A CA 1
ATOM 3069 C C . VAL A 1 377 ? -48.405 20.313 -14.255 1.00 37.69 377 VAL A C 1
ATOM 3071 O O . VAL A 1 377 ? -48.534 19.716 -13.189 1.00 37.69 377 VAL A O 1
ATOM 3074 N N . GLY A 1 378 ? -49.400 20.426 -15.136 1.00 33.66 378 GLY A N 1
ATOM 3075 C CA . GLY A 1 378 ? -50.576 19.559 -15.097 1.00 33.66 378 GLY A CA 1
ATOM 3076 C C . GLY A 1 378 ? -50.165 18.094 -15.321 1.00 33.66 378 GLY A C 1
ATOM 3077 O O . GLY A 1 378 ? -49.228 17.837 -16.082 1.00 33.66 378 GLY A O 1
ATOM 3078 N N . PRO A 1 379 ? -50.816 17.122 -14.663 1.00 33.28 379 PRO A N 1
ATOM 3079 C CA . PRO A 1 379 ? -50.425 15.722 -14.759 1.00 33.28 379 PRO A CA 1
ATOM 3080 C C . PRO A 1 379 ? -50.712 15.175 -16.163 1.00 33.28 379 PRO A C 1
ATOM 3082 O O . PRO A 1 379 ? -51.842 15.234 -16.646 1.00 33.28 379 PRO A O 1
ATOM 3085 N N . SER A 1 380 ? -49.689 14.611 -16.810 1.00 35.16 380 SER A N 1
ATOM 3086 C CA . SER A 1 380 ? -49.887 13.725 -17.954 1.00 35.16 380 SER A CA 1
ATOM 3087 C C . SER A 1 380 ? -50.393 12.376 -17.440 1.00 35.16 380 SER A C 1
ATOM 3089 O O . SER A 1 380 ? -49.813 11.756 -16.548 1.00 35.16 380 SER A O 1
ATOM 3091 N N . ASN A 1 381 ? -51.534 11.948 -17.974 1.00 33.97 381 ASN A N 1
ATOM 3092 C CA . ASN A 1 381 ? -52.139 10.657 -17.681 1.00 33.97 381 ASN A CA 1
ATOM 3093 C C . ASN A 1 381 ? -51.216 9.523 -18.144 1.00 33.97 381 ASN A C 1
ATOM 3095 O O . ASN A 1 381 ? -51.049 9.321 -19.343 1.00 33.97 381 ASN A O 1
ATOM 3099 N N . SER A 1 382 ? -50.712 8.712 -17.217 1.00 31.86 382 SER A N 1
ATOM 3100 C CA . SER A 1 382 ? -50.617 7.271 -17.455 1.00 31.86 382 SER A CA 1
ATOM 3101 C C . SER A 1 382 ? -50.677 6.504 -16.137 1.00 31.86 382 SER A C 1
ATOM 3103 O O . SER A 1 382 ? -50.030 6.810 -15.140 1.00 31.86 382 SER A O 1
ATOM 3105 N N . SER A 1 383 ? -51.589 5.550 -16.149 1.00 33.03 383 SER A N 1
ATOM 3106 C CA . SER A 1 383 ? -52.046 4.680 -15.084 1.00 33.03 383 SER A CA 1
ATOM 3107 C C . SER A 1 383 ? -51.121 3.481 -14.881 1.00 33.03 383 SER A C 1
ATOM 3109 O O . SER A 1 383 ? -50.930 2.731 -15.832 1.00 33.03 383 SER A O 1
ATOM 3111 N N . SER A 1 384 ? -50.696 3.222 -13.639 1.00 29.75 384 SER A N 1
ATOM 3112 C CA . SER A 1 384 ? -50.712 1.874 -13.032 1.00 29.75 384 SER A CA 1
ATOM 3113 C C . SER A 1 384 ? -50.184 1.883 -11.586 1.00 29.75 384 SER A C 1
ATOM 3115 O O . SER A 1 384 ? -48.995 2.062 -11.356 1.00 29.75 384 SER A O 1
ATOM 3117 N N . ALA A 1 385 ? -51.114 1.661 -10.649 1.00 28.34 385 ALA A N 1
ATOM 3118 C CA . ALA A 1 385 ? -51.001 0.955 -9.361 1.00 28.34 385 ALA A CA 1
ATOM 3119 C C . ALA A 1 385 ? -49.868 1.292 -8.347 1.00 28.34 385 ALA A C 1
ATOM 3121 O O . ALA A 1 385 ? -48.756 0.792 -8.449 1.00 28.34 385 ALA A O 1
ATOM 3122 N N . ASN A 1 386 ? -50.233 2.092 -7.325 1.00 28.52 386 ASN A N 1
ATOM 3123 C CA . ASN A 1 386 ? -50.322 1.798 -5.867 1.00 28.52 386 ASN A CA 1
ATOM 3124 C C . ASN A 1 386 ? -49.430 0.707 -5.211 1.00 28.52 386 ASN A C 1
ATOM 3126 O O . ASN A 1 386 ? -49.156 -0.304 -5.845 1.00 28.52 386 ASN A O 1
ATOM 3130 N N . PRO A 1 387 ? -49.289 0.689 -3.861 1.00 37.16 387 PRO A N 1
ATOM 3131 C CA . PRO A 1 387 ? -49.255 1.761 -2.843 1.00 37.16 387 PRO A CA 1
ATOM 3132 C C . PRO A 1 387 ? -48.115 1.528 -1.813 1.00 37.16 387 PRO A C 1
ATOM 3134 O O . PRO A 1 387 ? -47.604 0.424 -1.716 1.00 37.16 387 PRO A O 1
ATOM 3137 N N . LEU A 1 388 ? -47.763 2.514 -0.977 1.00 24.00 388 LEU A N 1
ATOM 3138 C CA . LEU A 1 388 ? -47.578 2.322 0.478 1.00 24.00 388 LEU A CA 1
ATOM 3139 C C . LEU A 1 388 ? -47.242 3.663 1.164 1.00 24.00 388 LEU A C 1
ATOM 3141 O O . LEU A 1 388 ? -46.193 4.261 0.960 1.00 24.00 388 LEU A O 1
ATOM 3145 N N . VAL A 1 389 ? -48.188 4.069 2.016 1.00 26.59 389 VAL A N 1
ATOM 3146 C CA . VAL A 1 389 ? -48.056 4.953 3.187 1.00 26.59 389 VAL A CA 1
ATOM 3147 C C . VAL A 1 389 ? -47.872 6.460 2.935 1.00 26.59 389 VAL A C 1
ATOM 3149 O O . VAL A 1 389 ? -46.805 7.046 3.089 1.00 26.59 389 VAL A O 1
ATOM 3152 N N . LYS A 1 390 ? -49.011 7.130 2.709 1.00 28.33 390 LYS A N 1
ATOM 3153 C CA . LYS A 1 390 ? -49.294 8.423 3.353 1.00 28.33 390 LYS A CA 1
ATOM 3154 C C . LYS A 1 390 ? -49.701 8.152 4.805 1.00 28.33 390 LYS A C 1
ATOM 3156 O O . LYS A 1 390 ? -50.589 7.337 5.007 1.00 28.33 390 LYS A O 1
ATOM 3161 N N . THR A 1 391 ? -49.136 8.894 5.753 1.00 28.11 391 THR A N 1
ATOM 3162 C CA . THR A 1 391 ? -49.853 9.944 6.507 1.00 28.11 391 THR A CA 1
ATOM 3163 C C . THR A 1 391 ? -48.860 10.724 7.358 1.00 28.11 391 THR A C 1
ATOM 3165 O O . THR A 1 391 ? -48.166 10.167 8.202 1.00 28.11 391 THR A O 1
ATOM 3168 N N . LYS A 1 392 ? -48.823 12.035 7.120 1.00 30.88 392 LYS A N 1
ATOM 3169 C CA . LYS A 1 392 ? -48.324 13.037 8.055 1.00 30.88 392 LYS A CA 1
ATOM 3170 C C . LYS A 1 392 ? -49.348 13.241 9.178 1.00 30.88 392 LYS A C 1
ATOM 3172 O O . LYS A 1 392 ? -50.549 13.189 8.922 1.00 30.88 392 LYS A O 1
ATOM 3177 N N . ASP A 1 393 ? -48.799 13.644 10.319 1.00 31.17 393 ASP A N 1
ATOM 3178 C CA . ASP A 1 393 ? -49.222 14.778 11.149 1.00 31.17 393 ASP A CA 1
ATOM 3179 C C . ASP A 1 393 ? -49.920 14.551 12.503 1.00 31.17 393 ASP A C 1
ATOM 3181 O O . ASP A 1 393 ? -51.005 13.988 12.607 1.00 31.17 393 ASP A O 1
ATOM 3185 N N . LYS A 1 394 ? -49.299 15.249 13.473 1.00 33.91 394 LYS A N 1
ATOM 3186 C CA . LYS A 1 394 ? -49.819 15.940 14.667 1.00 33.91 394 LYS A CA 1
ATOM 3187 C C . LYS A 1 394 ? -49.786 15.206 16.007 1.00 33.91 394 LYS A C 1
ATOM 3189 O O . LYS A 1 394 ? -50.705 14.494 16.386 1.00 33.91 394 LYS A O 1
ATOM 3194 N N . GLY A 1 395 ? -48.790 15.598 16.800 1.00 24.83 395 GLY A N 1
ATOM 3195 C CA . GLY A 1 395 ? -48.844 15.596 18.257 1.00 24.83 395 GLY A CA 1
ATOM 3196 C C . GLY A 1 395 ? -47.942 16.698 18.809 1.00 24.83 395 GLY A C 1
ATOM 3197 O O . GLY A 1 395 ? -46.728 16.621 18.663 1.00 24.83 395 GLY A O 1
ATOM 3198 N N . ASN A 1 396 ? -48.554 17.734 19.393 1.00 33.78 396 ASN A N 1
ATOM 3199 C CA . ASN A 1 396 ? -47.916 18.686 20.310 1.00 33.78 396 ASN A CA 1
ATOM 3200 C C . ASN A 1 396 ? -47.168 17.950 21.427 1.00 33.78 396 ASN A C 1
ATOM 3202 O O . ASN A 1 396 ? -47.637 16.884 21.806 1.00 33.78 396 ASN A O 1
ATOM 3206 N N . LEU A 1 397 ? -46.137 18.582 22.000 1.00 27.00 397 LEU A N 1
ATOM 3207 C CA . LEU A 1 397 ? -45.640 18.477 23.392 1.00 27.00 397 LEU A CA 1
ATOM 3208 C C . LEU A 1 397 ? -44.406 19.413 23.463 1.00 27.00 397 LEU A C 1
ATOM 3210 O O . LEU A 1 397 ? -43.579 19.381 22.557 1.00 27.00 397 LEU A O 1
ATOM 3214 N N . LYS A 1 398 ? -44.364 20.481 24.273 1.00 30.30 398 LYS A N 1
ATOM 3215 C CA . LYS A 1 398 ? -44.096 20.493 25.725 1.00 30.30 398 LYS A CA 1
ATOM 3216 C C . LYS A 1 398 ? -43.070 19.469 26.184 1.00 30.30 398 LYS A C 1
ATOM 3218 O O . LYS A 1 398 ? -43.375 18.268 26.067 1.00 30.30 398 LYS A O 1
#

Secondary structure (DSSP, 8-state):
--STTPPPTTS---EEEETTTTEEEEPPGGGSS-TTT-HHHHHHHHHTTS-SS-S-----SS-HHHHHHHHHHTT---S--HHHHHHHHHH--HHHHHHHHHTSS--SSHHHHHHHHHHHHH--SS------TT-STTSS-TTTS-EEEEEE-B-SS-BTTGGGG-HHHHHH-SS--EEE-HHHHHHTT--TT-EEEEE-TTS-EEEEEEEE-TTSPTTEEEEETT----TTGGG--TTSHHHHT---GGGG---B--GGGT---HHHHHTT-HHHHHSSTT-B-B-TTT--B-GGG-EEEEEEEEESS---PPP-TTS----SPP--SS------TTS---TTS-TTTTT--HHHHHHHHHHHHHHTT-----TT-PPP------------------

Foldseek 3Di:
DDDPLDDPPPDPQQWDQDDPPRDTDRDPPQCRPPVQQRQVNLVVCVVVPNDVDRDRRDDQQFAPVLVQLLCLLVVNRQFFDPVLVVVCVVPVDCVSVVNRRVNSHFDPDPQSVLVSVVSNFASGRGDDDDAQLQCDPQGQPCVVFVAFEDEAQDDPLDRACPCVLPLVSCVVDVAKFKEAAPVLCVVQVHAQQWWFWKAFSLRWIKIGGYHHDNVHDHRYIYIHHRQADDACVSHAHLPGCSDFHHDHCVLRAQFFHGVSSPAAHSVCSLVVVVCRRPVHPHGGSADPPPRHHPRRNTGIDGPDTPTHDRGGIARTSVDGRDSPPPPPVDDDDPPDVVSPSVNVDRCVRVVNDPCSVVVVVVVVCVVVVVDDDPVPDDDDDDDDDDDDDDDDDDDDDD

pLDDT: mean 78.44, std 19.68, range [24.0, 98.62]

Sequence (398 aa):
PVTNGELPESVPRGVMKVGHAEGLYELPVNIRYLRAVNMYYLKWAHSVGFIPYVKPIPTQIYSEVIARFKLATYGLWKGYNSYFYYMYKKTGNTQYLQLAQTNANLPSSAYGQALQKRNAIAYDPRPHWYFPLSWTSDGDNPNDYPLLTENRHVTPWFYHQWENHHPWLRQILPFNPVFMNPQTCQQYGISTGDWVEFESWQGESGRFMVVCDETTKPGVIWYWKSRNIRPGVLAIDPESPEATIGSMFNDLYSQILPPSLGGASVQDYVNLNIQALTAQPALLNYDPFTGKTSWGDLRLRVKRVLGKGSYIVSYGLSDPYVLVPAMAPYNPKPNLPYLIYNAYETPQQMGIDWYFQNSSYYSMEKAKNVIYSISGVGPSNSSSANPLVKTKDKGNLK